Protein AF-0000000084520255 (afdb_homodimer)

pLDDT: mean 83.91, std 16.01, range [23.0, 98.88]

Organism: Aneurinibacillus migulanus (NCBI:txid47500)

Foldseek 3Di:
DPPPPPPVPPPPPLNVLLVVVLLCLLLQVDAAFGFDDLVVSCVVVVDDSPSNVSSQVVCVVLVQWPQDPPPGIGGHQDDLVRLVVLLVVVLQLLLLLLLLLLVAADPVLLVVLVVLLVVLLVLLVDPPDDLSSLLVSLVVLSLSSNVSSVDVVSSVVNVSSSSSCSNLQNVLCVVPSCVSNVLSVLSVQLSVCSPVSPSVSNSVSSSVSSVVSSVSSSVVSVVVVVVD/DPPPPPPVPPCPPLNVLLVVVLLCLLLQVDAAFGFDDLVVSCVVVVDDSPSVVSSQVVCVVLVQWPADPPPGIGGHQDDLVRLVVLLVVVLQLLLLLLLLLLVAADPVLLVVLVVLLVVLLVLLVDPPDDLSVLLVSLVVLSLSSNVSSVDVVSSVVNVSSSSSCSNLQSVLCVVPSCVSVVLSVLSVQLSVCSPVSPSVSNSVSSSVSSVVSSVSSSVVSVVVVVVD

Structure (mmCIF, N/CA/C/O backbone):
data_AF-0000000084520255-model_v1
#
loop_
_entity.id
_entity.type
_entity.pdbx_description
1 polymer 'DNA-binding transcriptional regulator, GntR family'
#
loop_
_atom_site.group_PDB
_atom_site.id
_atom_site.type_symbol
_atom_site.label_atom_id
_atom_site.label_alt_id
_atom_site.label_comp_id
_atom_site.label_asym_id
_atom_site.label_entity_id
_atom_site.label_seq_id
_atom_site.pdbx_PDB_ins_code
_atom_site.Cartn_x
_atom_site.Cartn_y
_atom_site.Cartn_z
_atom_site.occupancy
_atom_site.B_iso_or_equiv
_atom_site.auth_seq_id
_atom_site.auth_comp_id
_atom_site.auth_asym_id
_atom_site.auth_atom_id
_atom_site.pdbx_PDB_model_num
ATOM 1 N N . MET A 1 1 ? 34.719 15.82 -27.375 1 23.05 1 MET A N 1
ATOM 2 C CA . MET A 1 1 ? 34.219 16.109 -26.0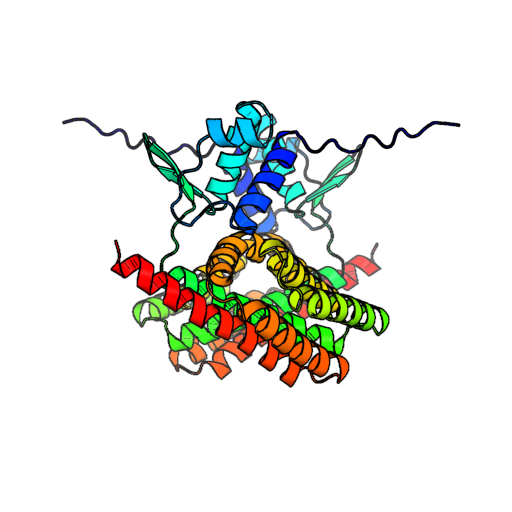47 1 23.05 1 MET A CA 1
ATOM 3 C C . MET A 1 1 ? 32.719 16.047 -26.016 1 23.05 1 MET A C 1
ATOM 5 O O . MET A 1 1 ? 32.031 16.922 -26.547 1 23.05 1 MET A O 1
ATOM 9 N N . VAL A 1 2 ? 31.984 14.992 -26.312 1 29.31 2 VAL A N 1
ATOM 10 C CA . VAL A 1 2 ? 30.594 14.875 -26.734 1 29.31 2 VAL A CA 1
ATOM 11 C C . VAL A 1 2 ? 29.672 15.281 -25.594 1 29.31 2 VAL A C 1
ATOM 13 O O . VAL A 1 2 ? 29.766 14.742 -24.484 1 29.31 2 VAL A O 1
ATOM 16 N N . GLU A 1 3 ? 29.359 16.562 -25.453 1 28.19 3 GLU A N 1
ATOM 17 C CA . GLU A 1 3 ? 28.484 17.203 -24.469 1 28.19 3 GLU A CA 1
ATOM 18 C C . GLU A 1 3 ? 27.203 16.406 -24.281 1 28.19 3 GLU A C 1
ATOM 20 O O . GLU A 1 3 ? 26.406 16.266 -25.219 1 28.19 3 GLU A O 1
ATOM 25 N N . VAL A 1 4 ? 27.281 15.227 -23.797 1 28.36 4 VAL A N 1
ATOM 26 C CA . VAL A 1 4 ? 26.125 14.414 -23.438 1 28.36 4 VAL A CA 1
ATOM 27 C C . VAL A 1 4 ? 25.078 15.281 -22.734 1 28.36 4 VAL A C 1
ATOM 29 O O . VAL A 1 4 ? 25.312 15.781 -21.641 1 28.36 4 VAL A O 1
ATOM 32 N N . SER A 1 5 ? 24.5 16.234 -23.5 1 31.95 5 SER A N 1
ATOM 33 C CA . SER A 1 5 ? 23.422 17.141 -23.062 1 31.95 5 SER A CA 1
ATOM 34 C C . SER A 1 5 ? 22.438 16.422 -22.156 1 31.95 5 SER A C 1
ATOM 36 O O . SER A 1 5 ? 21.969 15.328 -22.484 1 31.95 5 SER A O 1
ATOM 38 N N . LYS A 1 6 ? 22.594 16.391 -20.891 1 30.81 6 LYS A N 1
ATOM 39 C CA . LYS A 1 6 ? 21.734 15.93 -19.812 1 30.81 6 LYS A CA 1
ATOM 40 C C . LYS A 1 6 ? 20.266 16.188 -20.141 1 30.81 6 LYS A C 1
ATOM 42 O O . LYS A 1 6 ? 19.781 17.312 -20 1 30.81 6 LYS A O 1
ATOM 47 N N . LYS A 1 7 ? 19.766 15.859 -21.281 1 32.44 7 LYS A N 1
ATOM 48 C CA . LYS A 1 7 ? 18.344 16.016 -21.641 1 32.44 7 LYS A CA 1
ATOM 49 C C . LYS A 1 7 ? 17.453 15.688 -20.438 1 32.44 7 LYS A C 1
ATOM 51 O O . LYS A 1 7 ? 17.453 14.555 -19.953 1 32.44 7 LYS A O 1
ATOM 56 N N . LEU A 1 8 ? 17.406 16.469 -19.328 1 35.59 8 LEU A N 1
ATOM 57 C CA . LEU A 1 8 ? 16.469 16.5 -18.203 1 35.59 8 LEU A CA 1
ATOM 58 C C . LEU A 1 8 ? 15.094 15.984 -18.625 1 35.59 8 LEU A C 1
ATOM 60 O O . LEU A 1 8 ? 14.547 16.438 -19.641 1 35.59 8 LEU A O 1
ATOM 64 N N . ILE A 1 9 ? 14.828 14.844 -18.734 1 40.5 9 ILE A N 1
ATOM 65 C CA . ILE A 1 9 ? 13.484 14.344 -19 1 40.5 9 ILE A CA 1
ATOM 66 C C . ILE A 1 9 ? 12.453 15.359 -18.531 1 40.5 9 ILE A C 1
ATOM 68 O O . ILE A 1 9 ? 12.359 15.656 -17.344 1 40.5 9 ILE A O 1
ATOM 72 N N . LYS A 1 10 ? 12.242 16.422 -19.062 1 44.34 10 LYS A N 1
ATOM 73 C CA . LYS A 1 10 ? 11.281 17.516 -18.922 1 44.34 10 LYS A CA 1
ATOM 74 C C . LYS A 1 10 ? 9.938 17 -18.391 1 44.34 10 LYS A C 1
ATOM 76 O O . LYS A 1 10 ? 9.297 16.172 -19.031 1 44.34 10 LYS A O 1
ATOM 81 N N . GLU A 1 11 ? 9.914 16.828 -17.094 1 59.38 11 GLU A N 1
ATOM 82 C CA . GLU A 1 11 ? 8.562 16.625 -16.578 1 59.38 11 GLU A CA 1
ATOM 83 C C . GLU A 1 11 ? 7.535 17.375 -17.422 1 59.38 11 GLU A C 1
ATOM 85 O O . GLU A 1 11 ? 7.75 18.547 -17.781 1 59.38 11 GLU A O 1
ATOM 90 N N . THR A 1 12 ? 6.766 16.672 -18.078 1 72.81 12 THR A N 1
ATOM 91 C CA . THR A 1 12 ? 5.707 17.328 -18.828 1 72.81 12 THR A CA 1
ATOM 92 C C . THR A 1 12 ? 5.012 18.375 -17.984 1 72.81 12 THR A C 1
ATOM 94 O O . THR A 1 12 ? 5.094 18.344 -16.75 1 72.81 12 THR A O 1
ATOM 97 N N . THR A 1 13 ? 4.789 19.406 -18.531 1 80.56 13 THR A N 1
ATOM 98 C CA . THR A 1 13 ? 4.035 20.453 -17.859 1 80.56 13 THR A CA 1
ATOM 99 C C . THR A 1 13 ? 2.902 19.859 -17.016 1 80.56 13 THR A C 1
ATOM 101 O O . THR A 1 13 ? 2.623 20.344 -15.914 1 80.56 13 THR A O 1
ATOM 104 N N . THR A 1 14 ? 2.373 18.812 -17.484 1 84.62 14 THR A N 1
ATOM 105 C CA . THR A 1 14 ? 1.296 18.156 -16.766 1 84.62 14 THR A CA 1
ATOM 106 C C . THR A 1 14 ? 1.802 17.578 -15.445 1 84.62 14 THR A C 1
ATOM 108 O O . THR A 1 14 ? 1.168 17.766 -14.406 1 84.62 14 THR A O 1
ATOM 111 N N . THR A 1 15 ? 2.91 16.984 -15.484 1 81.88 15 THR A N 1
ATOM 112 C CA . THR A 1 15 ? 3.488 16.406 -14.281 1 81.88 15 THR A CA 1
ATOM 113 C C . THR A 1 15 ? 3.852 17.484 -13.273 1 81.88 15 THR A C 1
ATOM 115 O O . THR A 1 15 ? 3.639 17.328 -12.07 1 81.88 15 THR A O 1
ATOM 118 N N . ALA A 1 16 ? 4.34 18.484 -13.812 1 84.62 16 ALA A N 1
ATOM 119 C CA . ALA A 1 16 ? 4.691 19.609 -12.938 1 84.62 16 ALA A CA 1
ATOM 120 C C . ALA A 1 16 ? 3.447 20.188 -12.266 1 84.62 16 ALA A C 1
ATOM 122 O O . ALA A 1 16 ? 3.461 20.469 -11.062 1 84.62 16 ALA A O 1
ATOM 123 N N . VAL A 1 17 ? 2.455 20.422 -13.039 1 88.25 17 VAL A N 1
ATOM 124 C CA . VAL A 1 17 ? 1.204 20.953 -12.508 1 88.25 17 VAL A CA 1
ATOM 125 C C . VAL A 1 17 ? 0.628 19.969 -11.484 1 88.25 17 VAL A C 1
ATOM 127 O O . VAL A 1 17 ? 0.175 20.375 -10.414 1 88.25 17 VAL A O 1
ATOM 130 N N . TYR A 1 18 ? 0.656 18.734 -11.797 1 86.38 18 TYR A N 1
ATOM 131 C CA . TYR A 1 18 ? 0.194 17.703 -10.883 1 86.38 18 TYR A CA 1
ATOM 132 C C . TYR A 1 18 ? 0.923 17.781 -9.547 1 86.38 18 TYR A C 1
ATOM 134 O O . TYR A 1 18 ? 0.292 17.781 -8.492 1 86.38 18 TYR A O 1
ATOM 142 N N . ASN A 1 19 ? 2.162 17.844 -9.656 1 79.88 19 ASN A N 1
ATOM 143 C CA . ASN A 1 19 ? 2.973 17.875 -8.445 1 79.88 19 ASN A CA 1
ATOM 144 C C . ASN A 1 19 ? 2.66 19.125 -7.609 1 79.88 19 ASN A C 1
ATOM 146 O O . ASN A 1 19 ? 2.521 19.031 -6.387 1 79.88 19 ASN A O 1
ATOM 150 N N . ARG A 1 20 ? 2.598 20.156 -8.25 1 82.75 20 ARG A N 1
ATOM 151 C CA . ARG A 1 20 ? 2.33 21.406 -7.543 1 82.75 20 ARG A CA 1
ATOM 152 C C . ARG A 1 20 ? 0.947 21.391 -6.898 1 82.75 20 ARG A C 1
ATOM 154 O O . ARG A 1 20 ? 0.784 21.812 -5.754 1 82.75 20 ARG A O 1
ATOM 161 N N . LEU A 1 21 ? -0.032 20.984 -7.625 1 85.06 21 LEU A N 1
ATOM 162 C CA . LEU A 1 21 ? -1.38 20.891 -7.074 1 85.06 21 LEU A CA 1
ATOM 163 C C . LEU A 1 21 ? -1.412 19.922 -5.891 1 85.06 21 LEU A C 1
ATOM 165 O O . LEU A 1 21 ? -2.055 20.203 -4.875 1 85.06 21 LEU A O 1
ATOM 169 N N . SER A 1 22 ? -0.712 18.875 -6.059 1 78.56 22 SER A N 1
ATOM 170 C CA . SER A 1 22 ? -0.618 17.906 -4.973 1 78.56 22 SER A CA 1
ATOM 171 C C . SER A 1 22 ? -0.023 18.531 -3.717 1 78.56 22 SER A C 1
ATOM 173 O O . SER A 1 22 ? -0.515 18.312 -2.609 1 78.56 22 SER A O 1
ATOM 175 N N . GLU A 1 23 ? 0.949 19.312 -3.949 1 73.19 23 GLU A N 1
ATOM 176 C CA . GLU A 1 23 ? 1.595 20 -2.84 1 73.19 23 GLU A CA 1
ATOM 177 C C . GLU A 1 23 ? 0.64 21 -2.182 1 73.19 23 GLU A C 1
ATOM 179 O O . GLU A 1 23 ? 0.588 21.094 -0.954 1 73.19 23 GLU A O 1
ATOM 184 N N . LEU A 1 24 ? -0.057 21.734 -2.996 1 75.62 24 LEU A N 1
ATOM 185 C CA . LEU A 1 24 ? -1.009 22.719 -2.484 1 75.62 24 LEU A CA 1
ATOM 186 C C . LEU A 1 24 ? -2.105 22.031 -1.671 1 75.62 24 LEU A C 1
ATOM 188 O O . LEU A 1 24 ? -2.484 22.516 -0.604 1 75.62 24 LEU A O 1
ATOM 192 N N . ILE A 1 25 ? -2.506 20.969 -2.131 1 76.12 25 ILE A N 1
ATOM 193 C CA . ILE A 1 25 ? -3.555 20.219 -1.444 1 76.12 25 ILE A CA 1
ATOM 194 C C . ILE A 1 25 ? -3.012 19.641 -0.137 1 76.12 25 ILE A C 1
ATOM 196 O O . ILE A 1 25 ? -3.646 19.766 0.914 1 76.12 25 ILE A O 1
ATOM 200 N N . ALA A 1 26 ? -1.808 19.156 -0.241 1 68.38 26 ALA A N 1
ATOM 201 C CA . ALA A 1 26 ? -1.179 18.547 0.922 1 68.38 26 ALA A CA 1
ATOM 202 C C . ALA A 1 26 ? -0.874 19.578 1.999 1 68.38 26 ALA A C 1
ATOM 204 O O . ALA A 1 26 ? -0.897 19.266 3.191 1 68.38 26 ALA A O 1
ATOM 205 N N . SER A 1 27 ? -0.633 20.766 1.548 1 64.56 27 SER A N 1
ATOM 206 C CA . SER A 1 27 ? -0.249 21.828 2.471 1 64.56 27 SER A CA 1
ATOM 207 C C . SER A 1 27 ? -1.473 22.469 3.121 1 64.56 27 SER A C 1
ATOM 209 O O . SER A 1 27 ? -1.342 23.281 4.027 1 64.56 27 SER A O 1
ATOM 211 N N . GLY A 1 28 ? -2.65 22.125 2.615 1 66.81 28 GLY A N 1
ATOM 212 C CA . GLY A 1 28 ? -3.871 22.688 3.176 1 66.81 28 GLY A CA 1
ATOM 213 C C . GLY A 1 28 ? -4.305 23.969 2.496 1 66.81 28 GLY A C 1
ATOM 214 O O . GLY A 1 28 ? -5.137 24.703 3.027 1 66.81 28 GLY A O 1
ATOM 215 N N . TYR A 1 29 ? -3.664 24.281 1.495 1 70.75 29 TYR A N 1
ATOM 216 C CA . TYR A 1 29 ? -4.082 25.453 0.739 1 70.75 29 TYR A CA 1
ATOM 217 C C . TYR A 1 29 ? -5.562 25.375 0.382 1 70.75 29 TYR A C 1
ATOM 219 O O . TYR A 1 29 ? -6.262 26.391 0.38 1 70.75 29 TYR A O 1
ATOM 227 N N . PHE A 1 30 ? -6.02 24.203 0.125 1 76.38 30 PHE A N 1
ATOM 228 C CA . PHE A 1 30 ? -7.434 23.938 -0.118 1 76.38 30 PHE A CA 1
ATOM 229 C C . PHE A 1 30 ? -8.055 23.188 1.059 1 76.38 30 PHE A C 1
ATOM 231 O O . PHE A 1 30 ? -7.402 22.328 1.673 1 76.38 30 PHE A O 1
ATOM 238 N N . GLN A 1 31 ? -9.312 23.469 1.289 1 71.81 31 GLN A N 1
ATOM 239 C CA . GLN A 1 31 ? -10.031 22.812 2.373 1 71.81 31 GLN A CA 1
ATOM 240 C C . GLN A 1 31 ? -10.836 21.625 1.852 1 71.81 31 GLN A C 1
ATOM 242 O O . GLN A 1 31 ? -11.18 21.562 0.668 1 71.81 31 GLN A O 1
ATOM 247 N N . MET A 1 32 ? -11.109 20.719 2.783 1 73 32 MET A N 1
ATOM 248 C CA . MET A 1 32 ? -11.961 19.578 2.414 1 73 32 MET A CA 1
ATOM 249 C C . MET A 1 32 ? -13.297 20.062 1.859 1 73 32 MET A C 1
ATOM 251 O O . MET A 1 32 ? -13.914 20.969 2.42 1 73 32 MET A O 1
ATOM 255 N N . GLY A 1 33 ? -13.625 19.562 0.803 1 79 33 GLY A N 1
ATOM 256 C CA . GLY A 1 33 ? -14.898 19.922 0.187 1 79 33 GLY A CA 1
ATOM 257 C C . GLY A 1 33 ? -14.812 21.172 -0.67 1 79 33 GLY A C 1
ATOM 258 O O . GLY A 1 33 ? -15.766 21.5 -1.378 1 79 33 GLY A O 1
ATOM 259 N N . GLU A 1 34 ? -13.672 21.797 -0.625 1 83.56 34 GLU A N 1
ATOM 260 C CA . GLU A 1 34 ? -13.523 23.047 -1.362 1 83.56 34 GLU A CA 1
ATOM 261 C C . GLU A 1 34 ? -13.477 22.797 -2.867 1 83.56 34 GLU A C 1
ATOM 263 O O . GLU A 1 34 ? -12.844 21.844 -3.324 1 83.56 34 GLU A O 1
ATOM 268 N N . TRP A 1 35 ? -14.117 23.656 -3.586 1 90.81 35 TRP A N 1
ATOM 269 C CA . TRP A 1 35 ? -14.102 23.609 -5.043 1 90.81 35 TRP A CA 1
ATOM 270 C C . TRP A 1 35 ? -12.766 24.109 -5.59 1 90.81 35 TRP A C 1
ATOM 272 O O . TRP A 1 35 ? -12.234 25.109 -5.121 1 90.81 35 TRP A O 1
ATOM 282 N N . ILE A 1 36 ? -12.258 23.359 -6.512 1 91.44 36 ILE A N 1
ATOM 283 C CA . ILE A 1 36 ? -11.031 23.75 -7.191 1 91.44 36 ILE A CA 1
ATOM 284 C C . ILE A 1 36 ? -11.367 24.344 -8.562 1 91.44 36 ILE A C 1
ATOM 286 O O . ILE A 1 36 ? -11.633 23.609 -9.508 1 91.44 36 ILE A O 1
ATOM 290 N N . ARG A 1 37 ? -11.266 25.594 -8.672 1 91.62 37 ARG A N 1
ATOM 291 C CA . ARG A 1 37 ? -11.609 26.297 -9.898 1 91.62 37 ARG A CA 1
ATOM 292 C C . ARG A 1 37 ? -10.391 26.438 -10.812 1 91.62 37 ARG A C 1
ATOM 294 O O . ARG A 1 37 ? -9.32 26.859 -10.367 1 91.62 37 ARG A O 1
ATOM 301 N N . GLU A 1 38 ? -10.609 26 -12.016 1 91.38 38 GLU A N 1
ATOM 302 C CA . GLU A 1 38 ? -9.531 26.062 -13 1 91.38 38 GLU A CA 1
ATOM 303 C C . GLU A 1 38 ? -8.93 27.469 -13.07 1 91.38 38 GLU A C 1
ATOM 305 O O . GLU A 1 38 ? -7.711 27.625 -13.172 1 91.38 38 GLU A O 1
ATOM 310 N N . ARG A 1 39 ? -9.781 28.484 -13.047 1 91.25 39 ARG A N 1
ATOM 311 C CA . ARG A 1 39 ? -9.328 29.875 -13.133 1 91.25 39 ARG A CA 1
ATOM 312 C C . ARG A 1 39 ? -8.367 30.219 -12 1 91.25 39 ARG A C 1
ATOM 314 O O . ARG A 1 39 ? -7.352 30.875 -12.219 1 91.25 39 ARG A O 1
ATOM 321 N N . HIS A 1 40 ? -8.711 29.766 -10.859 1 91.5 40 HIS A N 1
ATOM 322 C CA . HIS A 1 40 ? -7.871 30.016 -9.688 1 91.5 40 HIS A CA 1
ATOM 323 C C . HIS A 1 40 ? -6.5 29.359 -9.852 1 91.5 40 HIS A C 1
ATOM 325 O O . HIS A 1 40 ? -5.477 29.953 -9.523 1 91.5 40 HIS A O 1
ATOM 331 N N . ILE A 1 41 ? -6.469 28.172 -10.352 1 92 41 ILE A N 1
ATOM 332 C CA . ILE A 1 41 ? -5.219 27.438 -10.531 1 92 41 ILE A CA 1
ATOM 333 C C . ILE A 1 41 ? -4.371 28.125 -11.602 1 92 41 ILE A C 1
ATOM 335 O O . ILE A 1 41 ? -3.15 28.234 -11.461 1 92 41 ILE A O 1
ATOM 339 N N . ARG A 1 42 ? -5.027 28.562 -12.602 1 92.06 42 ARG A N 1
ATOM 340 C CA . ARG A 1 42 ? -4.328 29.297 -13.648 1 92.06 42 ARG A CA 1
ATOM 341 C C . ARG A 1 42 ? -3.623 30.531 -13.07 1 92.06 42 ARG A C 1
ATOM 343 O O . ARG A 1 42 ? -2.484 30.828 -13.438 1 92.06 42 ARG A O 1
ATOM 350 N N . GLU A 1 43 ? -4.23 31.172 -12.219 1 91 43 GLU A N 1
ATOM 351 C CA . GLU A 1 43 ? -3.699 32.375 -11.602 1 91 43 GLU A CA 1
ATOM 352 C C . GLU A 1 43 ? -2.498 32.062 -10.711 1 91 43 GLU A C 1
ATOM 354 O O . GLU A 1 43 ? -1.494 32.781 -10.742 1 91 43 GLU A O 1
ATOM 359 N N . ILE A 1 44 ? -2.576 31 -10.078 1 87.38 44 ILE A N 1
ATOM 360 C CA . ILE A 1 44 ? -1.548 30.719 -9.078 1 87.38 44 ILE A CA 1
ATOM 361 C C . ILE A 1 44 ? -0.361 30.031 -9.742 1 87.38 44 ILE A C 1
ATOM 363 O O . ILE A 1 44 ? 0.785 30.219 -9.328 1 87.38 44 ILE A O 1
ATOM 367 N N . LEU A 1 45 ? -0.644 29.266 -10.742 1 88.94 45 LEU A N 1
ATOM 368 C CA . LEU A 1 45 ? 0.45 28.484 -11.305 1 88.94 45 LEU A CA 1
ATOM 369 C C . LEU A 1 45 ? 0.93 29.078 -12.625 1 88.94 45 LEU A C 1
ATOM 371 O O . LEU A 1 45 ? 2.012 28.75 -13.109 1 88.94 45 LEU A O 1
ATOM 375 N N . GLY A 1 46 ? 0.128 29.844 -13.234 1 90.94 46 GLY A N 1
ATOM 376 C CA . GLY A 1 46 ? 0.518 30.516 -14.453 1 90.94 46 GLY A CA 1
ATOM 377 C C . GLY A 1 46 ? 0.634 29.578 -15.648 1 90.94 46 GLY A C 1
ATOM 378 O O . GLY A 1 46 ? 1.53 29.734 -16.484 1 90.94 46 GLY A O 1
ATOM 379 N N . VAL A 1 47 ? -0.125 28.594 -15.648 1 90.12 47 VAL A N 1
ATOM 380 C CA . VAL A 1 47 ? -0.08 27.625 -16.734 1 90.12 47 VAL A CA 1
ATOM 381 C C . VAL A 1 47 ? -1.432 27.578 -17.453 1 90.12 47 VAL A C 1
ATOM 383 O O . VAL A 1 47 ? -2.43 28.078 -16.922 1 90.12 47 VAL A O 1
ATOM 386 N N . SER A 1 48 ? -1.362 27 -18.641 1 89.44 48 SER A N 1
ATOM 387 C CA . SER A 1 48 ? -2.574 26.922 -19.438 1 89.44 48 SER A CA 1
ATOM 388 C C . SER A 1 48 ? -3.535 25.875 -18.906 1 89.44 48 SER A C 1
ATOM 390 O O . SER A 1 48 ? -3.191 25.125 -17.984 1 89.44 48 SER A O 1
ATOM 392 N N . SER A 1 49 ? -4.754 25.797 -19.547 1 90.81 49 SER A N 1
ATOM 393 C CA . SER A 1 49 ? -5.848 24.953 -19.062 1 90.81 49 SER A CA 1
ATOM 394 C C . SER A 1 49 ? -5.562 23.484 -19.297 1 90.81 49 SER A C 1
ATOM 396 O O . SER A 1 49 ? -5.965 22.625 -18.5 1 90.81 49 SER A O 1
ATOM 398 N N . THR A 1 50 ? -4.953 23.25 -20.281 1 89.25 50 THR A N 1
ATOM 399 C CA . THR A 1 50 ? -4.781 21.859 -20.688 1 89.25 50 THR A CA 1
ATOM 400 C C . THR A 1 50 ? -4.031 21.062 -19.609 1 89.25 50 THR A C 1
ATOM 402 O O . THR A 1 50 ? -4.535 20.062 -19.094 1 89.25 50 THR A O 1
ATOM 405 N N . PRO A 1 51 ? -2.838 21.516 -19.25 1 91.62 51 PRO A N 1
ATOM 406 C CA . PRO A 1 51 ? -2.131 20.766 -18.203 1 91.62 51 PRO A CA 1
ATOM 407 C C . PRO A 1 51 ? -2.875 20.75 -16.875 1 91.62 51 PRO A C 1
ATOM 409 O O . PRO A 1 51 ? -2.777 19.781 -16.125 1 91.62 51 PRO A O 1
ATOM 412 N N . ILE A 1 52 ? -3.631 21.766 -16.641 1 92.62 52 ILE A N 1
ATOM 413 C CA . ILE A 1 52 ? -4.398 21.844 -15.398 1 92.62 52 ILE A CA 1
ATOM 414 C C . ILE A 1 52 ? -5.484 20.766 -15.398 1 92.62 52 ILE A C 1
ATOM 416 O O . ILE A 1 52 ? -5.629 20.016 -14.438 1 92.62 52 ILE A O 1
ATOM 420 N N . ARG A 1 53 ? -6.188 20.672 -16.469 1 89.12 53 ARG A N 1
ATOM 421 C CA . ARG A 1 53 ? -7.273 19.703 -16.578 1 89.12 53 ARG A CA 1
ATOM 422 C C . ARG A 1 53 ? -6.742 18.281 -16.5 1 89.12 53 ARG A C 1
ATOM 424 O O . ARG A 1 53 ? -7.363 17.422 -15.875 1 89.12 53 ARG A O 1
ATOM 431 N N . GLU A 1 54 ? -5.664 18.141 -17.047 1 88.25 54 GLU A N 1
ATOM 432 C CA . GLU A 1 54 ? -5.055 16.812 -16.984 1 88.25 54 GLU A CA 1
ATOM 433 C C . GLU A 1 54 ? -4.625 16.453 -15.562 1 88.25 54 GLU A C 1
ATOM 435 O O . GLU A 1 54 ? -4.836 15.336 -15.109 1 88.25 54 GLU A O 1
ATOM 440 N N . ALA A 1 55 ? -4.039 17.359 -14.93 1 87.88 55 ALA A N 1
ATOM 441 C CA . ALA A 1 55 ? -3.617 17.156 -13.547 1 87.88 55 ALA A CA 1
ATOM 442 C C . ALA A 1 55 ? -4.816 16.891 -12.641 1 87.88 55 ALA A C 1
ATOM 444 O O . ALA A 1 55 ? -4.77 16.016 -11.773 1 87.88 55 ALA A O 1
ATOM 445 N N . LEU A 1 56 ? -5.844 17.656 -12.922 1 89.5 56 LEU A N 1
ATOM 446 C CA . LEU A 1 56 ? -7.055 17.484 -12.125 1 89.5 56 LEU A CA 1
ATOM 447 C C . LEU A 1 56 ? -7.668 16.109 -12.352 1 89.5 56 LEU A C 1
ATOM 449 O O . LEU A 1 56 ? -8.133 15.461 -11.406 1 89.5 56 LEU A O 1
ATOM 453 N N . ARG A 1 57 ? -7.641 15.672 -13.508 1 84.88 57 ARG A N 1
ATOM 454 C CA . ARG A 1 57 ? -8.156 14.344 -13.828 1 84.88 57 ARG A CA 1
ATOM 455 C C . ARG A 1 57 ? -7.359 13.258 -13.109 1 84.88 57 ARG A C 1
ATOM 457 O O . ARG A 1 57 ? -7.934 12.297 -12.602 1 84.88 57 ARG A O 1
ATOM 464 N N . MET A 1 58 ? -6.082 13.43 -13.086 1 79.75 58 MET A N 1
ATOM 465 C CA . MET A 1 58 ? -5.227 12.477 -12.391 1 79.75 58 MET A CA 1
ATOM 466 C C . MET A 1 58 ? -5.562 12.43 -10.906 1 79.75 58 MET A C 1
ATOM 468 O O . MET A 1 58 ? -5.676 11.344 -10.32 1 79.75 58 MET A O 1
ATOM 472 N N . LEU A 1 59 ? -5.762 13.547 -10.359 1 82.56 59 LEU A N 1
ATOM 473 C CA . LEU A 1 59 ? -6.047 13.648 -8.93 1 82.56 59 LEU A CA 1
ATOM 474 C C . LEU A 1 59 ? -7.434 13.102 -8.617 1 82.56 59 LEU A C 1
ATOM 476 O O . LEU A 1 59 ? -7.668 12.578 -7.523 1 82.56 59 LEU A O 1
ATOM 480 N N . VAL A 1 60 ? -8.344 13.18 -9.57 1 82.75 60 VAL A N 1
ATOM 481 C CA . VAL A 1 60 ? -9.664 12.578 -9.43 1 82.75 60 VAL A CA 1
ATOM 482 C C . VAL A 1 60 ? -9.555 11.055 -9.469 1 82.75 60 VAL A C 1
ATOM 484 O O . VAL A 1 60 ? -10.164 10.359 -8.656 1 82.75 60 VAL A O 1
ATOM 487 N N . GLN A 1 61 ? -8.75 10.617 -10.305 1 72.5 61 GLN A N 1
ATOM 488 C CA . GLN A 1 61 ? -8.531 9.18 -10.422 1 72.5 61 GLN A CA 1
ATOM 489 C C . GLN A 1 61 ? -7.93 8.609 -9.141 1 72.5 61 GLN A C 1
ATOM 491 O O . GLN A 1 61 ? -8.242 7.484 -8.742 1 72.5 61 GLN A O 1
ATOM 496 N N . GLU A 1 62 ? -7.176 9.469 -8.562 1 71.94 62 GLU A N 1
ATOM 497 C CA . GLU A 1 62 ? -6.516 9.062 -7.328 1 71.94 62 GLU A CA 1
ATOM 498 C C . GLU A 1 62 ? -7.434 9.242 -6.121 1 71.94 62 GLU A C 1
ATOM 500 O O . GLU A 1 62 ? -7.035 8.984 -4.984 1 71.94 62 GLU A O 1
ATOM 505 N N . ARG A 1 63 ? -8.594 9.82 -6.352 1 75.44 63 ARG A N 1
ATOM 506 C CA . ARG A 1 63 ? -9.664 9.977 -5.367 1 75.44 63 ARG A CA 1
ATOM 507 C C . ARG A 1 63 ? -9.312 11.055 -4.344 1 75.44 63 ARG A C 1
ATOM 509 O O . ARG A 1 63 ? -9.844 11.055 -3.232 1 75.44 63 ARG A O 1
ATOM 516 N N . LEU A 1 64 ? -8.414 11.805 -4.695 1 77.31 64 LEU A N 1
ATOM 517 C CA . LEU A 1 64 ? -8.133 12.984 -3.883 1 77.31 64 LEU A CA 1
ATOM 518 C C . LEU A 1 64 ? -9.164 14.078 -4.141 1 77.31 64 LEU A C 1
ATOM 520 O O . LEU A 1 64 ? -9.547 14.805 -3.223 1 77.31 64 LEU A O 1
ATOM 524 N N . LEU A 1 65 ? -9.508 14.109 -5.43 1 84.75 65 LEU A N 1
ATOM 525 C CA . LEU A 1 65 ? -10.562 15.016 -5.871 1 84.75 65 LEU A CA 1
ATOM 526 C C . LEU A 1 65 ? -11.781 14.227 -6.359 1 84.75 65 LEU A C 1
ATOM 528 O O . LEU A 1 65 ? -11.688 13.023 -6.602 1 84.75 65 LEU A O 1
ATOM 532 N N . GLU A 1 66 ? -12.867 14.844 -6.395 1 88.44 66 GLU A N 1
ATOM 533 C CA . GLU A 1 66 ? -14.062 14.266 -6.992 1 88.44 66 GLU A CA 1
ATOM 534 C C . GLU A 1 66 ? -14.688 15.219 -8.016 1 88.44 66 GLU A C 1
ATOM 536 O O . GLU A 1 66 ? -14.703 16.438 -7.805 1 88.44 66 GLU A O 1
ATOM 541 N N . SER A 1 67 ? -15 14.633 -9.148 1 91.06 67 SER A N 1
ATOM 542 C CA . SER A 1 67 ? -15.703 15.391 -10.172 1 91.06 67 SER A CA 1
ATOM 543 C C . SER A 1 67 ? -17.219 15.375 -9.938 1 91.06 67 SER A C 1
ATOM 545 O O . SER A 1 67 ? -17.812 14.312 -9.805 1 91.06 67 SER A O 1
ATOM 547 N N . VAL A 1 68 ? -17.781 16.5 -9.805 1 90.12 68 VAL A N 1
ATOM 548 C CA . VAL A 1 68 ? -19.234 16.609 -9.633 1 90.12 68 VAL A CA 1
ATOM 549 C C . VAL A 1 68 ? -19.859 17.109 -10.922 1 90.12 68 VAL A C 1
ATOM 551 O O . VAL A 1 68 ? -19.516 18.188 -11.422 1 90.12 68 VAL A O 1
ATOM 554 N N . PRO A 1 69 ? -20.719 16.312 -11.469 1 88.31 69 PRO A N 1
ATOM 555 C CA . PRO A 1 69 ? -21.359 16.703 -12.727 1 88.31 69 PRO A CA 1
ATOM 556 C C . PRO A 1 69 ? -21.938 18.109 -12.672 1 88.31 69 PRO A C 1
ATOM 558 O O . PRO A 1 69 ? -22.609 18.469 -11.703 1 88.31 69 PRO A O 1
ATOM 561 N N . HIS A 1 70 ? -21.656 18.844 -13.727 1 88.56 70 HIS A N 1
ATOM 562 C CA . HIS A 1 70 ? -22.188 20.172 -13.984 1 88.56 70 HIS A CA 1
ATOM 563 C C . HIS A 1 70 ? -21.656 21.188 -12.969 1 88.56 70 HIS A C 1
ATOM 565 O O . HIS A 1 70 ? -22.094 22.344 -12.953 1 88.56 70 HIS A O 1
ATOM 571 N N . HIS A 1 71 ? -20.875 20.844 -12.031 1 88.31 71 HIS A N 1
ATOM 572 C CA . HIS A 1 71 ? -20.359 21.797 -11.047 1 88.31 71 HIS A CA 1
ATOM 573 C C . HIS A 1 71 ? -18.844 21.938 -11.164 1 88.31 71 HIS A C 1
ATOM 575 O O . HIS A 1 71 ? -18.312 23.047 -11.195 1 88.31 71 HIS A O 1
ATOM 581 N N . GLY A 1 72 ? -18.078 20.828 -11.25 1 91.12 72 GLY A N 1
ATOM 582 C CA . GLY A 1 72 ? -16.625 20.891 -11.312 1 91.12 72 GLY A CA 1
ATOM 583 C C . GLY A 1 72 ? -15.945 19.844 -10.461 1 91.12 72 GLY A C 1
ATOM 584 O O . GLY A 1 72 ? -16.438 18.719 -10.344 1 91.12 72 GLY A O 1
ATOM 585 N N . VAL A 1 73 ? -14.719 20.281 -10 1 93 73 VAL A N 1
ATOM 586 C CA . VAL A 1 73 ? -13.891 19.359 -9.227 1 93 73 VAL A CA 1
ATOM 587 C C . VAL A 1 73 ? -13.68 19.922 -7.82 1 93 73 VAL A C 1
ATOM 589 O O . VAL A 1 73 ? -13.484 21.125 -7.652 1 93 73 VAL A O 1
ATOM 592 N N . ARG A 1 74 ? -13.859 19.109 -6.785 1 90.25 74 ARG A N 1
ATOM 593 C CA . ARG A 1 74 ? -13.609 19.547 -5.414 1 90.25 74 ARG A CA 1
ATOM 594 C C . ARG A 1 74 ? -12.797 18.516 -4.648 1 90.25 74 ARG A C 1
ATOM 596 O O . ARG A 1 74 ? -12.633 17.375 -5.109 1 90.25 74 ARG A O 1
ATOM 603 N N . ILE A 1 75 ? -12.328 18.969 -3.521 1 84.12 75 ILE A N 1
ATOM 604 C CA . ILE A 1 75 ? -11.633 18.031 -2.635 1 84.12 75 ILE A CA 1
ATOM 605 C C . ILE A 1 75 ? -12.633 17.047 -2.031 1 84.12 75 ILE A C 1
ATOM 607 O O . ILE A 1 75 ? -13.688 17.453 -1.524 1 84.12 75 ILE A O 1
ATOM 611 N N . ARG A 1 76 ? -12.281 15.867 -2.1 1 81.12 76 ARG A N 1
ATOM 612 C CA . ARG A 1 76 ? -13.172 14.812 -1.617 1 81.12 76 ARG A CA 1
ATOM 613 C C . ARG A 1 76 ? -13.312 14.867 -0.099 1 81.12 76 ARG A C 1
ATOM 615 O O . ARG A 1 76 ? -12.32 15.07 0.611 1 81.12 76 ARG A O 1
ATOM 622 N N . ARG A 1 77 ? -14.609 14.727 0.354 1 78.19 77 ARG A N 1
ATOM 623 C CA . ARG A 1 77 ? -14.852 14.555 1.783 1 78.19 77 ARG A CA 1
ATOM 624 C C . ARG A 1 77 ? -14.758 13.086 2.184 1 78.19 77 ARG A C 1
ATOM 626 O O . ARG A 1 77 ? -15.391 12.227 1.572 1 78.19 77 ARG A O 1
ATOM 633 N N . LEU A 1 78 ? -13.922 12.859 3.09 1 80.56 78 LEU A N 1
ATOM 634 C CA . LEU A 1 78 ? -13.789 11.484 3.57 1 80.56 78 LEU A CA 1
ATOM 635 C C . LEU A 1 78 ? -14.797 11.195 4.676 1 80.56 78 LEU A C 1
ATOM 637 O O . LEU A 1 78 ? -15.047 12.047 5.531 1 80.56 78 LEU A O 1
ATOM 641 N N . SER A 1 79 ? -15.391 10.078 4.578 1 85.06 79 SER A N 1
ATOM 642 C CA . SER A 1 79 ? -16.266 9.633 5.652 1 85.06 79 SER A CA 1
ATOM 643 C C . SER A 1 79 ? -15.477 9.242 6.898 1 85.06 79 SER A C 1
ATOM 645 O O . SER A 1 79 ? -14.266 9.047 6.828 1 85.06 79 SER A O 1
ATOM 647 N N . ILE A 1 80 ? -16.172 9.156 7.965 1 88.44 80 ILE A N 1
ATOM 648 C CA . ILE A 1 80 ? -15.562 8.719 9.219 1 88.44 80 ILE A CA 1
ATOM 649 C C . ILE A 1 80 ? -14.945 7.336 9.039 1 88.44 80 ILE A C 1
ATOM 651 O O . ILE A 1 80 ? -13.82 7.09 9.492 1 88.44 80 ILE A O 1
ATOM 655 N N . LYS A 1 81 ? -15.641 6.512 8.367 1 92.81 81 LYS A N 1
ATOM 656 C CA . LYS A 1 81 ? -15.164 5.152 8.133 1 92.81 81 LYS A CA 1
ATOM 657 C C . LYS A 1 81 ? -13.898 5.148 7.281 1 92.81 81 LYS A C 1
ATOM 659 O O . LYS A 1 81 ? -12.969 4.395 7.551 1 92.81 81 LYS A O 1
ATOM 664 N N . GLU A 1 82 ? -13.883 5.965 6.316 1 88.44 82 GLU A N 1
ATOM 665 C CA . GLU A 1 82 ? -12.703 6.055 5.465 1 88.44 82 GLU A CA 1
ATOM 666 C C . GLU A 1 82 ? -11.492 6.551 6.25 1 88.44 82 GLU A C 1
ATOM 668 O O . GLU A 1 82 ? -10.383 6.055 6.062 1 88.44 82 GLU A O 1
ATOM 673 N N . ILE A 1 83 ? -11.703 7.469 7.09 1 86.88 83 ILE A N 1
ATOM 674 C CA . ILE A 1 83 ? -10.633 8.008 7.918 1 86.88 83 ILE A CA 1
ATOM 675 C C . ILE A 1 83 ? -10.117 6.934 8.867 1 86.88 83 ILE A C 1
ATOM 677 O O . ILE A 1 83 ? -8.906 6.746 9.008 1 86.88 83 ILE A O 1
ATOM 681 N N . GLN A 1 84 ? -11.031 6.258 9.477 1 92.38 84 GLN A N 1
ATOM 682 C CA . GLN A 1 84 ? -10.664 5.188 10.406 1 92.38 84 GLN A CA 1
ATOM 683 C C . GLN A 1 84 ? -9.852 4.105 9.695 1 92.38 84 GLN A C 1
ATOM 685 O O . GLN A 1 84 ? -8.82 3.658 10.211 1 92.38 84 GLN A O 1
ATOM 690 N N . ASP A 1 85 ? -10.312 3.689 8.57 1 93.81 85 ASP A N 1
ATOM 691 C CA . ASP A 1 85 ? -9.625 2.66 7.801 1 93.81 85 ASP A CA 1
ATOM 692 C C . ASP A 1 85 ? -8.203 3.098 7.445 1 93.81 85 ASP A C 1
ATOM 694 O O . ASP A 1 85 ? -7.262 2.316 7.566 1 93.81 85 ASP A O 1
ATOM 698 N N . PHE A 1 86 ? -8.133 4.254 7.07 1 89.69 86 PHE A N 1
ATOM 699 C CA . PHE A 1 86 ? -6.844 4.781 6.633 1 89.69 86 PHE A CA 1
ATOM 700 C C . PHE A 1 86 ? -5.855 4.82 7.793 1 89.69 86 PHE A C 1
ATOM 702 O O . PHE A 1 86 ? -4.711 4.391 7.648 1 89.69 86 PHE A O 1
ATOM 709 N N . TYR A 1 87 ? -6.254 5.324 8.883 1 91.62 87 TYR A N 1
ATOM 710 C CA . TYR A 1 87 ? -5.332 5.488 10 1 91.62 87 TYR A CA 1
ATOM 711 C C . TYR A 1 87 ? -4.98 4.145 10.625 1 91.62 87 TYR A C 1
ATOM 713 O O . TYR A 1 87 ? -3.861 3.951 11.109 1 91.62 87 TYR A O 1
ATOM 721 N N . GLU A 1 88 ? -5.938 3.244 10.617 1 95.38 88 GLU A N 1
ATOM 722 C CA . GLU A 1 88 ? -5.641 1.893 11.07 1 95.38 88 GLU A CA 1
ATOM 723 C C . GLU A 1 88 ? -4.535 1.256 10.234 1 95.38 88 GLU A C 1
ATOM 725 O O . GLU A 1 88 ? -3.592 0.677 10.773 1 95.38 88 GLU A O 1
ATOM 730 N N . LEU A 1 89 ? -4.613 1.37 8.953 1 95.25 89 LEU A N 1
ATOM 731 C CA . LEU A 1 89 ? -3.588 0.867 8.047 1 95.25 89 LEU A CA 1
ATOM 732 C C . LEU A 1 89 ? -2.275 1.618 8.234 1 95.25 89 LEU A C 1
ATOM 734 O O . LEU A 1 89 ? -1.211 1.003 8.336 1 95.25 89 LEU A O 1
ATOM 738 N N . ARG A 1 90 ? -2.359 2.883 8.234 1 93 90 ARG A N 1
ATOM 739 C CA . ARG A 1 90 ? -1.168 3.711 8.391 1 93 90 ARG A CA 1
ATOM 740 C C . ARG A 1 90 ? -0.416 3.357 9.672 1 93 90 ARG A C 1
ATOM 742 O O . ARG A 1 90 ? 0.814 3.287 9.672 1 93 90 ARG A O 1
ATOM 749 N N . ALA A 1 91 ? -1.196 3.234 10.758 1 96.06 91 ALA A N 1
ATOM 750 C CA . ALA A 1 91 ? -0.56 2.877 12.023 1 96.06 91 ALA A CA 1
ATOM 751 C C . ALA A 1 91 ? 0.239 1.584 11.891 1 96.06 91 ALA A C 1
ATOM 753 O O . ALA A 1 91 ? 1.347 1.474 12.422 1 96.06 91 ALA A O 1
ATOM 754 N N . GLU A 1 92 ? -0.305 0.68 11.195 1 97.5 92 GLU A N 1
ATOM 755 C CA . GLU A 1 92 ? 0.374 -0.595 10.992 1 97.5 92 GLU A CA 1
ATOM 756 C C . GLU A 1 92 ? 1.656 -0.413 10.18 1 97.5 92 GLU A C 1
ATOM 758 O O . GLU A 1 92 ? 2.715 -0.912 10.57 1 97.5 92 GLU A O 1
ATOM 763 N N . LEU A 1 93 ? 1.62 0.279 9.141 1 97.25 93 LEU A N 1
ATOM 764 C CA . LEU A 1 93 ? 2.75 0.449 8.234 1 97.25 93 LEU A CA 1
ATOM 765 C C . LEU A 1 93 ? 3.842 1.297 8.875 1 97.25 93 LEU A C 1
ATOM 767 O O . LEU A 1 93 ? 5.027 0.97 8.781 1 97.25 93 LEU A O 1
ATOM 771 N N . GLU A 1 94 ? 3.441 2.375 9.469 1 97.38 94 GLU A N 1
ATOM 772 C CA . GLU A 1 94 ? 4.418 3.225 10.141 1 97.38 94 GLU A CA 1
ATOM 773 C C . GLU A 1 94 ? 5.055 2.502 11.328 1 97.38 94 GLU A C 1
ATOM 775 O O . GLU A 1 94 ? 6.23 2.721 11.641 1 97.38 94 GLU A O 1
ATOM 780 N N . GLY A 1 95 ? 4.207 1.737 12.039 1 98.5 95 GLY A N 1
ATOM 781 C CA . GLY A 1 95 ? 4.766 0.893 13.086 1 98.5 95 GLY A CA 1
ATOM 782 C C . GLY A 1 95 ? 5.832 -0.058 12.57 1 98.5 95 GLY A C 1
ATOM 783 O O . GLY A 1 95 ? 6.898 -0.19 13.18 1 98.5 95 GLY A O 1
ATOM 784 N N . LEU A 1 96 ? 5.543 -0.689 11.461 1 98.5 96 LEU A N 1
ATOM 785 C CA . LEU A 1 96 ? 6.512 -1.59 10.852 1 98.5 96 LEU A CA 1
ATOM 786 C C . LEU A 1 96 ? 7.777 -0.836 10.453 1 98.5 96 LEU A C 1
ATOM 788 O O . LEU A 1 96 ? 8.891 -1.333 10.648 1 98.5 96 LEU A O 1
ATOM 792 N N . SER A 1 97 ? 7.602 0.291 9.883 1 98.56 97 SER A N 1
ATOM 793 C CA . SER A 1 97 ? 8.727 1.12 9.469 1 98.56 97 SER A CA 1
ATOM 794 C C . SER A 1 97 ? 9.656 1.421 10.648 1 98.56 97 SER A C 1
ATOM 796 O O . SER A 1 97 ? 10.867 1.255 10.547 1 98.56 97 SER A O 1
ATOM 798 N N . ALA A 1 98 ? 9.078 1.817 11.734 1 98.81 98 ALA A N 1
ATOM 799 C CA . ALA A 1 98 ? 9.859 2.146 12.93 1 98.81 98 ALA A CA 1
ATOM 800 C C . ALA A 1 98 ? 10.539 0.905 13.492 1 98.81 98 ALA A C 1
ATOM 802 O O . ALA A 1 98 ? 11.703 0.961 13.906 1 98.81 98 ALA A O 1
ATOM 803 N N . GLN A 1 99 ? 9.828 -0.185 13.523 1 98.81 99 GLN A N 1
ATOM 804 C CA . GLN A 1 99 ? 10.367 -1.451 14.008 1 98.81 99 GLN A CA 1
ATOM 805 C C . GLN A 1 99 ? 11.602 -1.859 13.195 1 98.81 99 GLN A C 1
ATOM 807 O O . GLN A 1 99 ? 12.641 -2.188 13.773 1 98.81 99 GLN A O 1
ATOM 812 N N . LEU A 1 100 ? 11.453 -1.826 11.914 1 98.81 100 LEU A N 1
ATOM 813 C CA . LEU A 1 100 ? 12.539 -2.244 11.039 1 98.81 100 LEU A CA 1
ATOM 814 C C . LEU A 1 100 ? 13.711 -1.27 11.117 1 98.81 100 LEU A C 1
ATOM 816 O O . LEU A 1 100 ? 14.867 -1.68 11.055 1 98.81 100 LEU A O 1
ATOM 820 N N . ALA A 1 101 ? 13.422 0.027 11.234 1 98.75 101 ALA A N 1
ATOM 821 C CA . ALA A 1 101 ? 14.484 1.014 11.391 1 98.75 101 ALA A CA 1
ATOM 822 C C . ALA A 1 101 ? 15.305 0.747 12.648 1 98.75 101 ALA A C 1
ATOM 824 O O . ALA A 1 101 ? 16.531 0.91 12.648 1 98.75 101 ALA A O 1
ATOM 825 N N . ALA A 1 102 ? 14.656 0.37 13.711 1 98.81 102 ALA A N 1
ATOM 826 C CA . ALA A 1 102 ? 15.352 0.055 14.953 1 98.81 102 ALA A CA 1
ATOM 827 C C . ALA A 1 102 ? 16.312 -1.121 14.766 1 98.81 102 ALA A C 1
ATOM 829 O O . ALA A 1 102 ? 17.297 -1.24 15.484 1 98.81 102 ALA A O 1
ATOM 830 N N . MET A 1 103 ? 16 -1.944 13.805 1 98.62 103 MET A N 1
ATOM 831 C CA . MET A 1 103 ? 16.781 -3.154 13.57 1 98.62 103 MET A CA 1
ATOM 832 C C . MET A 1 103 ? 17.875 -2.902 12.531 1 98.62 103 MET A C 1
ATOM 834 O O . MET A 1 103 ? 18.922 -3.551 12.562 1 98.62 103 MET A O 1
ATOM 838 N N . ARG A 1 104 ? 17.641 -1.926 11.641 1 98.56 104 ARG A N 1
ATOM 839 C CA . ARG A 1 104 ? 18.453 -1.964 10.422 1 98.56 104 ARG A CA 1
ATOM 840 C C . ARG A 1 104 ? 19.125 -0.625 10.18 1 98.56 104 ARG A C 1
ATOM 842 O O . ARG A 1 104 ? 20.094 -0.542 9.398 1 98.56 104 ARG A O 1
ATOM 849 N N . ALA A 1 105 ? 18.656 0.481 10.75 1 98.5 105 ALA A N 1
ATOM 850 C CA . ALA A 1 105 ? 19.141 1.818 10.414 1 98.5 105 ALA A CA 1
ATOM 851 C C . ALA A 1 105 ? 20.609 1.972 10.75 1 98.5 105 ALA A C 1
ATOM 853 O O . ALA A 1 105 ? 21.078 1.478 11.781 1 98.5 105 ALA A O 1
ATOM 854 N N . SER A 1 106 ? 21.297 2.688 9.938 1 98.31 106 SER A N 1
ATOM 855 C CA . SER A 1 106 ? 22.688 3.031 10.242 1 98.31 106 SER A CA 1
ATOM 856 C C . SER A 1 106 ? 22.766 4.238 11.172 1 98.31 106 SER A C 1
ATOM 858 O O . SER A 1 106 ? 21.812 5.004 11.289 1 98.31 106 SER A O 1
ATOM 860 N N . GLU A 1 107 ? 23.938 4.359 11.719 1 97.69 107 GLU A N 1
ATOM 861 C CA . GLU A 1 107 ? 24.172 5.508 12.594 1 97.69 107 GLU A CA 1
ATOM 862 C C . GLU A 1 107 ? 24.062 6.82 11.82 1 97.69 107 GLU A C 1
ATOM 864 O O . GLU A 1 107 ? 23.531 7.809 12.344 1 97.69 107 GLU A O 1
ATOM 869 N N . VAL A 1 108 ? 24.516 6.766 10.648 1 98.12 108 VAL A N 1
ATOM 870 C CA . VAL A 1 108 ? 24.484 7.961 9.805 1 98.12 108 VAL A CA 1
ATOM 871 C C . VAL A 1 108 ? 23.047 8.359 9.531 1 98.12 108 VAL A C 1
ATOM 873 O O . VAL A 1 108 ? 22.688 9.539 9.602 1 98.12 108 VAL A O 1
ATOM 876 N N . GLN A 1 109 ? 22.219 7.402 9.234 1 98.19 109 GLN A N 1
ATOM 877 C CA . GLN A 1 109 ? 20.812 7.664 9 1 98.19 109 GLN A CA 1
ATOM 878 C C . GLN A 1 109 ? 20.141 8.242 10.242 1 98.19 109 GLN A C 1
ATOM 880 O O . GLN A 1 109 ? 19.359 9.195 10.148 1 98.19 109 GLN A O 1
ATOM 885 N N . LEU A 1 110 ? 20.453 7.668 11.383 1 98.31 110 LEU A N 1
ATOM 886 C CA . LEU A 1 110 ? 19.797 8.086 12.617 1 98.31 110 LEU A CA 1
ATOM 887 C C . LEU A 1 110 ? 20.25 9.484 13.023 1 98.31 110 LEU A C 1
ATOM 889 O O . LEU A 1 110 ? 19.453 10.266 13.547 1 98.31 110 LEU A O 1
ATOM 893 N N . LEU A 1 111 ? 21.469 9.789 12.781 1 98.12 111 LEU A N 1
ATOM 894 C CA . LEU A 1 111 ? 21.969 11.133 13.047 1 98.12 111 LEU A CA 1
ATOM 895 C C . LEU A 1 111 ? 21.281 12.156 12.164 1 98.12 111 LEU A C 1
ATOM 897 O O . LEU A 1 111 ? 20.969 13.266 12.617 1 98.12 111 LEU A O 1
ATOM 901 N N . ALA A 1 112 ? 21.062 11.789 10.938 1 98.25 112 ALA A N 1
ATOM 902 C CA . ALA A 1 112 ? 20.359 12.688 10.016 1 98.25 112 ALA A CA 1
ATOM 903 C C . ALA A 1 112 ? 18.938 12.961 10.5 1 98.25 112 ALA A C 1
ATOM 905 O O . ALA A 1 112 ? 18.453 14.094 10.398 1 98.25 112 ALA A O 1
ATOM 906 N N . VAL A 1 113 ? 18.266 11.961 10.992 1 98.38 113 VAL A N 1
ATOM 907 C CA . VAL A 1 113 ? 16.922 12.133 11.516 1 98.38 113 VAL A CA 1
ATOM 908 C C . VAL A 1 113 ? 16.953 13.055 12.734 1 98.38 113 VAL A C 1
ATOM 910 O O . VAL A 1 113 ? 16.109 13.945 12.867 1 98.38 113 VAL A O 1
ATOM 913 N N . GLN A 1 114 ? 17.938 12.766 13.602 1 98.19 114 GLN A N 1
ATOM 914 C CA . GLN A 1 114 ? 18.062 13.594 14.797 1 98.19 114 GLN A CA 1
ATOM 915 C C . GLN A 1 114 ? 18.281 15.055 14.43 1 98.19 114 GLN A C 1
ATOM 917 O O . GLN A 1 114 ? 17.672 15.953 15.008 1 98.19 114 GLN A O 1
ATOM 922 N N . ASP A 1 115 ? 19.172 15.281 13.445 1 97.94 115 ASP A N 1
ATOM 923 C CA . ASP A 1 115 ? 19.453 16.641 12.984 1 97.94 115 ASP A CA 1
ATOM 924 C C . ASP A 1 115 ? 18.188 17.328 12.477 1 97.94 115 ASP A C 1
ATOM 926 O O . ASP A 1 115 ? 17.922 18.484 12.805 1 97.94 115 ASP A O 1
ATOM 930 N N . MET A 1 116 ? 17.453 16.625 11.711 1 96.5 116 MET A N 1
ATOM 931 C CA . MET A 1 116 ? 16.203 17.156 11.18 1 96.5 116 MET A CA 1
ATOM 932 C C . MET A 1 116 ? 15.219 17.484 12.297 1 96.5 116 MET A C 1
ATOM 934 O O . MET A 1 116 ? 14.562 18.516 12.273 1 96.5 116 MET A O 1
ATOM 938 N N . LEU A 1 117 ? 15.125 16.641 13.352 1 96.5 117 LEU A N 1
ATOM 939 C CA . LEU A 1 117 ? 14.211 16.859 14.477 1 96.5 117 LEU A CA 1
ATOM 940 C C . LEU A 1 117 ? 14.633 18.062 15.305 1 96.5 117 LEU A C 1
ATOM 942 O O . LEU A 1 117 ? 13.789 18.828 15.773 1 96.5 117 LEU A O 1
ATOM 946 N N . ASP A 1 118 ? 15.938 18.156 15.477 1 96.38 118 ASP A N 1
ATOM 947 C CA . ASP A 1 118 ? 16.453 19.312 16.203 1 96.38 118 ASP A CA 1
ATOM 948 C C . ASP A 1 118 ? 16.094 20.625 15.508 1 96.38 118 ASP A C 1
ATOM 950 O O . ASP A 1 118 ? 15.641 21.578 16.141 1 96.38 118 ASP A O 1
ATOM 954 N N . GLU A 1 119 ? 16.234 20.609 14.227 1 94.25 119 GLU A N 1
ATOM 955 C CA . GLU A 1 119 ? 15.859 21.766 13.438 1 94.25 119 GLU A CA 1
ATOM 956 C C . GLU A 1 119 ? 14.367 22.062 13.539 1 94.25 119 GLU A C 1
ATOM 958 O O . GLU A 1 119 ? 13.961 23.203 13.695 1 94.25 119 GLU A O 1
ATOM 963 N N . ALA A 1 120 ? 13.57 21.062 13.453 1 92.19 120 ALA A N 1
ATOM 964 C CA . ALA A 1 120 ? 12.117 21.203 13.555 1 92.19 120 ALA A CA 1
ATOM 965 C C . ALA A 1 120 ? 11.727 21.766 14.922 1 92.19 120 ALA A C 1
ATOM 967 O O . ALA A 1 120 ? 10.891 22.672 15.008 1 92.19 120 ALA A O 1
ATOM 968 N N . GLY A 1 121 ? 12.336 21.188 15.953 1 91.44 121 GLY A N 1
ATOM 969 C CA . GLY A 1 121 ? 12.055 21.656 17.297 1 91.44 121 GLY A CA 1
ATOM 970 C C . GLY A 1 121 ? 12.344 23.141 17.484 1 91.44 121 GLY A C 1
ATOM 971 O O . GLY A 1 121 ? 11.547 23.859 18.094 1 91.44 121 GLY A O 1
ATOM 972 N N . GLU A 1 122 ? 13.391 23.562 16.953 1 91.19 122 GLU A N 1
ATOM 973 C CA . GLU A 1 122 ? 13.781 24.953 17.062 1 91.19 122 GLU A CA 1
ATOM 974 C C . GLU A 1 122 ? 12.836 25.859 16.266 1 91.19 122 GLU A C 1
ATOM 976 O O . GLU A 1 122 ? 12.461 26.938 16.734 1 91.19 122 GLU A O 1
ATOM 981 N N . ARG A 1 123 ? 12.477 25.406 15.133 1 87.62 123 ARG A N 1
ATOM 982 C CA . ARG A 1 123 ? 11.609 26.203 14.266 1 87.62 123 ARG A CA 1
ATOM 983 C C . ARG A 1 123 ? 10.203 26.312 14.859 1 87.62 123 ARG A C 1
ATOM 985 O O . ARG A 1 123 ? 9.562 27.359 14.773 1 87.62 123 ARG A O 1
ATOM 992 N N . MET A 1 124 ? 9.742 25.281 15.43 1 86.19 124 MET A N 1
ATOM 993 C CA . MET A 1 124 ? 8.367 25.219 15.938 1 86.19 124 MET A CA 1
ATOM 994 C C . MET A 1 124 ? 8.211 26.094 17.172 1 86.19 124 MET A C 1
ATOM 996 O O . MET A 1 124 ? 7.094 26.453 17.547 1 86.19 124 MET A O 1
ATOM 1000 N N . LYS A 1 125 ? 9.305 26.344 17.812 1 84.44 125 LYS A N 1
ATOM 1001 C CA . LYS A 1 125 ? 9.281 27.234 18.984 1 84.44 125 LYS A CA 1
ATOM 1002 C C . LYS A 1 125 ? 9.086 28.688 18.562 1 84.44 125 LYS A C 1
ATOM 1004 O O . LYS A 1 125 ? 8.703 29.531 19.375 1 84.44 125 LYS A O 1
ATOM 1009 N N . LYS A 1 126 ? 9.305 28.797 17.281 1 80.44 126 LYS A N 1
ATOM 1010 C CA . LYS A 1 126 ? 9.164 30.172 16.797 1 80.44 126 LYS A CA 1
ATOM 1011 C C . LYS A 1 126 ? 7.707 30.484 16.453 1 80.44 126 LYS A C 1
ATOM 1013 O O . LYS A 1 126 ? 6.977 29.625 15.961 1 80.44 126 LYS A O 1
ATOM 1018 N N . THR A 1 127 ? 7.277 31.594 16.781 1 65.94 127 THR A N 1
ATOM 1019 C CA . THR A 1 127 ? 5.883 32 16.672 1 65.94 127 THR A CA 1
ATOM 1020 C C . THR A 1 127 ? 5.461 32.125 15.211 1 65.94 127 THR A C 1
ATOM 1022 O O . THR A 1 127 ? 4.289 31.922 14.883 1 65.94 127 THR A O 1
ATOM 1025 N N . SER A 1 128 ? 6.379 32.312 14.398 1 65.19 128 SER A N 1
ATOM 1026 C CA . SER A 1 128 ? 6.023 32.594 13.016 1 65.19 128 SER A CA 1
ATOM 1027 C C . SER A 1 128 ? 6.047 31.344 12.156 1 65.19 128 SER A C 1
ATOM 1029 O O . SER A 1 128 ? 5.969 31.422 10.93 1 65.19 128 SER A O 1
ATOM 1031 N N . VAL A 1 129 ? 5.996 30.266 12.867 1 62 129 VAL A N 1
ATOM 1032 C CA . VAL A 1 129 ? 6.129 29.078 12.039 1 62 129 VAL A CA 1
ATOM 1033 C C . VAL A 1 129 ? 4.828 28.812 11.281 1 62 129 VAL A C 1
ATOM 1035 O O . VAL A 1 129 ? 3.748 28.797 11.883 1 62 129 VAL A O 1
ATOM 1038 N N . HIS A 1 130 ? 5.102 28.719 9.992 1 67.88 130 HIS A N 1
ATOM 1039 C CA . HIS A 1 130 ? 4.008 28.438 9.07 1 67.88 130 HIS A CA 1
ATOM 1040 C C . HIS A 1 130 ? 3.592 26.969 9.125 1 67.88 130 HIS A C 1
ATOM 1042 O O . HIS A 1 130 ? 4.434 26.094 9.297 1 67.88 130 HIS A O 1
ATOM 1048 N N . GLU A 1 131 ? 2.377 26.703 9.227 1 70.38 131 GLU A N 1
ATOM 1049 C CA . GLU A 1 131 ? 1.751 25.391 9.219 1 70.38 131 GLU A CA 1
ATOM 1050 C C . GLU A 1 131 ? 2.373 24.484 8.156 1 70.38 131 GLU A C 1
ATOM 1052 O O . GLU A 1 131 ? 2.574 23.297 8.391 1 70.38 131 GLU A O 1
ATOM 1057 N N . MET A 1 132 ? 2.807 25.109 7.184 1 71.19 132 MET A N 1
ATOM 1058 C CA . MET A 1 132 ? 3.379 24.359 6.07 1 71.19 132 MET A CA 1
ATOM 1059 C C . MET A 1 132 ? 4.723 23.75 6.457 1 71.19 132 MET A C 1
ATOM 1061 O O . MET A 1 132 ? 5.059 22.641 6.016 1 71.19 132 MET A O 1
ATOM 1065 N N . GLU A 1 133 ? 5.418 24.469 7.262 1 78.38 133 GLU A N 1
ATOM 1066 C CA . GLU A 1 133 ? 6.711 23.953 7.707 1 78.38 133 GLU A CA 1
ATOM 1067 C C . GLU A 1 133 ? 6.539 22.75 8.641 1 78.38 133 GLU A C 1
ATOM 1069 O O . GLU A 1 133 ? 7.316 21.797 8.578 1 78.38 133 GLU A O 1
ATOM 1074 N N . ALA A 1 134 ? 5.566 22.844 9.484 1 81 134 ALA A N 1
ATOM 1075 C CA . ALA A 1 134 ? 5.27 21.734 10.375 1 81 134 ALA A CA 1
ATOM 1076 C C . ALA A 1 134 ? 4.891 20.469 9.594 1 81 134 ALA A C 1
ATOM 1078 O O . ALA A 1 134 ? 5.34 19.375 9.914 1 81 134 ALA A O 1
ATOM 1079 N N . VAL A 1 135 ? 4.16 20.688 8.594 1 78.5 135 VAL A N 1
ATOM 1080 C CA . VAL A 1 135 ? 3.723 19.594 7.746 1 78.5 135 VAL A CA 1
ATOM 1081 C C . VAL A 1 135 ? 4.926 18.984 7.031 1 78.5 135 VAL A C 1
ATOM 1083 O O . VAL A 1 135 ? 5.043 17.75 6.934 1 78.5 135 VAL A O 1
ATOM 1086 N N . ARG A 1 136 ? 5.77 19.812 6.562 1 80.94 136 ARG A N 1
ATOM 1087 C CA . ARG A 1 136 ? 6.965 19.344 5.875 1 80.94 136 ARG A CA 1
ATOM 1088 C C . ARG A 1 136 ? 7.848 18.516 6.805 1 80.94 136 ARG A C 1
ATOM 1090 O O . ARG A 1 136 ? 8.344 17.453 6.418 1 80.94 136 ARG A O 1
ATOM 1097 N N . HIS A 1 137 ? 8.031 19 7.973 1 86.56 137 HIS A N 1
ATOM 1098 C CA . HIS A 1 137 ? 8.859 18.297 8.938 1 86.56 137 HIS A CA 1
ATOM 1099 C C . HIS A 1 137 ? 8.25 16.938 9.297 1 86.56 137 HIS A C 1
ATOM 1101 O O . HIS A 1 137 ? 8.977 15.953 9.438 1 86.56 137 HIS A O 1
ATOM 1107 N N . ASN A 1 138 ? 6.977 16.953 9.453 1 87.62 138 ASN A N 1
ATOM 1108 C CA . ASN A 1 138 ? 6.281 15.695 9.719 1 87.62 138 ASN A CA 1
ATOM 1109 C C . ASN A 1 138 ? 6.477 14.695 8.586 1 87.62 138 ASN A C 1
ATOM 1111 O O . ASN A 1 138 ? 6.766 13.523 8.828 1 87.62 138 ASN A O 1
ATOM 1115 N N . HIS A 1 139 ? 6.34 15.195 7.441 1 85.44 139 HIS A N 1
ATOM 1116 C CA . HIS A 1 139 ? 6.531 14.375 6.25 1 85.44 139 HIS A CA 1
ATOM 1117 C C . HIS A 1 139 ? 7.957 13.836 6.18 1 85.44 139 HIS A C 1
ATOM 1119 O O . HIS A 1 139 ? 8.164 12.648 5.918 1 85.44 139 HIS A O 1
ATOM 1125 N N . ASP A 1 140 ? 8.852 14.688 6.422 1 90.88 140 ASP A N 1
ATOM 1126 C CA . ASP A 1 140 ? 10.258 14.305 6.34 1 90.88 140 ASP A CA 1
ATOM 1127 C C . ASP A 1 140 ? 10.602 13.25 7.383 1 90.88 140 ASP A C 1
ATOM 1129 O O . ASP A 1 140 ? 11.344 12.305 7.098 1 90.88 140 ASP A O 1
ATOM 1133 N N . PHE A 1 141 ? 10.078 13.406 8.594 1 95.69 141 PHE A N 1
ATOM 1134 C CA . PHE A 1 141 ? 10.367 12.445 9.648 1 95.69 141 PHE A CA 1
ATOM 1135 C C . PHE A 1 141 ? 9.945 11.039 9.234 1 95.69 141 PHE A C 1
ATOM 1137 O O . PHE A 1 141 ? 10.766 10.117 9.234 1 95.69 141 PHE A O 1
ATOM 1144 N N . HIS A 1 142 ? 8.758 10.891 8.812 1 94.94 142 HIS A N 1
ATOM 1145 C CA . HIS A 1 142 ? 8.219 9.578 8.469 1 94.94 142 HIS A CA 1
ATOM 1146 C C . HIS A 1 142 ? 8.922 9.008 7.234 1 94.94 142 HIS A C 1
ATOM 1148 O O . HIS A 1 142 ? 9.164 7.805 7.156 1 94.94 142 HIS A O 1
ATOM 1154 N N . GLY A 1 143 ? 9.219 9.938 6.309 1 94.69 143 GLY A N 1
ATOM 1155 C CA . GLY A 1 143 ? 9.961 9.5 5.133 1 94.69 143 GLY A CA 1
ATOM 1156 C C . GLY A 1 143 ? 11.336 8.961 5.465 1 94.69 143 GLY A C 1
ATOM 1157 O O . GLY A 1 143 ? 11.75 7.93 4.934 1 94.69 143 GLY A O 1
ATOM 1158 N N . MET A 1 144 ? 12.031 9.672 6.309 1 97.44 144 MET A N 1
ATOM 1159 C CA . MET A 1 144 ? 13.375 9.266 6.691 1 97.44 144 MET A CA 1
ATOM 1160 C C . MET A 1 144 ? 13.352 7.941 7.453 1 97.44 144 MET A C 1
ATOM 1162 O O . MET A 1 144 ? 14.211 7.082 7.246 1 97.44 144 MET A O 1
ATOM 1166 N N . ILE A 1 145 ? 12.383 7.754 8.312 1 98.5 145 ILE A N 1
ATOM 1167 C CA . ILE A 1 145 ? 12.258 6.504 9.062 1 98.5 145 ILE A CA 1
ATOM 1168 C C . ILE A 1 145 ? 11.945 5.359 8.094 1 98.5 145 ILE A C 1
ATOM 1170 O O . ILE A 1 145 ? 12.5 4.266 8.227 1 98.5 145 ILE A O 1
ATOM 1174 N N . ALA A 1 146 ? 11.078 5.625 7.168 1 97.81 146 ALA A N 1
ATOM 1175 C CA . ALA A 1 146 ? 10.742 4.613 6.172 1 97.81 146 ALA A CA 1
ATOM 1176 C C . ALA A 1 146 ? 11.977 4.184 5.383 1 97.81 146 ALA A C 1
ATOM 1178 O O . ALA A 1 146 ? 12.195 2.988 5.16 1 97.81 146 ALA A O 1
ATOM 1179 N N . GLN A 1 147 ? 12.758 5.121 5.008 1 97.44 147 GLN A N 1
ATOM 1180 C CA . GLN A 1 147 ? 13.992 4.805 4.293 1 97.44 147 GLN A CA 1
ATOM 1181 C C . GLN A 1 147 ? 14.953 4.016 5.18 1 97.44 147 GLN A C 1
ATOM 1183 O O . GLN A 1 147 ? 15.586 3.062 4.723 1 97.44 147 GLN A O 1
ATOM 1188 N N . ALA A 1 148 ? 15.008 4.402 6.387 1 98.25 148 ALA A N 1
ATOM 1189 C CA . ALA A 1 148 ? 15.922 3.775 7.336 1 98.25 148 ALA A CA 1
ATOM 1190 C C . ALA A 1 148 ? 15.477 2.354 7.668 1 98.25 148 ALA A C 1
ATOM 1192 O O . ALA A 1 148 ? 16.25 1.565 8.219 1 98.25 148 ALA A O 1
ATOM 1193 N N . SER A 1 149 ? 14.219 2.025 7.387 1 98.38 149 SER A N 1
ATOM 1194 C CA . SER A 1 149 ? 13.711 0.678 7.609 1 98.38 149 SER A CA 1
ATOM 1195 C C . SER A 1 149 ? 14.438 -0.341 6.742 1 98.38 149 SER A C 1
ATOM 1197 O O . SER A 1 149 ? 14.406 -1.541 7.023 1 98.38 149 SER A O 1
ATOM 1199 N N . GLY A 1 150 ? 14.969 0.157 5.625 1 97.5 150 GLY A N 1
ATOM 1200 C CA . GLY A 1 150 ? 15.656 -0.726 4.699 1 97.5 150 GLY A CA 1
ATOM 1201 C C . GLY A 1 150 ? 14.711 -1.582 3.877 1 97.5 150 GLY A C 1
ATOM 1202 O O . GLY A 1 150 ? 15.148 -2.488 3.164 1 97.5 150 GLY A O 1
ATOM 1203 N N . ASN A 1 151 ? 13.523 -1.396 3.984 1 97.44 151 ASN A N 1
ATOM 1204 C CA . ASN A 1 151 ? 12.523 -2.066 3.156 1 97.44 151 ASN A CA 1
ATOM 1205 C C . ASN A 1 151 ? 11.953 -1.128 2.098 1 97.44 151 ASN A C 1
ATOM 1207 O O . ASN A 1 151 ? 11.039 -0.348 2.381 1 97.44 151 ASN A O 1
ATOM 1211 N N . HIS A 1 152 ? 12.383 -1.268 0.933 1 93.5 152 HIS A N 1
ATOM 1212 C CA . HIS A 1 152 ? 12.039 -0.32 -0.122 1 93.5 152 HIS A CA 1
ATOM 1213 C C . HIS A 1 152 ? 10.578 -0.455 -0.534 1 93.5 152 HIS A C 1
ATOM 1215 O O . HIS A 1 152 ? 9.938 0.535 -0.892 1 93.5 152 HIS A O 1
ATOM 1221 N N . ALA A 1 153 ? 10.07 -1.655 -0.477 1 90.75 153 ALA A N 1
ATOM 1222 C CA . ALA A 1 153 ? 8.648 -1.847 -0.778 1 90.75 153 ALA A CA 1
ATOM 1223 C C . ALA A 1 153 ? 7.773 -1.104 0.224 1 90.75 153 ALA A C 1
ATOM 1225 O O . ALA A 1 153 ? 6.781 -0.479 -0.156 1 90.75 153 ALA A O 1
ATOM 1226 N N . LEU A 1 154 ? 8.125 -1.198 1.446 1 95.25 154 LEU A N 1
ATOM 1227 C CA . LEU A 1 154 ? 7.418 -0.494 2.51 1 95.25 154 LEU A CA 1
ATOM 1228 C C . LEU A 1 154 ? 7.504 1.016 2.312 1 95.25 154 LEU A C 1
ATOM 1230 O O . LEU A 1 154 ? 6.492 1.715 2.381 1 95.25 154 LEU A O 1
ATOM 1234 N N . ALA A 1 155 ? 8.734 1.492 2.062 1 94.31 155 ALA A N 1
ATOM 1235 C CA . ALA A 1 155 ? 8.938 2.924 1.855 1 94.31 155 ALA A CA 1
ATOM 1236 C C . ALA A 1 155 ? 8.102 3.436 0.689 1 94.31 155 ALA A C 1
ATOM 1238 O O . ALA A 1 155 ? 7.434 4.469 0.801 1 94.31 155 ALA A O 1
ATOM 1239 N N . ASP A 1 156 ? 8.055 2.67 -0.338 1 86.12 156 ASP A N 1
ATOM 1240 C CA . ASP A 1 156 ? 7.277 3.039 -1.515 1 86.12 156 ASP A CA 1
ATOM 1241 C C . ASP A 1 156 ? 5.781 3.047 -1.201 1 86.12 156 ASP A C 1
ATOM 1243 O O . ASP A 1 156 ? 5.055 3.941 -1.64 1 86.12 156 ASP A O 1
ATOM 1247 N N . SER A 1 157 ? 5.34 2.072 -0.501 1 88.69 157 SER A N 1
ATOM 1248 C CA . SER A 1 157 ? 3.936 1.979 -0.125 1 88.69 157 SER A CA 1
ATOM 1249 C C . SER A 1 157 ? 3.514 3.164 0.738 1 88.69 157 SER A C 1
ATOM 1251 O O . SER A 1 157 ? 2.424 3.711 0.562 1 88.69 157 SER A O 1
ATOM 1253 N N . LEU A 1 158 ? 4.34 3.531 1.61 1 89.81 158 LEU A N 1
ATOM 1254 C CA . LEU A 1 158 ? 4.043 4.641 2.51 1 89.81 158 LEU A CA 1
ATOM 1255 C C . LEU A 1 158 ? 3.994 5.961 1.745 1 89.81 158 LEU A C 1
ATOM 1257 O O . LEU A 1 158 ? 3.17 6.824 2.047 1 89.81 158 LEU A O 1
ATOM 1261 N N . VAL A 1 159 ? 4.84 6.152 0.779 1 81.62 159 VAL A N 1
ATOM 1262 C CA . VAL A 1 159 ? 4.82 7.344 -0.06 1 81.62 159 VAL A CA 1
ATOM 1263 C C . VAL A 1 159 ? 3.494 7.43 -0.81 1 81.62 159 VAL A C 1
ATOM 1265 O O . VAL A 1 159 ? 2.877 8.5 -0.876 1 81.62 159 VAL A O 1
ATOM 1268 N N . GLN A 1 160 ? 3.064 6.312 -1.24 1 73.88 160 GLN A N 1
ATOM 1269 C CA . GLN A 1 160 ? 1.815 6.266 -1.992 1 73.88 160 GLN A CA 1
ATOM 1270 C C . GLN A 1 160 ? 0.623 6.586 -1.096 1 73.88 160 GLN A C 1
ATOM 1272 O O . GLN A 1 160 ? -0.322 7.25 -1.524 1 73.88 160 GLN A O 1
ATOM 1277 N N . GLN A 1 161 ? 0.666 6.184 0.083 1 75.62 161 GLN A N 1
ATOM 1278 C CA . GLN A 1 161 ? -0.428 6.391 1.025 1 75.62 161 GLN A CA 1
ATOM 1279 C C . GLN A 1 161 ? -0.467 7.832 1.517 1 75.62 161 GLN A C 1
ATOM 1281 O O . GLN A 1 161 ? -1.542 8.375 1.781 1 75.62 161 GLN A O 1
ATOM 1286 N N . ARG A 1 162 ? 0.716 8.367 1.752 1 70.88 162 ARG A N 1
ATOM 1287 C CA . ARG A 1 162 ? 0.808 9.719 2.301 1 70.88 162 ARG A CA 1
ATOM 1288 C C . ARG A 1 162 ? 0.233 10.742 1.329 1 70.88 162 ARG A C 1
ATOM 1290 O O . ARG A 1 162 ? -0.415 11.711 1.746 1 70.88 162 ARG A O 1
ATOM 1297 N N . SER A 1 163 ? 0.388 10.617 0.171 1 59.81 163 SER A N 1
ATOM 1298 C CA . SER A 1 163 ? -0.099 11.578 -0.82 1 59.81 163 SER A CA 1
ATOM 1299 C C . SER A 1 163 ? -1.614 11.727 -0.745 1 59.81 163 SER A C 1
ATOM 1301 O O . SER A 1 163 ? -2.139 12.836 -0.855 1 59.81 163 SER A O 1
ATOM 1303 N N . ASN A 1 164 ? -2.268 10.719 -0.368 1 57.03 164 ASN A N 1
ATOM 1304 C CA . ASN A 1 164 ? -3.727 10.734 -0.341 1 57.03 164 ASN A CA 1
ATOM 1305 C C . ASN A 1 164 ? -4.258 11.453 0.896 1 57.03 164 ASN A C 1
ATOM 1307 O O . ASN A 1 164 ? -5.355 12.016 0.869 1 57.03 164 ASN A O 1
ATOM 1311 N N . PHE A 1 165 ? -3.406 11.609 1.964 1 58.59 165 PHE A N 1
ATOM 1312 C CA . PHE A 1 165 ? -4.055 12 3.211 1 58.59 165 PHE A CA 1
ATOM 1313 C C . PHE A 1 165 ? -3.398 13.242 3.793 1 58.59 165 PHE A C 1
ATOM 1315 O O . PHE A 1 165 ? -3.91 13.828 4.75 1 58.59 165 PHE A O 1
ATOM 1322 N N . ASN A 1 166 ? -2.277 13.703 3.328 1 59.09 166 ASN A N 1
ATOM 1323 C CA . ASN A 1 166 ? -1.684 14.922 3.857 1 59.09 166 ASN A CA 1
ATOM 1324 C C . ASN A 1 166 ? -2.717 16.031 3.99 1 59.09 166 ASN A C 1
ATOM 1326 O O . ASN A 1 166 ? -2.635 16.859 4.902 1 59.09 166 ASN A O 1
ATOM 1330 N N . LEU A 1 167 ? -3.699 15.93 3.295 1 55.09 167 LEU A N 1
ATOM 1331 C CA . LEU A 1 167 ? -4.707 16.984 3.303 1 55.09 167 LEU A CA 1
ATOM 1332 C C . LEU A 1 167 ? -5.398 17.062 4.66 1 55.09 167 LEU A C 1
ATOM 1334 O O . LEU A 1 167 ? -5.594 18.156 5.195 1 55.09 167 LEU A O 1
ATOM 1338 N N . LEU A 1 168 ? -5.75 15.953 5.156 1 58.56 168 LEU A N 1
ATOM 1339 C CA . LEU A 1 168 ? -6.5 15.938 6.406 1 58.56 168 LEU A CA 1
ATOM 1340 C C . LEU A 1 168 ? -5.672 16.516 7.547 1 58.56 168 LEU A C 1
ATOM 1342 O O . LEU A 1 168 ? -6.199 17.234 8.398 1 58.56 168 LEU A O 1
ATOM 1346 N N . ARG A 1 169 ? -4.48 16.359 7.441 1 60.94 169 ARG A N 1
ATOM 1347 C CA . ARG A 1 169 ? -3.58 16.766 8.523 1 60.94 169 ARG A CA 1
ATOM 1348 C C . ARG A 1 169 ? -3.434 18.281 8.578 1 60.94 169 ARG A C 1
ATOM 1350 O O . ARG A 1 169 ? -3.471 18.875 9.656 1 60.94 169 ARG A O 1
ATOM 1357 N N . VAL A 1 170 ? -3.219 18.812 7.48 1 57.31 170 VAL A N 1
ATOM 1358 C CA . VAL A 1 170 ? -3.029 20.25 7.398 1 57.31 170 VAL A CA 1
ATOM 1359 C C . VAL A 1 170 ? -4.23 20.969 8.016 1 57.31 170 VAL A C 1
ATOM 1361 O O . VAL A 1 170 ? -4.066 21.953 8.742 1 57.31 170 VAL A O 1
ATOM 1364 N N . MET A 1 171 ? -5.219 20.453 7.75 1 57.62 171 MET A N 1
ATOM 1365 C CA . MET A 1 171 ? -6.438 21.094 8.227 1 57.62 171 MET A CA 1
ATOM 1366 C C . MET A 1 171 ? -6.516 21.047 9.75 1 57.62 171 MET A C 1
ATOM 1368 O O . MET A 1 171 ? -6.992 22 10.383 1 57.62 171 MET A O 1
ATOM 1372 N N . LEU A 1 172 ? -6.039 20.031 10.25 1 60.56 172 LEU A N 1
ATOM 1373 C CA . LEU A 1 172 ? -6.113 19.812 11.695 1 60.56 172 LEU A CA 1
ATOM 1374 C C . LEU A 1 172 ? -5.105 20.703 12.422 1 60.56 172 LEU A C 1
ATOM 1376 O O . LEU A 1 172 ? -5.402 21.234 13.492 1 60.56 172 LEU A O 1
ATOM 1380 N N . TRP A 1 173 ? -3.99 20.875 11.781 1 63.12 173 TRP A N 1
ATOM 1381 C CA . TRP A 1 173 ? -2.904 21.5 12.531 1 63.12 173 TRP A CA 1
ATOM 1382 C C . TRP A 1 173 ? -3.088 23.016 12.594 1 63.12 173 TRP A C 1
ATOM 1384 O O . TRP A 1 173 ? -2.551 23.672 13.492 1 63.12 173 TRP A O 1
ATOM 1394 N N . GLY A 1 174 ? -3.848 23.5 11.789 1 62.28 174 GLY A N 1
ATOM 1395 C CA . GLY A 1 174 ? -4.121 24.922 11.859 1 62.28 174 GLY A CA 1
ATOM 1396 C C . GLY A 1 174 ? -4.93 25.312 13.086 1 62.28 174 GLY A C 1
ATOM 1397 O O . GLY A 1 174 ? -4.871 26.453 13.531 1 62.28 174 GLY A O 1
ATOM 1398 N N . LYS A 1 175 ? -5.5 24.406 13.617 1 64 175 LYS A N 1
ATOM 1399 C CA . LYS A 1 175 ? -6.418 24.781 14.695 1 64 175 LYS A CA 1
ATOM 1400 C C . LYS A 1 175 ? -5.754 24.625 16.062 1 64 175 LYS A C 1
ATOM 1402 O O . LYS A 1 175 ? -6.227 25.188 17.047 1 64 175 LYS A O 1
ATOM 1407 N N . ASP A 1 176 ? -4.754 23.922 16.219 1 73.88 176 ASP A N 1
ATOM 1408 C CA . ASP A 1 176 ? -4.051 23.672 17.484 1 73.88 176 ASP A CA 1
ATOM 1409 C C . ASP A 1 176 ? -2.58 24.062 17.375 1 73.88 176 ASP A C 1
ATOM 1411 O O . ASP A 1 176 ? -1.764 23.297 16.875 1 73.88 176 ASP A O 1
ATOM 1415 N N . LYS A 1 177 ? -2.254 25.234 18 1 75.56 177 LYS A N 1
ATOM 1416 C CA . LYS A 1 177 ? -0.921 25.812 17.891 1 75.56 177 LYS A CA 1
ATOM 1417 C C . LYS A 1 177 ? 0.119 24.953 18.609 1 75.56 177 LYS A C 1
ATOM 1419 O O . LYS A 1 177 ? 1.318 25.094 18.344 1 75.56 177 LYS A O 1
ATOM 1424 N N . GLN A 1 178 ? -0.352 24.094 19.484 1 82.5 178 GLN A N 1
ATOM 1425 C CA . GLN A 1 178 ? 0.584 23.281 20.25 1 82.5 178 GLN A CA 1
ATOM 1426 C C . GLN A 1 178 ? 0.87 21.953 19.531 1 82.5 178 GLN A C 1
ATOM 1428 O O . GLN A 1 178 ? 1.81 21.25 19.891 1 82.5 178 GLN A O 1
ATOM 1433 N N . ARG A 1 179 ? 0.159 21.703 18.578 1 84.5 179 ARG A N 1
ATOM 1434 C CA . ARG A 1 179 ? 0.201 20.391 17.953 1 84.5 179 ARG A CA 1
ATOM 1435 C C . ARG A 1 179 ? 1.562 20.125 17.312 1 84.5 179 ARG A C 1
ATOM 1437 O O . ARG A 1 179 ? 2.111 19.031 17.453 1 84.5 179 ARG A O 1
ATOM 1444 N N . PRO A 1 180 ? 2.123 21.141 16.719 1 85.06 180 PRO A N 1
ATOM 1445 C CA . PRO A 1 180 ? 3.436 20.875 16.125 1 85.06 180 PRO A CA 1
ATOM 1446 C C . PRO A 1 180 ? 4.488 20.5 17.172 1 85.06 180 PRO A C 1
ATOM 1448 O O . PRO A 1 180 ? 5.289 19.594 16.938 1 85.06 180 PRO A O 1
ATOM 1451 N N . LEU A 1 181 ? 4.434 21.156 18.281 1 87.81 181 LEU A N 1
ATOM 1452 C CA . LEU A 1 181 ? 5.406 20.859 19.328 1 87.81 181 LEU A CA 1
ATOM 1453 C C . LEU A 1 181 ? 5.164 19.469 19.922 1 87.81 181 LEU A C 1
ATOM 1455 O O . LEU A 1 181 ? 6.113 18.75 20.203 1 87.81 181 LEU A O 1
ATOM 1459 N N . VAL A 1 182 ? 3.955 19.156 20.109 1 90.12 182 VAL A N 1
ATOM 1460 C CA . VAL A 1 182 ? 3.592 17.828 20.609 1 90.12 182 VAL A CA 1
ATOM 1461 C C . VAL A 1 182 ? 4.059 16.766 19.625 1 90.12 182 VAL A C 1
ATOM 1463 O O . VAL A 1 182 ? 4.582 15.727 20.016 1 90.12 182 VAL A O 1
ATOM 1466 N N . THR A 1 183 ? 3.879 17.016 18.375 1 91.69 183 THR A N 1
ATOM 1467 C CA . THR A 1 183 ? 4.27 16.094 17.312 1 91.69 183 THR A CA 1
ATOM 1468 C C . THR A 1 183 ? 5.781 15.883 17.312 1 91.69 183 THR A C 1
ATOM 1470 O O . THR A 1 183 ? 6.254 14.75 17.188 1 91.69 183 THR A O 1
ATOM 1473 N N . VAL A 1 184 ? 6.527 16.938 17.516 1 93.5 184 VAL A N 1
ATOM 1474 C CA . VAL A 1 184 ? 7.984 16.828 17.562 1 93.5 184 VAL A CA 1
ATOM 1475 C C . VAL A 1 184 ? 8.391 15.953 18.734 1 93.5 184 VAL A C 1
ATOM 1477 O O . VAL A 1 184 ? 9.289 15.109 18.609 1 93.5 184 VAL A O 1
ATOM 1480 N N . SER A 1 185 ? 7.773 16.125 19.828 1 95.62 185 SER A N 1
ATOM 1481 C CA . SER A 1 185 ? 8.07 15.336 21 1 95.62 185 SER A CA 1
ATOM 1482 C C . SER A 1 185 ? 7.754 13.859 20.766 1 95.62 185 SER A C 1
ATOM 1484 O O . SER A 1 185 ? 8.508 12.984 21.203 1 95.62 185 SER A O 1
ATOM 1486 N N . GLN A 1 186 ? 6.676 13.594 20.156 1 96.94 186 GLN A N 1
ATOM 1487 C CA . GLN A 1 186 ? 6.305 12.219 19.828 1 96.94 186 GLN A CA 1
ATOM 1488 C C . GLN A 1 186 ? 7.305 11.602 18.859 1 96.94 186 GLN A C 1
ATOM 1490 O O . GLN A 1 186 ? 7.68 10.43 19.016 1 96.94 186 GLN A O 1
ATOM 1495 N N . HIS A 1 187 ? 7.707 12.391 17.875 1 98 187 HIS A N 1
ATOM 1496 C CA . HIS A 1 187 ? 8.711 11.914 16.938 1 98 187 HIS A CA 1
ATOM 1497 C C . HIS A 1 187 ? 10.023 11.602 17.641 1 98 187 HIS A C 1
ATOM 1499 O O . HIS A 1 187 ? 10.672 10.594 17.344 1 98 187 HIS A O 1
ATOM 1505 N N . GLN A 1 188 ? 10.367 12.445 18.578 1 98.31 188 GLN A N 1
ATOM 1506 C CA . GLN A 1 188 ? 11.586 12.203 19.359 1 98.31 188 GLN A CA 1
ATOM 1507 C C . GLN A 1 188 ? 11.5 10.883 20.125 1 98.31 188 GLN A C 1
ATOM 1509 O O . GLN A 1 188 ? 12.469 10.133 20.172 1 98.31 188 GLN A O 1
ATOM 1514 N N . ALA A 1 189 ? 10.391 10.633 20.703 1 98.62 189 ALA A N 1
ATOM 1515 C CA . ALA A 1 189 ? 10.18 9.391 21.453 1 98.62 189 ALA A CA 1
ATOM 1516 C C . ALA A 1 189 ? 10.336 8.172 20.547 1 98.62 189 ALA A C 1
ATOM 1518 O O . ALA A 1 189 ? 10.906 7.156 20.953 1 98.62 189 ALA A O 1
ATOM 1519 N N . ILE A 1 190 ? 9.836 8.25 19.359 1 98.81 190 ILE A N 1
ATOM 1520 C CA . ILE A 1 190 ? 9.984 7.18 18.375 1 98.81 190 ILE A CA 1
ATOM 1521 C C . ILE A 1 190 ? 11.461 6.988 18.031 1 98.81 190 ILE A C 1
ATOM 1523 O O . ILE A 1 190 ? 11.969 5.863 18.062 1 98.81 190 ILE A O 1
ATOM 1527 N N . LEU A 1 191 ? 12.125 8.125 17.75 1 98.81 191 LEU A N 1
ATOM 1528 C CA . LEU A 1 191 ? 13.539 8.055 17.391 1 98.81 191 LEU A CA 1
ATOM 1529 C C . LEU A 1 191 ? 14.367 7.469 18.531 1 98.81 191 LEU A C 1
ATOM 1531 O O . LEU A 1 191 ? 15.273 6.664 18.297 1 98.81 191 LEU A O 1
ATOM 1535 N N . ASP A 1 192 ? 14.055 7.883 19.734 1 98.75 192 ASP A N 1
ATOM 1536 C CA . ASP A 1 192 ? 14.773 7.363 20.891 1 98.75 192 ASP A CA 1
ATOM 1537 C C . ASP A 1 192 ? 14.68 5.84 20.969 1 98.75 192 ASP A C 1
ATOM 1539 O O . ASP A 1 192 ? 15.672 5.16 21.203 1 98.75 192 ASP A O 1
ATOM 1543 N N . ALA A 1 193 ? 13.5 5.336 20.734 1 98.81 193 ALA A N 1
ATOM 1544 C CA . ALA A 1 193 ? 13.297 3.891 20.75 1 98.81 193 ALA A CA 1
ATOM 1545 C C . ALA A 1 193 ? 14.094 3.213 19.641 1 98.81 193 ALA A C 1
ATOM 1547 O O . ALA A 1 193 ? 14.602 2.105 19.812 1 98.81 193 ALA A O 1
ATOM 1548 N N . ILE A 1 194 ? 14.219 3.875 18.484 1 98.88 194 ILE A N 1
ATOM 1549 C CA . ILE A 1 194 ? 14.961 3.342 17.359 1 98.88 194 ILE A CA 1
ATOM 1550 C C . ILE A 1 194 ? 16.453 3.342 17.672 1 98.88 194 ILE A C 1
ATOM 1552 O O . ILE A 1 194 ? 17.141 2.342 17.453 1 98.88 194 ILE A O 1
ATOM 1556 N N . VAL A 1 195 ? 16.906 4.426 18.203 1 98.62 195 VAL A N 1
ATOM 1557 C CA . VAL A 1 195 ? 18.328 4.57 18.547 1 98.62 195 VAL A CA 1
ATOM 1558 C C . VAL A 1 195 ? 18.703 3.539 19.609 1 98.62 195 VAL A C 1
ATOM 1560 O O . VAL A 1 195 ? 19.812 2.992 19.578 1 98.62 195 VAL A O 1
ATOM 1563 N N . ASP A 1 196 ? 17.766 3.24 20.469 1 98.5 196 ASP A N 1
ATOM 1564 C CA . ASP A 1 196 ? 17.984 2.264 21.531 1 98.5 196 ASP A CA 1
ATOM 1565 C C . ASP A 1 196 ? 17.859 0.838 21 1 98.5 196 ASP A C 1
ATOM 1567 O O . ASP A 1 196 ? 17.969 -0.125 21.766 1 98.5 196 ASP A O 1
ATOM 1571 N N . ARG A 1 197 ? 17.547 0.709 19.812 1 98.62 197 ARG A N 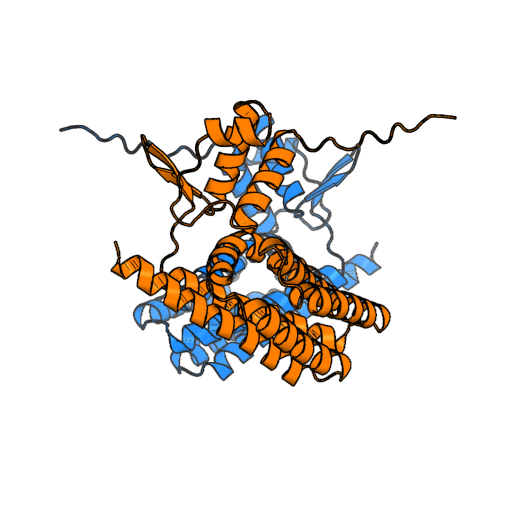1
ATOM 1572 C CA . ARG A 1 197 ? 17.391 -0.586 19.156 1 98.62 197 ARG A CA 1
ATOM 1573 C C . ARG A 1 197 ? 16.344 -1.433 19.875 1 98.62 197 ARG A C 1
ATOM 1575 O O . ARG A 1 197 ? 16.562 -2.609 20.156 1 98.62 197 ARG A O 1
ATOM 1582 N N . ASN A 1 198 ? 15.297 -0.833 20.188 1 98.75 198 ASN A N 1
ATOM 1583 C CA . ASN A 1 198 ? 14.125 -1.477 20.766 1 98.75 198 ASN A CA 1
ATOM 1584 C C . ASN A 1 198 ? 12.969 -1.526 19.781 1 98.75 198 ASN A C 1
ATOM 1586 O O . ASN A 1 198 ? 12.055 -0.7 19.844 1 98.75 198 ASN A O 1
ATOM 1590 N N . PRO A 1 199 ? 12.961 -2.57 18.922 1 98.69 199 PRO A N 1
ATOM 1591 C CA . PRO A 1 199 ? 11.992 -2.619 17.828 1 98.69 199 PRO A CA 1
ATOM 1592 C C . PRO A 1 199 ? 10.547 -2.621 18.328 1 98.69 199 PRO A C 1
ATOM 1594 O O . PRO A 1 199 ? 9.68 -1.976 17.719 1 98.69 199 PRO A O 1
ATOM 1597 N N . GLY A 1 200 ? 10.297 -3.348 19.344 1 98.56 200 GLY A N 1
ATOM 1598 C CA . GLY A 1 200 ? 8.945 -3.396 19.875 1 98.56 200 GLY A CA 1
ATOM 1599 C C . GLY A 1 200 ? 8.445 -2.045 20.359 1 98.56 200 GLY A C 1
ATOM 1600 O O . GLY A 1 200 ? 7.316 -1.656 20.062 1 98.56 200 GLY A O 1
ATOM 1601 N N . LEU A 1 201 ? 9.281 -1.362 21.109 1 98.75 201 LEU A N 1
ATOM 1602 C CA . LEU A 1 201 ? 8.906 -0.046 21.609 1 98.75 201 LEU A CA 1
ATOM 1603 C C . LEU A 1 201 ? 8.781 0.957 20.469 1 98.75 201 LEU A C 1
ATOM 1605 O O . LEU A 1 201 ? 7.895 1.814 20.484 1 98.75 201 LEU A O 1
ATOM 1609 N N . ALA A 1 202 ? 9.695 0.88 19.484 1 98.88 202 ALA A N 1
ATOM 1610 C CA . ALA A 1 202 ? 9.633 1.765 18.328 1 98.88 202 ALA A CA 1
ATOM 1611 C C . ALA A 1 202 ? 8.312 1.61 17.578 1 98.88 202 ALA A C 1
ATOM 1613 O O . ALA A 1 202 ? 7.656 2.604 17.25 1 98.88 202 ALA A O 1
ATOM 1614 N N . ARG A 1 203 ? 7.922 0.4 17.391 1 98.81 203 ARG A N 1
ATOM 1615 C CA . ARG A 1 203 ? 6.645 0.12 16.734 1 98.81 203 ARG A CA 1
ATOM 1616 C C . ARG A 1 203 ? 5.484 0.701 17.531 1 98.81 203 ARG A C 1
ATOM 1618 O O . ARG A 1 203 ? 4.621 1.386 16.984 1 98.81 203 ARG A O 1
ATOM 1625 N N . LYS A 1 204 ? 5.52 0.433 18.781 1 98.69 204 LYS A N 1
ATOM 1626 C CA . LYS A 1 204 ? 4.434 0.873 19.656 1 98.69 204 LYS A CA 1
ATOM 1627 C C . LYS A 1 204 ? 4.312 2.395 19.656 1 98.69 204 LYS A C 1
ATOM 1629 O O . LYS A 1 204 ? 3.211 2.934 19.516 1 98.69 204 LYS A O 1
ATOM 1634 N N . ARG A 1 205 ? 5.391 3.08 19.812 1 98.69 205 ARG A N 1
ATOM 1635 C CA . ARG A 1 205 ? 5.379 4.539 19.875 1 98.69 205 ARG A CA 1
ATOM 1636 C C . ARG A 1 205 ? 4.906 5.133 18.547 1 98.69 205 ARG A C 1
ATOM 1638 O O . ARG A 1 205 ? 4.16 6.117 18.547 1 98.69 205 ARG A O 1
ATOM 1645 N N . ALA A 1 206 ? 5.324 4.543 17.453 1 98.56 206 ALA A N 1
ATOM 1646 C CA . ALA A 1 206 ? 4.879 5.02 16.141 1 98.56 206 ALA A CA 1
ATOM 1647 C C . ALA A 1 206 ? 3.377 4.824 15.961 1 98.56 206 ALA A C 1
ATOM 1649 O O . ALA A 1 206 ? 2.676 5.727 15.5 1 98.56 206 ALA A O 1
ATOM 1650 N N . GLN A 1 207 ? 2.912 3.686 16.328 1 98.25 207 GLN A N 1
ATOM 1651 C CA . GLN A 1 207 ? 1.484 3.402 16.234 1 98.25 207 GLN A CA 1
ATOM 1652 C C . GLN A 1 207 ? 0.675 4.371 17.094 1 98.25 207 GLN A C 1
ATOM 1654 O O . GLN A 1 207 ? -0.343 4.902 16.641 1 98.25 207 GLN A O 1
ATOM 1659 N N . GLU A 1 208 ? 1.146 4.59 18.297 1 97.75 208 GLU A N 1
ATOM 1660 C CA . GLU A 1 208 ? 0.465 5.512 19.203 1 97.75 208 GLU A CA 1
ATOM 1661 C C . GLU A 1 208 ? 0.419 6.922 18.625 1 97.75 208 GLU A C 1
ATOM 1663 O O . GLU A 1 208 ? -0.605 7.602 18.719 1 97.75 208 GLU A O 1
ATOM 1668 N N . HIS A 1 209 ? 1.489 7.355 18.047 1 95.75 209 HIS A N 1
ATOM 1669 C CA . HIS A 1 209 ? 1.572 8.672 17.422 1 95.75 209 HIS A CA 1
ATOM 1670 C C . HIS A 1 209 ? 0.555 8.812 16.297 1 95.75 209 HIS A C 1
ATOM 1672 O O . HIS A 1 209 ? -0.161 9.82 16.234 1 95.75 209 HIS A O 1
ATOM 1678 N N . ILE A 1 210 ? 0.446 7.824 15.453 1 93.81 210 ILE A N 1
ATOM 1679 C CA . ILE A 1 210 ? -0.467 7.848 14.32 1 93.81 210 ILE A CA 1
ATOM 1680 C C . ILE A 1 210 ? -1.91 7.816 14.812 1 93.81 210 ILE A C 1
ATOM 1682 O O . ILE A 1 210 ? -2.76 8.555 14.32 1 93.81 210 ILE A O 1
ATOM 1686 N N . LEU A 1 211 ? -2.154 6.984 15.812 1 94.25 211 LEU A N 1
ATOM 1687 C CA . LEU A 1 211 ? -3.518 6.84 16.312 1 94.25 211 LEU A CA 1
ATOM 1688 C C . LEU A 1 211 ? -3.957 8.086 17.062 1 94.25 211 LEU A C 1
ATOM 1690 O O . LEU A 1 211 ? -5.137 8.445 17.047 1 94.25 211 LEU A O 1
ATOM 1694 N N . ASP A 1 212 ? -3.002 8.734 17.688 1 91.62 212 ASP A N 1
ATOM 1695 C CA . ASP A 1 212 ? -3.289 10.031 18.281 1 91.62 212 ASP A CA 1
ATOM 1696 C C . ASP A 1 212 ? -3.762 11.031 17.234 1 91.62 212 ASP A C 1
ATOM 1698 O O . ASP A 1 212 ? -4.723 11.766 17.453 1 91.62 212 ASP A O 1
ATOM 1702 N N . SER A 1 213 ? -3.084 11.062 16.141 1 86.44 213 SER A N 1
ATOM 1703 C CA . SER A 1 213 ? -3.486 11.906 15.023 1 86.44 213 SER A CA 1
ATOM 1704 C C . SER A 1 213 ? -4.867 11.523 14.5 1 86.44 213 SER A C 1
ATOM 1706 O O . SER A 1 213 ? -5.664 12.391 14.141 1 86.44 213 SER A O 1
ATOM 1708 N N . ALA A 1 214 ? -5.129 10.25 14.492 1 88.38 214 ALA A N 1
AT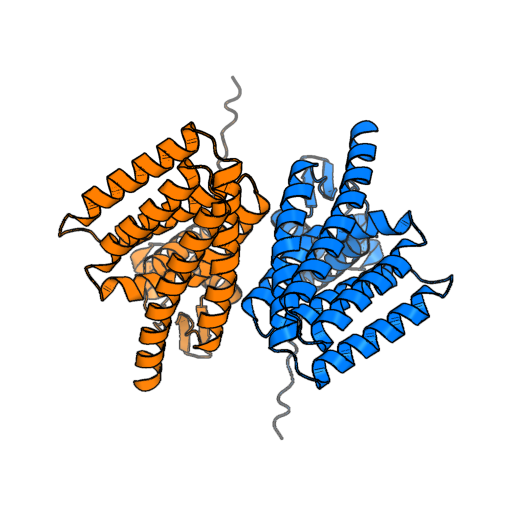OM 1709 C CA . ALA A 1 214 ? -6.43 9.758 14.047 1 88.38 214 ALA A CA 1
ATOM 1710 C C . ALA A 1 214 ? -7.551 10.297 14.938 1 88.38 214 ALA A C 1
ATOM 1712 O O . ALA A 1 214 ? -8.602 10.711 14.438 1 88.38 214 ALA A O 1
ATOM 1713 N N . THR A 1 215 ? -7.312 10.25 16.172 1 89.19 215 THR A N 1
ATOM 1714 C CA . THR A 1 215 ? -8.297 10.719 17.141 1 89.19 215 THR A CA 1
ATOM 1715 C C . THR A 1 215 ? -8.656 12.18 16.875 1 89.19 215 THR A C 1
ATOM 1717 O O . THR A 1 215 ? -9.828 12.555 16.875 1 89.19 215 THR A O 1
ATOM 1720 N N . LEU A 1 216 ? -7.676 12.938 16.641 1 83 216 LEU A N 1
ATOM 1721 C CA . LEU A 1 216 ? -7.887 14.352 16.344 1 83 216 LEU A CA 1
ATOM 1722 C C . LEU A 1 216 ? -8.656 14.539 15.047 1 83 216 LEU A C 1
ATOM 1724 O O . LEU A 1 216 ? -9.57 15.359 14.969 1 83 216 LEU A O 1
ATOM 1728 N N . MET A 1 217 ? -8.32 13.812 14.078 1 81.44 217 MET A N 1
ATOM 1729 C CA . MET A 1 217 ? -8.977 13.906 12.773 1 81.44 217 MET A CA 1
ATOM 1730 C C . MET A 1 217 ? -10.438 13.5 12.875 1 81.44 217 MET A C 1
ATOM 1732 O O . MET A 1 217 ? -11.305 14.141 12.266 1 81.44 217 MET A O 1
ATOM 1736 N N . LEU A 1 218 ? -10.648 12.492 13.57 1 86.31 218 LEU A N 1
ATOM 1737 C CA . LEU A 1 218 ? -12.016 11.984 13.711 1 86.31 218 LEU A CA 1
ATOM 1738 C C . LEU A 1 218 ? -12.891 12.977 14.469 1 86.31 218 LEU A C 1
ATOM 1740 O O . LEU A 1 218 ? -14.07 13.125 14.156 1 86.31 218 LEU A O 1
ATOM 1744 N N . LYS A 1 219 ? -12.281 13.602 15.383 1 83.5 219 LYS A N 1
ATOM 1745 C CA . LYS A 1 219 ? -13.008 14.641 16.109 1 83.5 219 LYS A CA 1
ATOM 1746 C C . LYS A 1 219 ? -13.414 15.773 15.172 1 83.5 219 LYS A C 1
ATOM 1748 O O . LYS A 1 219 ? -14.562 16.219 15.195 1 83.5 219 LYS A O 1
ATOM 1753 N N . VAL A 1 220 ? -12.508 16.156 14.375 1 76.5 220 VAL A N 1
ATOM 1754 C CA . VAL A 1 220 ? -12.773 17.25 13.445 1 76.5 220 VAL A CA 1
ATOM 1755 C C . VAL A 1 220 ? -13.82 16.812 12.422 1 76.5 220 VAL A C 1
ATOM 1757 O O . VAL A 1 220 ? -14.719 17.578 12.078 1 76.5 220 VAL A O 1
ATOM 1760 N N . ALA A 1 221 ? -13.672 15.648 11.914 1 77.94 221 ALA A N 1
ATOM 1761 C CA . ALA A 1 221 ? -14.594 15.125 10.906 1 77.94 221 ALA A CA 1
ATOM 1762 C C . ALA A 1 221 ? -16.016 15.047 11.461 1 77.94 221 ALA A C 1
ATOM 1764 O O . ALA A 1 221 ? -16.984 15.352 10.75 1 77.94 221 ALA A O 1
ATOM 1765 N N . LYS A 1 222 ? -16.109 14.68 12.641 1 82 222 LYS A N 1
ATOM 1766 C CA . LYS A 1 222 ? -17.406 14.578 13.281 1 82 222 LYS A CA 1
ATOM 1767 C C . LYS A 1 222 ? -18.047 15.953 13.453 1 82 222 LYS A C 1
ATOM 1769 O O . LYS A 1 222 ? -19.266 16.109 13.297 1 82 222 LYS A O 1
ATOM 1774 N N . GLU A 1 223 ? -17.203 16.891 13.734 1 77 223 GLU A N 1
ATOM 1775 C CA . GLU A 1 223 ? -17.688 18.266 13.875 1 77 223 GLU A CA 1
ATOM 1776 C C . GLU A 1 223 ? -18.188 18.812 12.547 1 77 223 GLU A C 1
ATOM 1778 O O . GLU A 1 223 ? -19.188 19.547 12.5 1 77 223 GLU A O 1
ATOM 1783 N N . LEU A 1 224 ? -17.562 18.422 11.531 1 71.56 224 LEU A N 1
ATOM 1784 C CA . LEU A 1 224 ? -17.953 18.891 10.203 1 71.56 224 LEU A CA 1
ATOM 1785 C C . LEU A 1 224 ? -19.234 18.219 9.742 1 71.56 224 LEU A C 1
ATOM 1787 O O . LEU A 1 224 ? -20.031 18.812 9.023 1 71.56 224 LEU A O 1
ATOM 1791 N N . GLU A 1 225 ? -19.312 16.938 9.992 1 71.94 225 GLU A N 1
ATOM 1792 C CA . GLU A 1 225 ? -20.531 16.219 9.641 1 71.94 225 GLU A CA 1
ATOM 1793 C C . GLU A 1 225 ? -21.75 16.766 10.375 1 71.94 225 GLU A C 1
ATOM 1795 O O . GLU A 1 225 ? -22.844 16.812 9.82 1 71.94 225 GLU A O 1
ATOM 1800 N N . ASN A 1 226 ? -21.531 17.109 11.531 1 66.88 226 ASN A N 1
ATOM 1801 C CA . ASN A 1 226 ? -22.609 17.656 12.328 1 66.88 226 ASN A CA 1
ATOM 1802 C C . ASN A 1 226 ? -23.016 19.062 11.852 1 66.88 226 ASN A C 1
ATOM 1804 O O . ASN A 1 226 ? -24.156 19.484 12.055 1 66.88 226 ASN A O 1
ATOM 1808 N N . LYS A 1 227 ? -22.078 19.703 11.32 1 59.84 227 LYS A N 1
ATOM 1809 C CA . LYS A 1 227 ? -22.406 21.047 10.844 1 59.84 227 LYS A CA 1
ATOM 1810 C C . LYS A 1 227 ? -23.109 20.984 9.492 1 59.84 227 LYS A C 1
ATOM 1812 O O . LYS A 1 227 ? -23.719 21.969 9.055 1 59.84 227 LYS A O 1
ATOM 1817 N N . SER A 1 228 ? -22.953 19.984 8.633 1 51.53 228 SER A N 1
ATOM 1818 C CA . SER A 1 228 ? -23.688 19.875 7.379 1 51.53 228 SER A CA 1
ATOM 1819 C C . SER A 1 228 ? -25.094 19.344 7.602 1 51.53 228 SER A C 1
ATOM 1821 O O . SER A 1 228 ? -25.297 18.453 8.438 1 51.53 228 SER A O 1
ATOM 1823 N N . MET B 1 1 ? -40.594 7.328 -22.391 1 23 1 MET B N 1
ATOM 1824 C CA . MET B 1 1 ? -39.812 6.223 -21.828 1 23 1 MET B CA 1
ATOM 1825 C C . MET B 1 1 ? -38.344 6.406 -22.078 1 23 1 MET B C 1
ATOM 1827 O O . MET B 1 1 ? -37.844 6.207 -23.203 1 23 1 MET B O 1
ATOM 1831 N N . VAL B 1 2 ? -37.625 7.398 -21.656 1 28.91 2 VAL B N 1
ATOM 1832 C CA . VAL B 1 2 ? -36.344 7.898 -22.125 1 28.91 2 VAL B CA 1
ATOM 1833 C C . VAL B 1 2 ? -35.25 6.863 -21.828 1 28.91 2 VAL B C 1
ATOM 1835 O O . VAL B 1 2 ? -35.094 6.402 -20.688 1 28.91 2 VAL B O 1
ATOM 1838 N N . GLU B 1 3 ? -35.031 5.902 -22.719 1 28 3 GLU B N 1
ATOM 1839 C CA . GLU B 1 3 ? -34.031 4.832 -22.688 1 28 3 GLU B CA 1
ATOM 1840 C C . GLU B 1 3 ? -32.656 5.352 -22.234 1 28 3 GLU B C 1
ATOM 1842 O O . GLU B 1 3 ? -32.062 6.199 -22.906 1 28 3 GLU B O 1
ATOM 1847 N N . VAL B 1 4 ? -32.562 5.801 -21.031 1 28.5 4 VAL B N 1
ATOM 1848 C CA . VAL B 1 4 ? -31.281 6.176 -20.406 1 28.5 4 VAL B CA 1
ATOM 1849 C C . VAL B 1 4 ? -30.203 5.18 -20.812 1 28.5 4 VAL B C 1
ATOM 1851 O O . VAL B 1 4 ? -30.25 4.004 -20.438 1 28.5 4 VAL B O 1
ATOM 1854 N N . SER B 1 5 ? -29.844 5.176 -22.125 1 31.61 5 SER B N 1
ATOM 1855 C CA . SER B 1 5 ? -28.812 4.34 -22.719 1 31.61 5 SER B CA 1
ATOM 1856 C C . SER B 1 5 ? -27.609 4.23 -21.781 1 31.61 5 SER B C 1
ATOM 1858 O O . SER B 1 5 ? -27.125 5.238 -21.266 1 31.61 5 SER B O 1
ATOM 1860 N N . LYS B 1 6 ? -27.547 3.295 -20.922 1 30.89 6 LYS B N 1
ATOM 1861 C CA . LYS B 1 6 ? -26.453 2.848 -20.062 1 30.89 6 LYS B CA 1
ATOM 1862 C C . LYS B 1 6 ? -25.109 3.037 -20.75 1 30.89 6 LYS B C 1
ATOM 1864 O O . LYS B 1 6 ? -24.703 2.221 -21.578 1 30.89 6 LYS B O 1
ATOM 1869 N N . LYS B 1 7 ? -24.781 4.141 -21.344 1 32.66 7 LYS B N 1
ATOM 1870 C CA . LYS B 1 7 ? -23.469 4.359 -21.953 1 32.66 7 LYS B CA 1
ATOM 1871 C C . LYS B 1 7 ? -22.359 3.799 -21.078 1 32.66 7 LYS B C 1
ATOM 1873 O O . LYS B 1 7 ? -22.141 4.266 -19.953 1 32.66 7 LYS B O 1
ATOM 1878 N N . LEU B 1 8 ? -22.172 2.479 -20.859 1 35.91 8 LEU B N 1
ATOM 1879 C CA . LEU B 1 8 ? -21.078 1.707 -20.297 1 35.91 8 LEU B CA 1
ATOM 1880 C C . LEU B 1 8 ? -19.75 2.434 -20.5 1 35.91 8 LEU B C 1
ATOM 1882 O O . LEU B 1 8 ? -19.422 2.85 -21.609 1 35.91 8 LEU B O 1
ATOM 1886 N N . ILE B 1 9 ? -19.375 3.342 -19.766 1 40.84 9 ILE B N 1
ATOM 1887 C CA . ILE B 1 9 ? -18.062 3.975 -19.844 1 40.84 9 ILE B CA 1
ATOM 1888 C C . ILE B 1 9 ? -17.062 3.01 -20.469 1 40.84 9 ILE B C 1
ATOM 1890 O O . ILE B 1 9 ? -16.781 1.945 -19.906 1 40.84 9 ILE B O 1
ATOM 1894 N N . LYS B 1 10 ? -17.062 2.729 -21.594 1 43.94 10 LYS B N 1
ATOM 1895 C CA . LYS B 1 10 ? -16.234 1.968 -22.516 1 43.94 10 LYS B CA 1
ATOM 1896 C C . LYS B 1 10 ? -14.766 2.008 -22.094 1 43.94 10 LYS B C 1
ATOM 1898 O O . LYS B 1 10 ? -14.156 3.078 -22.031 1 43.94 10 LYS B O 1
ATOM 1903 N N . GLU B 1 11 ? -14.43 1.189 -21.125 1 59.5 11 GLU B N 1
ATOM 1904 C CA . GLU B 1 11 ? -12.984 1.029 -20.938 1 59.5 11 GLU B CA 1
ATOM 1905 C C . GLU B 1 11 ? -12.242 1.236 -22.266 1 59.5 11 GLU B C 1
ATOM 1907 O O . GLU B 1 11 ? -12.656 0.72 -23.297 1 59.5 11 GLU B O 1
ATOM 1912 N N . THR B 1 12 ? -11.539 2.256 -22.312 1 72.5 12 THR B N 1
ATOM 1913 C CA . THR B 1 12 ? -10.734 2.471 -23.516 1 72.5 12 THR B CA 1
ATOM 1914 C C . THR B 1 12 ? -10 1.192 -23.906 1 72.5 12 THR B C 1
ATOM 1916 O O . THR B 1 12 ? -9.828 0.291 -23.078 1 72.5 12 THR B O 1
ATOM 1919 N N . THR B 1 13 ? -10 0.958 -25.062 1 80.25 13 THR B N 1
ATOM 1920 C CA . THR B 1 13 ? -9.242 -0.173 -25.578 1 80.25 13 THR B CA 1
ATOM 1921 C C . THR B 1 13 ? -7.91 -0.315 -24.844 1 80.25 13 THR B C 1
ATOM 1923 O O . THR B 1 13 ? -7.469 -1.43 -24.562 1 80.25 13 THR B O 1
ATOM 1926 N N . THR B 1 14 ? -7.379 0.769 -24.484 1 84.69 14 THR B N 1
ATOM 1927 C CA . THR B 1 14 ? -6.113 0.763 -23.75 1 84.69 14 THR B CA 1
ATOM 1928 C C . THR B 1 14 ? -6.277 0.107 -22.391 1 84.69 14 THR B C 1
ATOM 1930 O O . THR B 1 14 ? -5.465 -0.734 -22 1 84.69 14 THR B O 1
ATOM 1933 N N . THR B 1 15 ? -7.301 0.432 -21.734 1 82 15 THR B N 1
ATOM 1934 C CA . THR B 1 15 ? -7.555 -0.132 -20.422 1 82 15 THR B CA 1
ATOM 1935 C C . THR B 1 15 ? -7.82 -1.631 -20.516 1 82 15 THR B C 1
ATOM 1937 O O . THR B 1 15 ? -7.355 -2.404 -19.672 1 82 15 THR B O 1
ATOM 1940 N N . ALA B 1 16 ? -8.508 -1.927 -21.484 1 84.62 16 ALA B N 1
ATOM 1941 C CA . ALA B 1 16 ? -8.789 -3.346 -21.688 1 84.62 16 ALA B CA 1
ATOM 1942 C C . ALA B 1 16 ? -7.504 -4.125 -21.953 1 84.62 16 ALA B C 1
ATOM 1944 O O . ALA B 1 16 ? -7.305 -5.211 -21.406 1 84.62 16 ALA B O 1
ATOM 1945 N N . VAL B 1 17 ? -6.73 -3.613 -22.844 1 88.25 17 VAL B N 1
ATOM 1946 C CA . VAL B 1 17 ? -5.461 -4.254 -23.156 1 88.25 17 VAL B CA 1
ATOM 1947 C C . VAL B 1 17 ? -4.586 -4.328 -21.906 1 88.25 17 VAL B C 1
ATOM 1949 O O . VAL B 1 17 ? -3.971 -5.359 -21.641 1 88.25 17 VAL B O 1
ATOM 1952 N N . TYR B 1 18 ? -4.547 -3.287 -21.188 1 86.25 18 TYR B N 1
ATOM 1953 C CA . TYR B 1 18 ? -3.797 -3.242 -19.938 1 86.25 18 TYR B CA 1
ATOM 1954 C C . TYR B 1 18 ? -4.242 -4.355 -19 1 86.25 18 TYR B C 1
ATOM 1956 O O . TYR B 1 18 ? -3.412 -5.098 -18.469 1 86.25 18 TYR B O 1
ATOM 1964 N N . ASN B 1 19 ? -5.477 -4.422 -18.844 1 79.62 19 ASN B N 1
ATOM 1965 C CA . ASN B 1 19 ? -6.02 -5.43 -17.938 1 79.62 19 ASN B CA 1
ATOM 1966 C C . ASN B 1 19 ? -5.676 -6.84 -18.406 1 79.62 19 ASN B C 1
ATOM 1968 O O . ASN B 1 19 ? -5.277 -7.684 -17.594 1 79.62 19 ASN B O 1
ATOM 1972 N N . ARG B 1 20 ? -5.852 -7.043 -19.594 1 82.62 20 ARG B N 1
ATOM 1973 C CA . ARG B 1 20 ? -5.578 -8.367 -20.141 1 82.62 20 ARG B CA 1
ATOM 1974 C C . ARG B 1 20 ? -4.098 -8.719 -20.016 1 82.62 20 ARG B C 1
ATOM 1976 O O . ARG B 1 20 ? -3.746 -9.836 -19.641 1 82.62 20 ARG B O 1
ATOM 1983 N N . LEU B 1 21 ? -3.252 -7.824 -20.375 1 84.81 21 LEU B N 1
ATOM 1984 C CA . LEU B 1 21 ? -1.816 -8.055 -20.234 1 84.81 21 LEU B CA 1
ATOM 1985 C C . LEU B 1 21 ? -1.441 -8.305 -18.781 1 84.81 21 LEU B C 1
ATOM 1987 O O . LEU B 1 21 ? -0.638 -9.188 -18.484 1 84.81 21 LEU B O 1
ATOM 1991 N N . SER B 1 22 ? -2.041 -7.547 -17.953 1 78.31 22 SER B N 1
ATOM 1992 C CA . SER B 1 22 ? -1.807 -7.727 -16.531 1 78.31 22 SER B CA 1
ATOM 1993 C C . SER B 1 22 ? -2.197 -9.133 -16.078 1 78.31 22 SER B C 1
ATOM 1995 O O . SER B 1 22 ? -1.471 -9.766 -15.32 1 78.31 22 SER B O 1
ATOM 1997 N N . GLU B 1 23 ? -3.275 -9.547 -16.594 1 73.12 23 GLU B N 1
ATOM 1998 C CA . GLU B 1 23 ? -3.748 -10.891 -16.281 1 73.12 23 GLU B CA 1
ATOM 1999 C C . GLU B 1 23 ? -2.787 -11.953 -16.812 1 73.12 23 GLU B C 1
ATOM 2001 O O . GLU B 1 23 ? -2.494 -12.93 -16.109 1 73.12 23 GLU B O 1
ATOM 2006 N N . LEU B 1 24 ? -2.354 -11.766 -18.016 1 75.38 24 LEU B N 1
ATOM 2007 C CA . LEU B 1 24 ? -1.425 -12.711 -18.625 1 75.38 24 LEU B CA 1
ATOM 2008 C C . LEU B 1 24 ? -0.119 -12.773 -17.844 1 75.38 24 LEU B C 1
ATOM 2010 O O . LEU B 1 24 ? 0.421 -13.859 -17.609 1 75.38 24 LEU B O 1
ATOM 2014 N N . ILE B 1 25 ? 0.28 -11.695 -17.406 1 75.94 25 ILE B N 1
ATOM 2015 C CA . ILE B 1 25 ? 1.521 -11.625 -16.641 1 75.94 25 ILE B CA 1
ATOM 2016 C C . ILE B 1 25 ? 1.319 -12.273 -15.281 1 75.94 25 ILE B C 1
ATOM 2018 O O . ILE B 1 25 ? 2.137 -13.086 -14.844 1 75.94 25 ILE B O 1
ATOM 2022 N N . ALA B 1 26 ? 0.178 -11.984 -14.734 1 68.12 26 ALA B N 1
ATOM 2023 C CA . ALA B 1 26 ? -0.13 -12.5 -13.406 1 68.12 26 ALA B CA 1
ATOM 2024 C C . ALA B 1 26 ? -0.317 -14.016 -13.438 1 68.12 26 ALA B C 1
ATOM 2026 O O . ALA B 1 26 ? -0.014 -14.703 -12.453 1 68.12 26 ALA B O 1
ATOM 2027 N N . SER B 1 27 ? -0.785 -14.461 -14.539 1 64.38 27 SER B N 1
ATOM 2028 C CA . SER B 1 27 ? -1.085 -15.883 -14.664 1 64.38 27 SER B CA 1
ATOM 2029 C C . SER B 1 27 ? 0.17 -16.688 -14.984 1 64.38 27 SER B C 1
ATOM 2031 O O . SER B 1 27 ? 0.138 -17.922 -15 1 64.38 27 SER B O 1
ATOM 2033 N N . GLY B 1 28 ? 1.251 -15.977 -15.312 1 66.44 28 GLY B N 1
ATOM 2034 C CA . GLY B 1 28 ? 2.494 -16.656 -15.633 1 66.44 28 GLY B CA 1
ATOM 2035 C C . GLY B 1 28 ? 2.646 -16.953 -17.109 1 66.44 28 GLY B C 1
ATOM 2036 O O . GLY B 1 28 ? 3.49 -17.766 -17.5 1 66.44 28 GLY B O 1
ATOM 2037 N N . TYR B 1 29 ? 1.79 -16.484 -17.844 1 70.56 29 TYR B N 1
ATOM 2038 C CA . TYR B 1 29 ? 1.919 -16.656 -19.281 1 70.56 29 TYR B CA 1
ATOM 2039 C C . TYR B 1 29 ? 3.293 -16.203 -19.766 1 70.56 29 TYR B C 1
ATOM 2041 O O . TYR B 1 29 ? 3.867 -16.812 -20.672 1 70.56 29 TYR B O 1
ATOM 2049 N N . PHE B 1 30 ? 3.822 -15.203 -19.156 1 76.31 30 PHE B N 1
ATOM 2050 C CA . PHE B 1 30 ? 5.176 -14.719 -19.406 1 76.31 30 PHE B CA 1
ATOM 2051 C C . PHE B 1 30 ? 6.098 -15.062 -18.25 1 76.31 30 PHE B C 1
ATOM 2053 O O . PHE B 1 30 ? 5.684 -15.023 -17.094 1 76.31 30 PHE B O 1
ATOM 2060 N N . GLN B 1 31 ? 7.336 -15.32 -18.594 1 71.75 31 GLN B N 1
ATOM 2061 C CA . GLN B 1 31 ? 8.328 -15.633 -17.562 1 71.75 31 GLN B CA 1
ATOM 2062 C C . GLN B 1 31 ? 9.133 -14.391 -17.188 1 71.75 31 GLN B C 1
ATOM 2064 O O . GLN B 1 31 ? 9.219 -13.438 -17.969 1 71.75 31 GLN B O 1
ATOM 2069 N N . MET B 1 32 ? 9.695 -14.461 -15.992 1 72.94 32 MET B N 1
ATOM 2070 C CA . MET B 1 32 ? 10.57 -13.367 -15.562 1 72.94 32 MET B CA 1
ATOM 2071 C C . MET B 1 32 ? 11.703 -13.156 -16.562 1 72.94 32 MET B C 1
ATOM 2073 O O . MET B 1 32 ? 12.328 -14.125 -17.016 1 72.94 32 MET B O 1
ATOM 2077 N N . GLY B 1 33 ? 11.859 -12 -16.922 1 79.06 33 GLY B N 1
ATOM 2078 C CA . GLY B 1 33 ? 12.93 -11.664 -17.844 1 79.06 33 GLY B CA 1
ATOM 2079 C C . GLY B 1 33 ? 12.539 -11.852 -19.297 1 79.06 33 GLY B C 1
ATOM 2080 O O . GLY B 1 33 ? 13.289 -11.461 -20.203 1 79.06 33 GLY B O 1
ATOM 2081 N N . GLU B 1 34 ? 11.375 -12.398 -19.5 1 83.5 34 GLU B N 1
ATOM 2082 C CA . GLU B 1 34 ? 10.945 -12.68 -20.859 1 83.5 34 GLU B CA 1
ATOM 2083 C C . GLU B 1 34 ? 10.609 -11.398 -21.609 1 83.5 34 GLU B C 1
ATOM 2085 O O . GLU B 1 34 ? 10.008 -10.484 -21.047 1 83.5 34 GLU B O 1
ATOM 2090 N N . TRP B 1 35 ? 11.008 -11.391 -22.859 1 90.69 35 TRP B N 1
ATOM 2091 C CA . TRP B 1 35 ? 10.688 -10.258 -23.719 1 90.69 35 TRP B CA 1
ATOM 2092 C C . TRP B 1 35 ? 9.227 -10.297 -24.156 1 90.69 35 TRP B C 1
ATOM 2094 O O . TRP B 1 35 ? 8.703 -11.359 -24.5 1 90.69 35 TRP B O 1
ATOM 2104 N N . ILE B 1 36 ? 8.617 -9.156 -24.062 1 91.25 36 ILE B N 1
ATOM 2105 C CA . ILE B 1 36 ? 7.242 -9.016 -24.531 1 91.25 36 ILE B CA 1
ATOM 2106 C C . ILE B 1 36 ? 7.227 -8.352 -25.906 1 91.25 36 ILE B C 1
ATOM 2108 O O . ILE B 1 36 ? 7.363 -7.129 -26.016 1 91.25 36 ILE B O 1
ATOM 2112 N N . ARG B 1 37 ? 6.984 -9.094 -26.891 1 91.56 37 ARG B N 1
ATOM 2113 C CA . ARG B 1 37 ? 6.992 -8.602 -28.266 1 91.56 37 ARG B CA 1
ATOM 2114 C C . ARG B 1 37 ? 5.609 -8.117 -28.672 1 91.56 37 ARG B C 1
ATOM 2116 O O . ARG B 1 37 ? 4.613 -8.82 -28.484 1 91.56 37 ARG B O 1
ATOM 2123 N N . GLU B 1 38 ? 5.625 -6.922 -29.156 1 91.25 38 GLU B N 1
ATOM 2124 C CA . GLU B 1 38 ? 4.367 -6.316 -29.594 1 91.25 38 GLU B CA 1
ATOM 2125 C C . GLU B 1 38 ? 3.617 -7.234 -30.547 1 91.25 38 GLU B C 1
ATOM 2127 O O . GLU B 1 38 ? 2.395 -7.367 -30.469 1 91.25 38 GLU B O 1
ATOM 2132 N N . ARG B 1 39 ? 4.336 -7.863 -31.484 1 91.06 39 ARG B N 1
ATOM 2133 C CA . ARG B 1 39 ? 3.734 -8.742 -32.469 1 91.06 39 ARG B CA 1
ATOM 2134 C C . ARG B 1 39 ? 2.992 -9.898 -31.797 1 91.06 39 ARG B C 1
ATOM 2136 O O . ARG B 1 39 ? 1.891 -10.258 -32.219 1 91.06 39 ARG B O 1
ATOM 2143 N N . HIS B 1 40 ? 3.607 -10.422 -30.812 1 91.31 40 HIS B N 1
ATOM 2144 C CA . HIS B 1 40 ? 3.002 -11.523 -30.078 1 91.31 40 HIS B CA 1
ATOM 2145 C C . HIS B 1 40 ? 1.708 -11.094 -29.406 1 91.31 40 HIS B C 1
ATOM 2147 O O . HIS B 1 40 ? 0.715 -11.828 -29.438 1 91.31 40 HIS B O 1
ATOM 2153 N N . ILE B 1 41 ? 1.702 -9.945 -28.828 1 91.75 41 ILE B N 1
ATOM 2154 C CA . ILE B 1 41 ? 0.528 -9.438 -28.141 1 91.75 41 ILE B CA 1
ATOM 2155 C C . ILE B 1 41 ? -0.589 -9.156 -29.141 1 91.75 41 ILE B C 1
ATOM 2157 O O . ILE B 1 41 ? -1.76 -9.438 -28.875 1 91.75 41 ILE B O 1
ATOM 2161 N N . ARG B 1 42 ? -0.205 -8.633 -30.234 1 92 42 ARG B N 1
ATOM 2162 C CA . ARG B 1 42 ? -1.178 -8.406 -31.297 1 92 42 ARG B CA 1
ATOM 2163 C C . ARG B 1 42 ? -1.877 -9.703 -31.688 1 92 42 ARG B C 1
ATOM 2165 O O . ARG B 1 42 ? -3.09 -9.719 -31.906 1 92 42 ARG B O 1
ATOM 2172 N N . GLU B 1 43 ? -1.183 -10.711 -31.766 1 90.81 43 GLU B N 1
ATOM 2173 C CA . GLU B 1 43 ? -1.705 -12.016 -32.156 1 90.81 43 GLU B CA 1
ATOM 2174 C C . GLU B 1 43 ? -2.658 -12.578 -31.109 1 90.81 43 GLU B C 1
ATOM 2176 O O . GLU B 1 43 ? -3.717 -13.109 -31.453 1 90.81 43 GLU B O 1
ATOM 2181 N N . ILE B 1 44 ? -2.334 -12.344 -29.938 1 86.94 44 ILE B N 1
ATOM 2182 C CA . ILE B 1 44 ? -3.102 -12.992 -28.875 1 86.94 44 ILE B CA 1
ATOM 2183 C C . ILE B 1 44 ? -4.32 -12.141 -28.516 1 86.94 44 ILE B C 1
ATOM 2185 O O . ILE B 1 44 ? -5.367 -12.672 -28.156 1 86.94 44 ILE B O 1
ATOM 2189 N N . LEU B 1 45 ? -4.168 -10.859 -28.641 1 88.69 45 LEU B N 1
ATOM 2190 C CA . LEU B 1 45 ? -5.266 -10.016 -28.188 1 88.69 45 LEU B CA 1
ATOM 2191 C C . LEU B 1 45 ? -6.066 -9.477 -29.359 1 88.69 45 LEU B C 1
ATOM 2193 O O . LEU B 1 45 ? -7.184 -8.984 -29.188 1 88.69 45 LEU B O 1
ATOM 2197 N N . GLY B 1 46 ? -5.488 -9.461 -30.469 1 90.88 46 GLY B N 1
ATOM 2198 C CA . GLY B 1 46 ? -6.191 -9.031 -31.672 1 90.88 46 GLY B CA 1
ATOM 2199 C C . GLY B 1 46 ? -6.449 -7.535 -31.703 1 90.88 46 GLY B C 1
ATOM 2200 O O . GLY B 1 46 ? -7.508 -7.094 -32.156 1 90.88 46 GLY B O 1
ATOM 2201 N N . VAL B 1 47 ? -5.613 -6.812 -31.125 1 89.88 47 VAL B N 1
ATOM 2202 C CA . VAL B 1 47 ? -5.781 -5.363 -31.094 1 89.88 47 VAL B CA 1
ATOM 2203 C C . VAL B 1 47 ? -4.605 -4.688 -31.797 1 89.88 47 VAL B C 1
ATOM 2205 O O . VAL B 1 47 ? -3.582 -5.324 -32.062 1 89.88 47 VAL B O 1
ATOM 2208 N N . SER B 1 48 ? -4.852 -3.43 -32.094 1 89.31 48 SER B N 1
ATOM 2209 C CA . SER B 1 48 ? -3.828 -2.67 -32.812 1 89.31 48 SER B CA 1
ATOM 2210 C C . SER B 1 48 ? -2.67 -2.303 -31.891 1 89.31 48 SER B C 1
ATOM 2212 O O . SER B 1 48 ? -2.738 -2.521 -30.688 1 89.31 48 SER B O 1
ATOM 2214 N N . SER B 1 49 ? -1.61 -1.678 -32.5 1 90.69 49 SER B N 1
ATOM 2215 C CA . SER B 1 49 ? -0.359 -1.397 -31.797 1 90.69 49 SER B CA 1
ATOM 2216 C C . SER B 1 49 ? -0.529 -0.265 -30.797 1 90.69 49 SER B C 1
ATOM 2218 O O . SER B 1 49 ? 0.114 -0.261 -29.75 1 90.69 49 SER B O 1
ATOM 2220 N N . THR B 1 50 ? -1.303 0.581 -31.094 1 89.12 50 THR B N 1
ATOM 2221 C CA . THR B 1 50 ? -1.401 1.784 -30.281 1 89.12 50 THR B CA 1
ATOM 2222 C C . THR B 1 50 ? -1.829 1.436 -28.859 1 89.12 50 THR B C 1
ATOM 2224 O O . THR B 1 50 ? -1.128 1.758 -27.891 1 89.12 50 THR B O 1
ATOM 2227 N N . PRO B 1 51 ? -2.963 0.758 -28.719 1 91.5 51 PRO B N 1
ATOM 2228 C CA . PRO B 1 51 ? -3.357 0.421 -27.344 1 91.5 51 PRO B CA 1
ATOM 2229 C C . PRO B 1 51 ? -2.355 -0.501 -26.656 1 91.5 51 PRO B C 1
ATOM 2231 O O . PRO B 1 51 ? -2.193 -0.437 -25.422 1 91.5 51 PRO B O 1
ATOM 2234 N N . ILE B 1 52 ? -1.678 -1.292 -27.422 1 92.44 52 ILE B N 1
ATOM 2235 C CA . ILE B 1 52 ? -0.684 -2.197 -26.859 1 92.44 52 ILE B CA 1
ATOM 2236 C C . ILE B 1 52 ? 0.487 -1.394 -26.297 1 92.44 52 ILE B C 1
ATOM 2238 O O . ILE B 1 52 ? 0.905 -1.608 -25.156 1 92.44 52 ILE B O 1
ATOM 2242 N N . ARG B 1 53 ? 0.963 -0.478 -27.047 1 89 53 ARG B N 1
ATOM 2243 C CA . ARG B 1 53 ? 2.1 0.337 -26.625 1 89 53 ARG B CA 1
ATOM 2244 C C . ARG B 1 53 ? 1.753 1.168 -25.406 1 89 53 ARG B C 1
ATOM 2246 O O . ARG B 1 53 ? 2.578 1.323 -24.5 1 89 53 ARG B O 1
ATOM 2253 N N . GLU B 1 54 ? 0.61 1.579 -25.406 1 88.19 54 GLU B N 1
ATOM 2254 C CA . GLU B 1 54 ? 0.169 2.361 -24.266 1 88.19 54 GLU B CA 1
ATOM 2255 C C . GLU B 1 54 ? 0.082 1.494 -23 1 88.19 54 GLU B C 1
ATOM 2257 O O . GLU B 1 54 ? 0.5 1.914 -21.922 1 88.19 54 GLU B O 1
ATOM 2262 N N . ALA B 1 55 ? -0.453 0.369 -23.141 1 87.88 55 ALA B N 1
ATOM 2263 C CA . ALA B 1 55 ? -0.561 -0.564 -22.031 1 87.88 55 ALA B CA 1
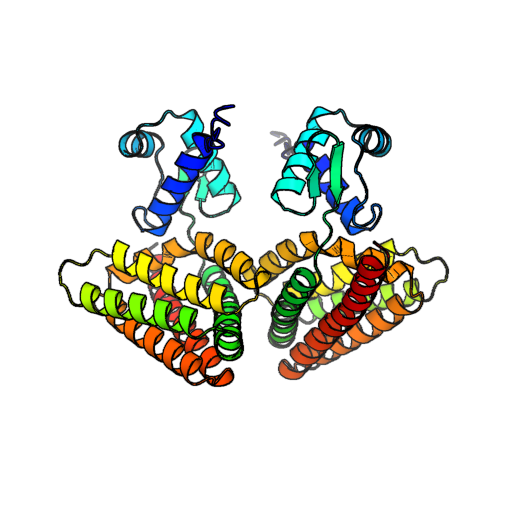ATOM 2264 C C . ALA B 1 55 ? 0.818 -0.973 -21.516 1 87.88 55 ALA B C 1
ATOM 2266 O O . ALA B 1 55 ? 1.046 -1.04 -20.312 1 87.88 55 ALA B O 1
ATOM 2267 N N . LEU B 1 56 ? 1.673 -1.172 -22.484 1 89.44 56 LEU B N 1
ATOM 2268 C CA . LEU B 1 56 ? 3.031 -1.554 -22.109 1 89.44 56 LEU B CA 1
ATOM 2269 C C . LEU B 1 56 ? 3.729 -0.423 -21.359 1 89.44 56 LEU B C 1
ATOM 2271 O O . LEU B 1 56 ? 4.449 -0.667 -20.391 1 89.44 56 LEU B O 1
ATOM 2275 N N . ARG B 1 57 ? 3.516 0.721 -21.75 1 84.69 57 ARG B N 1
ATOM 2276 C CA . ARG B 1 57 ? 4.09 1.88 -21.078 1 84.69 57 ARG B CA 1
ATOM 2277 C C . ARG B 1 57 ? 3.58 1.988 -19.641 1 84.69 57 ARG B C 1
ATOM 2279 O O . ARG B 1 57 ? 4.348 2.293 -18.734 1 84.69 57 ARG B O 1
ATOM 2286 N N . MET B 1 58 ? 2.326 1.751 -19.484 1 79.62 58 MET B N 1
ATOM 2287 C CA . MET B 1 58 ? 1.739 1.786 -18.156 1 79.62 58 MET B CA 1
ATOM 2288 C C . MET B 1 58 ? 2.375 0.733 -17.25 1 79.62 58 MET B C 1
ATOM 2290 O O . MET B 1 58 ? 2.717 1.019 -16.109 1 79.62 58 MET B O 1
ATOM 2294 N N . LEU B 1 59 ? 2.57 -0.39 -17.781 1 82.44 59 LEU B N 1
ATOM 2295 C CA . LEU B 1 59 ? 3.131 -1.498 -17.016 1 82.44 59 LEU B CA 1
ATOM 2296 C C . LEU B 1 59 ? 4.602 -1.254 -16.703 1 82.44 59 LEU B C 1
ATOM 2298 O O . LEU B 1 59 ? 5.109 -1.707 -15.68 1 82.44 59 LEU B O 1
ATOM 2302 N N . VAL B 1 60 ? 5.285 -0.511 -17.562 1 82.69 60 VAL B N 1
ATOM 2303 C CA . VAL B 1 60 ? 6.664 -0.106 -17.312 1 82.69 60 VAL B CA 1
ATOM 2304 C C . VAL B 1 60 ? 6.703 0.914 -16.188 1 82.69 60 VAL B C 1
ATOM 2306 O O . VAL B 1 60 ? 7.543 0.817 -15.281 1 82.69 60 VAL B O 1
ATOM 2309 N N . GLN B 1 61 ? 5.793 1.771 -16.203 1 72.44 61 GLN B N 1
ATOM 2310 C CA . GLN B 1 61 ? 5.707 2.779 -15.156 1 72.44 61 GLN B CA 1
ATOM 2311 C C . GLN B 1 61 ? 5.445 2.139 -13.797 1 72.44 61 GLN B C 1
ATOM 2313 O O . GLN B 1 61 ? 5.945 2.611 -12.773 1 72.44 61 GLN B O 1
ATOM 2318 N N . GLU B 1 62 ? 4.746 1.077 -13.914 1 71.69 62 GLU B N 1
ATOM 2319 C CA . GLU B 1 62 ? 4.398 0.363 -12.688 1 71.69 62 GLU B CA 1
ATOM 2320 C C . GLU B 1 62 ? 5.52 -0.577 -12.258 1 71.69 62 GLU B C 1
ATOM 2322 O O . GLU B 1 62 ? 5.398 -1.284 -11.258 1 71.69 62 GLU B O 1
ATOM 2327 N N . ARG B 1 63 ? 6.543 -0.691 -13.086 1 75.25 63 ARG B N 1
ATOM 2328 C CA . ARG B 1 63 ? 7.766 -1.438 -12.805 1 75.25 63 ARG B CA 1
ATOM 2329 C C . ARG B 1 63 ? 7.523 -2.939 -12.891 1 75.25 63 ARG B C 1
ATOM 2331 O O . ARG B 1 63 ? 8.266 -3.729 -12.305 1 75.25 63 ARG B O 1
ATOM 2338 N N . LEU B 1 64 ? 6.496 -3.252 -13.484 1 77.31 64 LEU B N 1
ATOM 2339 C CA . LEU B 1 64 ? 6.266 -4.66 -13.789 1 77.31 64 LEU B CA 1
ATOM 2340 C C . LEU B 1 64 ? 7.105 -5.098 -14.992 1 77.31 64 LEU B C 1
ATOM 2342 O O . LEU B 1 64 ? 7.59 -6.23 -15.031 1 77.31 64 LEU B O 1
ATOM 2346 N N . LEU B 1 65 ? 7.164 -4.121 -15.898 1 84.5 65 LEU B N 1
ATOM 2347 C CA . LEU B 1 65 ? 8.008 -4.293 -17.078 1 84.5 65 LEU B CA 1
ATOM 2348 C C . LEU B 1 65 ? 9.172 -3.311 -17.062 1 84.5 65 LEU B C 1
ATOM 2350 O O . LEU B 1 65 ? 9.164 -2.342 -16.297 1 84.5 65 LEU B O 1
ATOM 2354 N N . GLU B 1 66 ? 10.156 -3.592 -17.766 1 88.38 66 GLU B N 1
ATOM 2355 C CA . GLU B 1 66 ? 11.266 -2.662 -17.969 1 88.38 66 GLU B CA 1
ATOM 2356 C C . GLU B 1 66 ? 11.555 -2.471 -19.469 1 88.38 66 GLU B C 1
ATOM 2358 O O . GLU B 1 66 ? 11.484 -3.424 -20.234 1 88.38 66 GLU B O 1
ATOM 2363 N N . SER B 1 67 ? 11.688 -1.219 -19.812 1 91 67 SER B N 1
ATOM 2364 C CA . SER B 1 67 ? 12.086 -0.886 -21.172 1 91 67 SER B CA 1
ATOM 2365 C C . SER B 1 67 ? 13.602 -0.928 -21.344 1 91 67 SER B C 1
ATOM 2367 O O . SER B 1 67 ? 14.328 -0.268 -20.594 1 91 67 SER B O 1
ATOM 2369 N N . VAL B 1 68 ? 14.062 -1.707 -22.219 1 90.12 68 VAL B N 1
ATOM 2370 C CA . VAL B 1 68 ? 15.492 -1.793 -22.5 1 90.12 68 VAL B CA 1
ATOM 2371 C C . VAL B 1 68 ? 15.789 -1.096 -23.828 1 90.12 68 VAL B C 1
ATOM 2373 O O . VAL B 1 68 ? 15.242 -1.462 -24.875 1 90.12 68 VAL B O 1
ATOM 2376 N N . PRO B 1 69 ? 16.609 -0.09 -23.75 1 88.25 69 PRO B N 1
ATOM 2377 C CA . PRO B 1 69 ? 16.922 0.646 -24.969 1 88.25 69 PRO B CA 1
ATOM 2378 C C . PRO B 1 69 ? 17.344 -0.271 -26.109 1 88.25 69 PRO B C 1
ATOM 2380 O O . PRO B 1 69 ? 18.156 -1.179 -25.906 1 88.25 69 PRO B O 1
ATOM 2383 N N . HIS B 1 70 ? 16.766 0.005 -27.25 1 88.38 70 HIS B N 1
ATOM 2384 C CA . HIS B 1 70 ? 17.094 -0.63 -28.531 1 88.38 70 HIS B CA 1
ATOM 2385 C C . HIS B 1 70 ? 16.688 -2.1 -28.531 1 88.38 70 HIS B C 1
ATOM 2387 O O . HIS B 1 70 ? 17 -2.834 -29.469 1 88.38 70 HIS B O 1
ATOM 2393 N N . HIS B 1 71 ? 16.141 -2.643 -27.516 1 88.25 71 HIS B N 1
ATOM 2394 C CA . HIS B 1 71 ? 15.742 -4.043 -27.5 1 88.25 71 HIS B CA 1
ATOM 2395 C C . HIS B 1 71 ? 14.227 -4.184 -27.344 1 88.25 71 HIS B C 1
ATOM 2397 O O . HIS B 1 71 ? 13.602 -4.957 -28.078 1 88.25 71 HIS B O 1
ATOM 2403 N N . GLY B 1 72 ? 13.586 -3.461 -26.422 1 91 72 GLY B N 1
ATOM 2404 C CA . GLY B 1 72 ? 12.156 -3.586 -26.203 1 91 72 GLY B CA 1
ATOM 2405 C C . GLY B 1 72 ? 11.781 -3.594 -24.734 1 91 72 GLY B C 1
ATOM 2406 O O . GLY B 1 72 ? 12.398 -2.898 -23.922 1 91 72 GLY B O 1
ATOM 2407 N N . VAL B 1 73 ? 10.633 -4.32 -24.5 1 93 73 VAL B N 1
ATOM 2408 C CA . VAL B 1 73 ? 10.078 -4.371 -23.156 1 93 73 VAL B CA 1
ATOM 2409 C C . VAL B 1 73 ? 10.102 -5.809 -22.641 1 93 73 VAL B C 1
ATOM 2411 O O . VAL B 1 73 ? 9.82 -6.746 -23.391 1 93 73 VAL B O 1
ATOM 2414 N N . ARG B 1 74 ? 10.594 -6.027 -21.422 1 90.19 74 ARG B N 1
ATOM 2415 C CA . ARG B 1 74 ? 10.586 -7.359 -20.828 1 90.19 74 ARG B CA 1
ATOM 2416 C C . ARG B 1 74 ? 10.062 -7.324 -19.391 1 90.19 74 ARG B C 1
ATOM 2418 O O . ARG B 1 74 ? 9.93 -6.246 -18.797 1 90.19 74 ARG B O 1
ATOM 2425 N N . ILE B 1 75 ? 9.789 -8.508 -18.922 1 83.94 75 ILE B N 1
ATOM 2426 C CA . ILE B 1 75 ? 9.398 -8.617 -17.516 1 83.94 75 ILE B CA 1
ATOM 2427 C C . ILE B 1 75 ? 10.602 -8.336 -16.625 1 83.94 75 ILE B C 1
ATOM 2429 O O . ILE B 1 75 ? 11.68 -8.891 -16.828 1 83.94 75 ILE B O 1
ATOM 2433 N N . ARG B 1 76 ? 10.375 -7.527 -15.703 1 81.06 76 ARG B N 1
ATOM 2434 C CA . ARG B 1 76 ? 11.453 -7.121 -14.805 1 81.06 76 ARG B CA 1
ATOM 2435 C C . ARG B 1 76 ? 11.898 -8.281 -13.922 1 81.06 76 ARG B C 1
ATOM 2437 O O . ARG B 1 76 ? 11.062 -9.039 -13.414 1 81.06 76 ARG B O 1
ATOM 2444 N N . ARG B 1 77 ? 13.266 -8.414 -13.812 1 78.19 77 ARG B N 1
ATOM 2445 C CA . ARG B 1 77 ? 13.812 -9.352 -12.844 1 78.19 77 ARG B CA 1
ATOM 2446 C C . ARG B 1 77 ? 13.953 -8.695 -11.469 1 78.19 77 ARG B C 1
ATOM 2448 O O . ARG B 1 77 ? 14.523 -7.609 -11.344 1 78.19 77 ARG B O 1
ATOM 2455 N N . LEU B 1 78 ? 13.359 -9.312 -10.555 1 80.5 78 LEU B N 1
ATOM 2456 C CA . LEU B 1 78 ? 13.461 -8.781 -9.195 1 80.5 78 LEU B CA 1
ATOM 2457 C C . LEU B 1 78 ? 14.703 -9.328 -8.492 1 80.5 78 LEU B C 1
ATOM 2459 O O . LEU B 1 78 ? 15.039 -10.508 -8.648 1 80.5 78 LEU B O 1
ATOM 2463 N N . SER B 1 79 ? 15.375 -8.461 -7.84 1 84.94 79 SER B N 1
ATOM 2464 C CA . SER B 1 79 ? 16.5 -8.891 -7.02 1 84.94 79 SER B CA 1
ATOM 2465 C C . SER B 1 79 ? 16.031 -9.641 -5.777 1 84.94 79 SER B C 1
ATOM 2467 O O . SER B 1 79 ? 14.852 -9.578 -5.418 1 84.94 79 SER B O 1
ATOM 2469 N N . ILE B 1 80 ? 16.938 -10.32 -5.176 1 88.44 80 ILE B N 1
ATOM 2470 C CA . ILE B 1 80 ? 16.656 -11.023 -3.93 1 88.44 80 ILE B CA 1
ATOM 2471 C C . ILE B 1 80 ? 16.141 -10.039 -2.881 1 88.44 80 ILE B C 1
ATOM 2473 O O . ILE B 1 80 ? 15.172 -10.312 -2.18 1 88.44 80 ILE B O 1
ATOM 2477 N N . LYS B 1 81 ? 16.766 -8.922 -2.84 1 92.81 81 LYS B N 1
ATOM 2478 C CA . LYS B 1 81 ? 16.391 -7.902 -1.869 1 92.81 81 LYS B CA 1
ATOM 2479 C C . LYS B 1 81 ? 14.977 -7.379 -2.143 1 92.81 81 LYS B C 1
ATOM 2481 O O . LYS B 1 81 ? 14.195 -7.176 -1.213 1 92.81 81 LYS B O 1
ATOM 2486 N N . GLU B 1 82 ? 14.68 -7.203 -3.359 1 88.38 82 GLU B N 1
ATOM 2487 C CA . GLU B 1 82 ? 13.344 -6.734 -3.717 1 88.38 82 GLU B CA 1
ATOM 2488 C C . GLU B 1 82 ? 12.281 -7.762 -3.34 1 88.38 82 GLU B C 1
ATOM 2490 O O . GLU B 1 82 ? 11.203 -7.402 -2.857 1 88.38 82 GLU B O 1
ATOM 2495 N N . ILE B 1 83 ? 12.578 -8.977 -3.541 1 86.88 83 ILE B N 1
ATOM 2496 C CA . ILE B 1 83 ? 11.656 -10.047 -3.201 1 86.88 83 ILE B CA 1
ATOM 2497 C C . ILE B 1 83 ? 11.453 -10.102 -1.688 1 86.88 83 ILE B C 1
ATOM 2499 O O . ILE B 1 83 ? 10.32 -10.195 -1.207 1 86.88 83 ILE B O 1
ATOM 2503 N N . GLN B 1 84 ? 12.531 -10.023 -0.988 1 92.31 84 GLN B N 1
ATOM 2504 C CA . GLN B 1 84 ? 12.469 -10.047 0.469 1 92.31 84 GLN B CA 1
ATOM 2505 C C . GLN B 1 84 ? 11.641 -8.883 1.005 1 92.31 84 GLN B C 1
ATOM 2507 O O . GLN B 1 84 ? 10.789 -9.07 1.874 1 92.31 84 GLN B O 1
ATOM 2512 N N . ASP B 1 85 ? 11.898 -7.727 0.502 1 93.81 85 ASP B N 1
ATOM 2513 C CA . ASP B 1 85 ? 11.164 -6.539 0.929 1 93.81 85 ASP B CA 1
ATOM 2514 C C . ASP B 1 85 ? 9.664 -6.699 0.674 1 93.81 85 ASP B C 1
ATOM 2516 O O . ASP B 1 85 ? 8.844 -6.363 1.531 1 93.81 85 ASP B O 1
ATOM 2520 N N . PHE B 1 86 ? 9.398 -7.188 -0.415 1 89.44 86 PHE B N 1
ATOM 2521 C CA . PHE B 1 86 ? 8.008 -7.332 -0.817 1 89.44 86 PHE B CA 1
ATOM 2522 C C . PHE B 1 86 ? 7.281 -8.32 0.092 1 89.44 86 PHE B C 1
ATOM 2524 O O . PHE B 1 86 ? 6.176 -8.039 0.563 1 89.44 86 PHE B O 1
ATOM 2531 N N . TYR B 1 87 ? 7.852 -9.422 0.326 1 91.56 87 TYR B N 1
ATOM 2532 C CA . TYR B 1 87 ? 7.172 -10.453 1.099 1 91.56 87 TYR B CA 1
ATOM 2533 C C . TYR B 1 87 ? 7.086 -10.07 2.57 1 91.56 87 TYR B C 1
ATOM 2535 O O . TYR B 1 87 ? 6.121 -10.414 3.254 1 91.56 87 TYR B O 1
ATOM 2543 N N . GLU B 1 88 ? 8.109 -9.375 3.039 1 95.31 88 GLU B N 1
ATOM 2544 C CA . GLU B 1 88 ? 8.039 -8.859 4.402 1 95.31 88 GLU B CA 1
ATOM 2545 C C . GLU B 1 88 ? 6.855 -7.918 4.578 1 95.31 88 GLU B C 1
ATOM 2547 O O . GLU B 1 88 ? 6.102 -8.031 5.547 1 95.31 88 GLU B O 1
ATOM 2552 N N . LEU B 1 89 ? 6.652 -7.031 3.668 1 95.19 89 LEU B N 1
ATOM 2553 C CA . LEU B 1 89 ? 5.512 -6.117 3.682 1 95.19 89 LEU B CA 1
ATOM 2554 C C . LEU B 1 89 ? 4.203 -6.883 3.516 1 95.19 89 LEU B C 1
ATOM 2556 O O . LEU B 1 89 ? 3.246 -6.648 4.258 1 95.19 89 LEU B O 1
ATOM 2560 N N . ARG B 1 90 ? 4.164 -7.707 2.555 1 92.88 90 ARG B N 1
ATOM 2561 C CA . ARG B 1 90 ? 2.957 -8.477 2.281 1 92.88 90 ARG B CA 1
ATOM 2562 C C . ARG B 1 90 ? 2.525 -9.273 3.51 1 92.88 90 ARG B C 1
ATOM 2564 O O . ARG B 1 90 ? 1.335 -9.344 3.822 1 92.88 90 ARG B O 1
ATOM 2571 N N . ALA B 1 91 ? 3.523 -9.922 4.129 1 96 91 ALA B N 1
ATOM 2572 C CA . ALA B 1 91 ? 3.201 -10.688 5.328 1 96 91 ALA B CA 1
ATOM 2573 C C . ALA B 1 91 ? 2.518 -9.82 6.375 1 96 91 ALA B C 1
ATOM 2575 O O . ALA B 1 91 ? 1.562 -10.25 7.023 1 96 91 ALA B O 1
ATOM 2576 N N . GLU B 1 92 ? 2.988 -8.648 6.5 1 97.5 92 GLU B N 1
ATOM 2577 C CA . GLU B 1 92 ? 2.402 -7.723 7.461 1 97.5 92 GLU B CA 1
ATOM 2578 C C . GLU B 1 92 ? 0.968 -7.367 7.082 1 97.5 92 GLU B C 1
ATOM 2580 O O . GLU B 1 92 ? 0.065 -7.434 7.918 1 97.5 92 GLU B O 1
ATOM 2585 N N . LEU B 1 93 ? 0.721 -7.043 5.898 1 97.19 93 LEU B N 1
ATOM 2586 C CA . LEU B 1 93 ? -0.585 -6.586 5.438 1 97.19 93 LEU B CA 1
ATOM 2587 C C . LEU B 1 93 ? -1.593 -7.73 5.438 1 97.19 93 LEU B C 1
ATOM 2589 O O . LEU B 1 93 ? -2.734 -7.559 5.871 1 97.19 93 LEU B O 1
ATOM 2593 N N . GLU B 1 94 ? -1.18 -8.844 4.922 1 97.38 94 GLU B N 1
ATOM 2594 C CA . GLU B 1 94 ? -2.074 -10 4.918 1 97.38 94 GLU B CA 1
ATOM 2595 C C . GLU B 1 94 ? -2.373 -10.477 6.336 1 97.38 94 GLU B C 1
ATOM 2597 O O . GLU B 1 94 ? -3.471 -10.961 6.617 1 97.38 94 GLU B O 1
ATOM 2602 N N . GLY B 1 95 ? -1.328 -10.414 7.184 1 98.5 95 GLY B N 1
ATOM 2603 C CA . GLY B 1 95 ? -1.573 -10.695 8.586 1 98.5 95 GLY B CA 1
ATOM 2604 C C . GLY B 1 95 ? -2.629 -9.789 9.203 1 98.5 95 GLY B C 1
ATOM 2605 O O . GLY B 1 95 ? -3.523 -10.266 9.906 1 98.5 95 GLY B O 1
ATOM 2606 N N . LEU B 1 96 ? -2.52 -8.516 8.906 1 98.5 96 LEU B N 1
ATOM 2607 C CA . LEU B 1 96 ? -3.508 -7.559 9.391 1 98.5 96 LEU B CA 1
ATOM 2608 C C . LEU B 1 96 ? -4.895 -7.883 8.844 1 98.5 96 LEU B C 1
ATOM 2610 O O . LEU B 1 96 ? -5.887 -7.812 9.57 1 98.5 96 LEU B O 1
ATOM 2614 N N . SER B 1 97 ? -4.949 -8.18 7.613 1 98.56 97 SER B N 1
ATOM 2615 C CA . SER B 1 97 ? -6.211 -8.531 6.969 1 98.56 97 SER B CA 1
ATOM 2616 C C . SER B 1 97 ? -6.895 -9.695 7.68 1 98.56 97 SER B C 1
ATOM 2618 O O . SER B 1 97 ? -8.086 -9.625 7.992 1 98.56 97 SER B O 1
ATOM 2620 N N . ALA B 1 98 ? -6.145 -10.719 7.949 1 98.81 98 ALA B N 1
ATOM 2621 C CA . ALA B 1 98 ? -6.684 -11.898 8.617 1 98.81 98 ALA B CA 1
ATOM 2622 C C . ALA B 1 98 ? -7.117 -11.562 10.047 1 98.81 98 ALA B C 1
ATOM 2624 O O . ALA B 1 98 ? -8.164 -12.023 10.5 1 98.81 98 ALA B O 1
ATOM 2625 N N . GLN B 1 99 ? -6.305 -10.797 10.734 1 98.81 99 GLN B N 1
ATOM 2626 C CA . GLN B 1 99 ? -6.613 -10.375 12.094 1 98.81 99 GLN B CA 1
ATOM 2627 C C . GLN B 1 99 ? -7.941 -9.625 12.148 1 98.81 99 GLN B C 1
ATOM 2629 O O . GLN B 1 99 ? -8.805 -9.938 12.969 1 98.81 99 GLN B O 1
ATOM 2634 N N . LEU B 1 100 ? -8.07 -8.672 11.281 1 98.81 100 LEU B N 1
ATOM 2635 C CA . LEU B 1 100 ? -9.273 -7.852 11.266 1 98.81 100 LEU B CA 1
ATOM 2636 C C . LEU B 1 100 ? -10.484 -8.664 10.828 1 98.81 100 LEU B C 1
ATOM 2638 O O . LEU B 1 100 ? -11.594 -8.461 11.344 1 98.81 100 LEU B O 1
ATOM 2642 N N . ALA B 1 101 ? -10.305 -9.57 9.883 1 98.75 101 ALA B N 1
ATOM 2643 C CA . ALA B 1 101 ? -11.398 -10.438 9.461 1 98.75 101 ALA B CA 1
ATOM 2644 C C . ALA B 1 101 ? -11.906 -11.281 10.625 1 98.75 101 ALA B C 1
ATOM 2646 O O . ALA B 1 101 ? -13.117 -11.508 10.758 1 98.75 101 ALA B O 1
ATOM 2647 N N . ALA B 1 102 ? -11.023 -11.766 11.438 1 98.81 102 ALA B N 1
ATOM 2648 C CA . ALA B 1 102 ? -11.406 -12.555 12.609 1 98.81 102 ALA B CA 1
ATOM 2649 C C . ALA B 1 102 ? -12.266 -11.734 13.57 1 98.81 102 ALA B C 1
ATOM 2651 O O . ALA B 1 102 ? -13.062 -12.289 14.328 1 98.81 102 ALA B O 1
ATOM 2652 N N . MET B 1 103 ? -12.094 -10.445 13.5 1 98.62 103 MET B N 1
ATOM 2653 C CA . MET B 1 103 ? -12.789 -9.555 14.414 1 98.62 103 MET B CA 1
ATOM 2654 C C . MET B 1 103 ? -14.094 -9.047 13.805 1 98.62 103 MET B C 1
ATOM 2656 O O . MET B 1 103 ? -15.047 -8.742 14.523 1 98.62 103 MET B O 1
ATOM 2660 N N . ARG B 1 104 ? -14.148 -8.992 12.461 1 98.56 104 ARG B N 1
ATOM 2661 C CA . ARG B 1 104 ? -15.18 -8.133 11.891 1 98.56 104 ARG B CA 1
ATOM 2662 C C . ARG B 1 104 ? -16.031 -8.898 10.875 1 98.56 104 ARG B C 1
ATOM 2664 O O . ARG B 1 104 ? -17.125 -8.461 10.523 1 98.56 104 ARG B O 1
ATOM 2671 N N . ALA B 1 105 ? -15.539 -10.016 10.32 1 98.5 105 ALA B N 1
ATOM 2672 C CA . ALA B 1 105 ? -16.203 -10.688 9.211 1 98.5 105 ALA B CA 1
ATOM 2673 C C . ALA B 1 105 ? -17.594 -11.18 9.617 1 98.5 105 ALA B C 1
ATOM 2675 O O . ALA B 1 105 ? -17.781 -11.672 10.734 1 98.5 105 ALA B O 1
ATOM 2676 N N . SER B 1 106 ? -18.484 -11.117 8.703 1 98.31 106 SER B N 1
ATOM 2677 C CA . SER B 1 106 ? -19.812 -11.703 8.93 1 98.31 106 SER B CA 1
ATOM 2678 C C . SER B 1 106 ? -19.812 -13.195 8.633 1 98.31 106 SER B C 1
ATOM 2680 O O . SER B 1 106 ? -18.922 -13.695 7.93 1 98.31 106 SER B O 1
ATOM 2682 N N . GLU B 1 107 ? -20.859 -13.805 9.133 1 97.69 107 GLU B N 1
ATOM 2683 C CA . GLU B 1 107 ? -21 -15.234 8.875 1 97.69 107 GLU B CA 1
ATOM 2684 C C . GLU B 1 107 ? -21.172 -15.508 7.383 1 97.69 107 GLU B C 1
ATOM 2686 O O . GLU B 1 107 ? -20.656 -16.5 6.863 1 97.69 107 GLU B O 1
ATOM 2691 N N . VAL B 1 108 ? -21.859 -14.641 6.77 1 98.12 108 VAL B N 1
ATOM 2692 C CA . VAL B 1 108 ? -22.125 -14.797 5.344 1 98.12 108 VAL B CA 1
ATOM 2693 C C . VAL B 1 108 ? -20.812 -14.711 4.57 1 98.12 108 VAL B C 1
ATOM 2695 O O . VAL B 1 108 ? -20.562 -15.5 3.654 1 98.12 108 VAL B O 1
ATOM 2698 N N . GLN B 1 109 ? -19.984 -13.781 4.934 1 98.19 109 GLN B N 1
ATOM 2699 C CA . GLN B 1 109 ? -18.688 -13.641 4.293 1 98.19 109 GLN B CA 1
ATOM 2700 C C . GLN B 1 109 ? -17.828 -14.883 4.508 1 98.19 109 GLN B C 1
ATOM 2702 O O . GLN B 1 109 ? -17.172 -15.367 3.576 1 98.19 109 GLN B O 1
ATOM 2707 N N . LEU B 1 110 ? -17.828 -15.383 5.715 1 98.31 110 LEU B N 1
ATOM 2708 C CA . LEU B 1 110 ? -16.984 -16.516 6.055 1 98.31 110 LEU B CA 1
ATOM 2709 C C . LEU B 1 110 ? -17.469 -17.781 5.355 1 98.31 110 LEU B C 1
ATOM 2711 O O . LEU B 1 110 ? -16.656 -18.609 4.934 1 98.31 110 LEU B O 1
ATOM 2715 N N . LEU B 1 111 ? -18.734 -17.922 5.234 1 98.06 111 LEU B N 1
ATOM 2716 C CA . LEU B 1 111 ? -19.297 -19.047 4.508 1 98.06 111 LEU B CA 1
ATOM 2717 C C . LEU B 1 111 ? -18.906 -19 3.035 1 98.06 111 LEU B C 1
ATOM 2719 O O . LEU B 1 111 ? -18.609 -20.031 2.43 1 98.06 111 LEU B O 1
ATOM 2723 N N . ALA B 1 112 ? -18.906 -17.828 2.482 1 98.25 112 ALA B N 1
ATOM 2724 C CA . ALA B 1 112 ? -18.5 -17.656 1.088 1 98.25 112 ALA B CA 1
ATOM 2725 C C . ALA B 1 112 ? -17.047 -18.062 0.888 1 98.25 112 ALA B C 1
ATOM 2727 O O . ALA B 1 112 ? -16.703 -18.703 -0.115 1 98.25 112 ALA B O 1
ATOM 2728 N N . VAL B 1 113 ? -16.203 -17.719 1.815 1 98.31 113 VAL B N 1
ATOM 2729 C CA . VAL B 1 113 ? -14.797 -18.094 1.735 1 98.31 113 VAL B CA 1
ATOM 2730 C C . VAL B 1 113 ? -14.664 -19.609 1.83 1 98.31 113 VAL B C 1
ATOM 2732 O O . VAL B 1 113 ? -13.906 -20.219 1.072 1 98.31 113 VAL B O 1
ATOM 2735 N N . GLN B 1 114 ? -15.406 -20.156 2.785 1 98.25 114 GLN B N 1
ATOM 2736 C CA . GLN B 1 114 ? -15.359 -21.609 2.949 1 98.25 114 GLN B CA 1
ATOM 2737 C C . GLN B 1 114 ? -15.797 -22.312 1.672 1 98.25 114 GLN B C 1
ATOM 2739 O O . GLN B 1 114 ? -15.164 -23.281 1.246 1 98.25 114 GLN B O 1
ATOM 2744 N N . ASP B 1 115 ? -16.875 -21.812 1.075 1 97.88 115 ASP B N 1
ATOM 2745 C CA . ASP B 1 115 ? -17.375 -22.391 -0.168 1 97.88 115 ASP B CA 1
ATOM 2746 C C . ASP B 1 115 ? -16.312 -22.344 -1.262 1 97.88 115 ASP B C 1
ATOM 2748 O O . ASP B 1 115 ? -16.094 -23.328 -1.976 1 97.88 115 ASP B O 1
ATOM 2752 N N . MET B 1 116 ? -15.695 -21.25 -1.384 1 96.5 116 MET B N 1
ATOM 2753 C CA . MET B 1 116 ? -14.641 -21.078 -2.375 1 96.5 116 MET B CA 1
ATOM 2754 C C . MET B 1 116 ? -13.484 -22.031 -2.113 1 96.5 116 MET B C 1
ATOM 2756 O O . MET B 1 116 ? -12.953 -22.641 -3.045 1 96.5 116 MET B O 1
ATOM 2760 N N . LEU B 1 117 ? -13.086 -22.266 -0.846 1 96.56 117 LEU B N 1
ATOM 2761 C CA . LEU B 1 117 ? -11.984 -23.156 -0.487 1 96.56 117 LEU B CA 1
ATOM 2762 C C . LEU B 1 117 ? -12.344 -24.609 -0.774 1 96.56 117 LEU B C 1
ATOM 2764 O O . LEU B 1 117 ? -11.492 -25.375 -1.226 1 96.56 117 LEU B O 1
ATOM 2768 N N . ASP B 1 118 ? -13.586 -24.922 -0.465 1 96.38 118 ASP B N 1
ATOM 2769 C CA . ASP B 1 118 ? -14.047 -26.281 -0.757 1 96.38 118 ASP B CA 1
ATOM 2770 C C . ASP B 1 118 ? -13.961 -26.578 -2.252 1 96.38 118 ASP B C 1
ATOM 2772 O O . ASP B 1 118 ? -13.484 -27.641 -2.65 1 96.38 118 ASP B O 1
ATOM 2776 N N . GLU B 1 119 ? -14.375 -25.625 -3.01 1 94.25 119 GLU B N 1
ATOM 2777 C CA . GLU B 1 119 ? -14.289 -25.766 -4.461 1 94.25 119 GLU B CA 1
ATOM 2778 C C . GLU B 1 119 ? -12.844 -25.891 -4.922 1 94.25 119 GLU B C 1
ATOM 2780 O O . GLU B 1 119 ? -12.523 -26.734 -5.77 1 94.25 119 GLU B O 1
ATOM 2785 N N . ALA B 1 120 ? -11.984 -25.094 -4.41 1 92.25 120 ALA B N 1
ATOM 2786 C CA . ALA B 1 120 ? -10.562 -25.141 -4.754 1 92.25 120 ALA B CA 1
ATOM 2787 C C . ALA B 1 120 ? -9.945 -26.484 -4.391 1 92.25 120 ALA B C 1
ATOM 2789 O O . ALA B 1 120 ? -9.211 -27.062 -5.188 1 92.25 120 ALA B O 1
ATOM 2790 N N . GLY B 1 121 ? -10.266 -26.922 -3.176 1 91.44 121 GLY B N 1
ATOM 2791 C CA . GLY B 1 121 ? -9.758 -28.219 -2.736 1 91.44 121 GLY B CA 1
ATOM 2792 C C . GLY B 1 121 ? -10.141 -29.359 -3.66 1 91.44 121 GLY B C 1
ATOM 2793 O O . GLY B 1 121 ? -9.312 -30.203 -3.982 1 91.44 121 GLY B O 1
ATOM 2794 N N . GLU B 1 122 ? -11.32 -29.328 -4.086 1 91.19 122 GLU B N 1
ATOM 2795 C CA . GLU B 1 122 ? -11.812 -30.359 -4.988 1 91.19 122 GLU B CA 1
ATOM 2796 C C . GLU B 1 122 ? -11.141 -30.281 -6.352 1 91.19 122 GLU B C 1
ATOM 2798 O O . GLU B 1 122 ? -10.781 -31.297 -6.938 1 91.19 122 GLU B O 1
ATOM 2803 N N . ARG B 1 123 ? -10.992 -29.109 -6.812 1 87.62 123 ARG B N 1
ATOM 2804 C CA . ARG B 1 123 ? -10.391 -28.906 -8.133 1 87.62 123 ARG B CA 1
ATOM 2805 C C . ARG B 1 123 ? -8.914 -29.297 -8.125 1 87.62 123 ARG B C 1
ATOM 2807 O O . ARG B 1 123 ? -8.414 -29.859 -9.094 1 87.62 123 ARG B O 1
ATOM 2814 N N . MET B 1 124 ? -8.25 -28.984 -7.09 1 86.06 124 MET B N 1
ATOM 2815 C CA . MET B 1 124 ? -6.809 -29.203 -7.02 1 86.06 124 MET B CA 1
ATOM 2816 C C . MET B 1 124 ? -6.484 -30.688 -6.918 1 86.06 124 MET B C 1
ATOM 2818 O O . MET B 1 124 ? -5.352 -31.109 -7.18 1 86.06 124 MET B O 1
ATOM 2822 N N . LYS B 1 125 ? -7.426 -31.438 -6.465 1 84.44 125 LYS B N 1
ATOM 2823 C CA . LYS B 1 125 ? -7.242 -32.875 -6.391 1 84.44 125 LYS B CA 1
ATOM 2824 C C . LYS B 1 125 ? -7.281 -33.5 -7.781 1 84.44 125 LYS B C 1
ATOM 2826 O O . LYS B 1 125 ? -6.824 -34.625 -7.973 1 84.44 125 LYS B O 1
ATOM 2831 N N . LYS B 1 126 ? -7.773 -32.656 -8.633 1 80.44 126 LYS B N 1
ATOM 2832 C CA . LYS B 1 126 ? -7.867 -33.188 -9.992 1 80.44 126 LYS B CA 1
ATOM 2833 C C . LYS B 1 126 ? -6.555 -33 -10.75 1 80.44 126 LYS B C 1
ATOM 2835 O O . LYS B 1 126 ? -5.871 -31.984 -10.578 1 80.44 126 LYS B O 1
ATOM 2840 N N . THR B 1 127 ? -6.16 -33.906 -11.453 1 65.94 127 THR B N 1
ATOM 2841 C CA . THR B 1 127 ? -4.867 -33.969 -12.133 1 65.94 127 THR B CA 1
ATOM 2842 C C . THR B 1 127 ? -4.785 -32.906 -13.219 1 65.94 127 THR B C 1
ATOM 2844 O O . THR B 1 127 ? -3.697 -32.406 -13.531 1 65.94 127 THR B O 1
ATOM 2847 N N . SER B 1 128 ? -5.879 -32.531 -13.695 1 65.5 128 SER B N 1
ATOM 2848 C CA . SER B 1 128 ? -5.863 -31.656 -14.867 1 65.5 128 SER B CA 1
ATOM 2849 C C . SER B 1 128 ? -5.941 -30.188 -14.469 1 65.5 128 SER B C 1
ATOM 2851 O O . SER B 1 128 ? -6.125 -29.312 -15.32 1 65.5 128 SER B O 1
ATOM 2853 N N . VAL B 1 129 ? -5.652 -30 -13.195 1 62.38 129 VAL B N 1
ATOM 2854 C CA . VAL B 1 129 ? -5.84 -28.609 -12.805 1 62.38 129 VAL B CA 1
ATOM 2855 C C . VAL B 1 129 ? -4.699 -27.75 -13.359 1 62.38 129 VAL B C 1
ATOM 2857 O O . VAL B 1 129 ? -3.527 -28.094 -13.188 1 62.38 129 VAL B O 1
ATOM 2860 N N . HIS B 1 130 ? -5.219 -26.75 -14.039 1 67.94 130 HIS B N 1
ATOM 2861 C CA . HIS B 1 130 ? -4.316 -25.766 -14.648 1 67.94 130 HIS B CA 1
ATOM 2862 C C . HIS B 1 130 ? -3.758 -24.812 -13.609 1 67.94 130 HIS B C 1
ATOM 2864 O O . HIS B 1 130 ? -4.461 -24.422 -12.664 1 67.94 130 HIS B O 1
ATOM 2870 N N . GLU B 1 131 ? -2.521 -24.609 -13.586 1 70.5 131 GLU B N 1
ATOM 2871 C CA . GLU B 1 131 ? -1.785 -23.672 -12.734 1 70.5 131 GLU B CA 1
ATOM 2872 C C . GLU B 1 131 ? -2.525 -22.344 -12.609 1 70.5 131 GLU B C 1
ATOM 2874 O O . GLU B 1 131 ? -2.557 -21.75 -11.531 1 70.5 131 GLU B O 1
ATOM 2879 N N . MET B 1 132 ? -3.213 -22.062 -13.609 1 71.19 132 MET B N 1
ATOM 2880 C CA . MET B 1 132 ? -3.928 -20.781 -13.633 1 71.19 132 MET B CA 1
ATOM 2881 C C . MET B 1 132 ? -5.094 -20.797 -12.656 1 71.19 132 MET B C 1
ATOM 2883 O O . MET B 1 132 ? -5.41 -19.781 -12.039 1 71.19 132 MET B O 1
ATOM 2887 N N . GLU B 1 133 ? -5.664 -21.938 -12.539 1 78.38 133 GLU B N 1
ATOM 2888 C CA . GLU B 1 133 ? -6.785 -22.047 -11.609 1 78.38 133 GLU B CA 1
ATOM 2889 C C . GLU B 1 133 ? -6.309 -21.938 -10.164 1 78.38 133 GLU B C 1
ATOM 2891 O O . GLU B 1 133 ? -6.988 -21.328 -9.328 1 78.38 133 GLU B O 1
ATOM 2896 N N . ALA B 1 134 ? -5.195 -22.531 -9.891 1 80.94 134 ALA B N 1
ATOM 2897 C CA . ALA B 1 134 ? -4.613 -22.438 -8.555 1 80.94 134 ALA B CA 1
ATOM 2898 C C . ALA B 1 134 ? -4.289 -21 -8.195 1 80.94 134 ALA B C 1
ATOM 2900 O O . ALA B 1 134 ? -4.555 -20.547 -7.078 1 80.94 134 ALA B O 1
ATOM 2901 N N . VAL B 1 135 ? -3.805 -20.328 -9.156 1 78.44 135 VAL B N 1
ATOM 2902 C CA . VAL B 1 135 ? -3.451 -18.922 -8.953 1 78.44 135 VAL B CA 1
ATOM 2903 C C . VAL B 1 135 ? -4.711 -18.094 -8.703 1 78.44 135 VAL B C 1
ATOM 2905 O O . VAL B 1 135 ? -4.73 -17.234 -7.824 1 78.44 135 VAL B O 1
ATOM 2908 N N . ARG B 1 136 ? -5.715 -18.375 -9.438 1 80.81 136 ARG B N 1
ATOM 2909 C CA . ARG B 1 136 ? -6.98 -17.672 -9.273 1 80.81 136 ARG B CA 1
ATOM 2910 C C . ARG B 1 136 ? -7.566 -17.906 -7.887 1 80.81 136 ARG B C 1
ATOM 2912 O O . ARG B 1 136 ? -8.031 -16.969 -7.234 1 80.81 136 ARG B O 1
ATOM 2919 N N . HIS B 1 137 ? -7.547 -19.109 -7.477 1 86.56 137 HIS B N 1
ATOM 2920 C CA . HIS B 1 137 ? -8.086 -19.453 -6.16 1 86.56 137 HIS B CA 1
ATOM 2921 C C . HIS B 1 137 ? -7.289 -18.766 -5.051 1 86.56 137 HIS B C 1
ATOM 2923 O O . HIS B 1 137 ? -7.867 -18.281 -4.07 1 86.56 137 HIS B O 1
ATOM 2929 N N . ASN B 1 138 ? -6.016 -18.766 -5.234 1 87.5 138 ASN B N 1
ATOM 2930 C CA . ASN B 1 138 ? -5.164 -18.062 -4.273 1 87.5 138 ASN B CA 1
ATOM 2931 C C . ASN B 1 138 ? -5.496 -16.578 -4.199 1 87.5 138 ASN B C 1
ATOM 2933 O O . ASN B 1 138 ? -5.621 -16.016 -3.111 1 87.5 138 ASN B O 1
ATOM 2937 N N . HIS B 1 139 ? -5.648 -16.047 -5.324 1 85.31 139 HIS B N 1
ATOM 2938 C CA . HIS B 1 139 ? -6.008 -14.633 -5.422 1 85.31 139 HIS B CA 1
ATOM 2939 C C . HIS B 1 139 ? -7.359 -14.359 -4.766 1 85.31 139 HIS B C 1
ATOM 2941 O O . HIS B 1 139 ? -7.5 -13.398 -4.004 1 85.31 139 HIS B O 1
ATOM 2947 N N . ASP B 1 140 ? -8.25 -15.188 -5.059 1 90.88 140 ASP B N 1
ATOM 2948 C CA . ASP B 1 140 ? -9.602 -15.016 -4.535 1 90.88 140 ASP B CA 1
ATOM 2949 C C . ASP B 1 140 ? -9.625 -15.133 -3.012 1 90.88 140 ASP B C 1
ATOM 2951 O O . ASP B 1 140 ? -10.312 -14.367 -2.332 1 90.88 140 ASP B O 1
ATOM 2955 N N . PHE B 1 141 ? -8.875 -16.078 -2.479 1 95.62 141 PHE B N 1
ATOM 2956 C CA . PHE B 1 141 ? -8.844 -16.266 -1.032 1 95.62 141 PHE B CA 1
ATOM 2957 C C . PHE B 1 141 ? -8.391 -14.992 -0.333 1 95.62 141 PHE B C 1
ATOM 2959 O O . PHE B 1 141 ? -9.094 -14.461 0.524 1 95.62 141 PHE B O 1
ATOM 2966 N N . HIS B 1 142 ? -7.297 -14.477 -0.738 1 94.81 142 HIS B N 1
ATOM 2967 C CA . HIS B 1 142 ? -6.727 -13.297 -0.09 1 94.81 142 HIS B CA 1
ATOM 2968 C C . HIS B 1 142 ? -7.605 -12.07 -0.298 1 94.81 142 HIS B C 1
ATOM 2970 O O . HIS B 1 142 ? -7.746 -11.242 0.604 1 94.81 142 HIS B O 1
ATOM 2976 N N . GLY B 1 143 ? -8.18 -12.016 -1.517 1 94.62 143 GLY B N 1
ATOM 2977 C CA . GLY B 1 143 ? -9.102 -10.914 -1.778 1 94.62 143 GLY B CA 1
ATOM 2978 C C . GLY B 1 143 ? -10.328 -10.945 -0.884 1 94.62 143 GLY B C 1
ATOM 2979 O O . GLY B 1 143 ? -10.742 -9.906 -0.362 1 94.62 143 GLY B O 1
ATOM 2980 N N . MET B 1 144 ? -10.883 -12.102 -0.731 1 97.44 144 MET B N 1
ATOM 2981 C CA . MET B 1 144 ? -12.078 -12.242 0.094 1 97.44 144 MET B CA 1
ATOM 2982 C C . MET B 1 144 ? -11.773 -11.945 1.557 1 97.44 144 MET B C 1
ATOM 2984 O O . MET B 1 144 ? -12.57 -11.305 2.244 1 97.44 144 MET B O 1
ATOM 2988 N N . ILE B 1 145 ? -10.641 -12.375 2.033 1 98.5 145 ILE B N 1
AT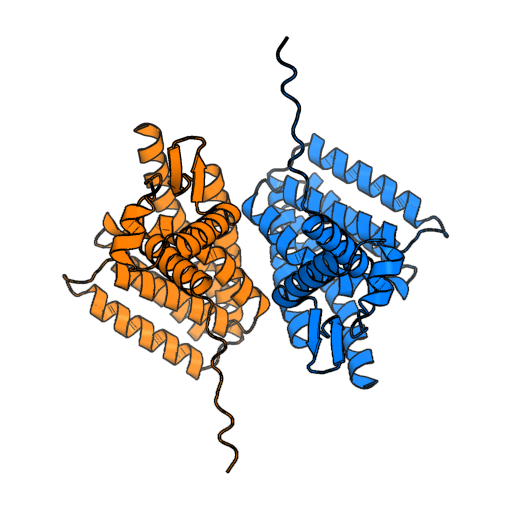OM 2989 C CA . ILE B 1 145 ? -10.25 -12.094 3.41 1 98.5 145 ILE B CA 1
ATOM 2990 C C . ILE B 1 145 ? -10.039 -10.594 3.592 1 98.5 145 ILE B C 1
ATOM 2992 O O . ILE B 1 145 ? -10.445 -10.016 4.605 1 98.5 145 ILE B O 1
ATOM 2996 N N . ALA B 1 146 ? -9.414 -9.992 2.629 1 97.75 146 ALA B N 1
ATOM 2997 C CA . ALA B 1 146 ? -9.195 -8.547 2.688 1 97.75 146 ALA B CA 1
ATOM 2998 C C . ALA B 1 146 ? -10.516 -7.793 2.77 1 97.75 146 ALA B C 1
ATOM 3000 O O . ALA B 1 146 ? -10.656 -6.863 3.566 1 97.75 146 ALA B O 1
ATOM 3001 N N . GLN B 1 147 ? -11.445 -8.203 1.997 1 97.38 147 GLN B N 1
ATOM 3002 C CA . GLN B 1 147 ? -12.766 -7.578 2.041 1 97.38 147 GLN B CA 1
ATOM 3003 C C . GLN B 1 147 ? -13.438 -7.816 3.389 1 97.38 147 GLN B C 1
ATOM 3005 O O . GLN B 1 147 ? -14.062 -6.906 3.945 1 97.38 147 GLN B O 1
ATOM 3010 N N . ALA B 1 148 ? -13.273 -8.977 3.877 1 98.25 148 ALA B N 1
ATOM 3011 C CA . ALA B 1 148 ? -13.906 -9.359 5.137 1 98.25 148 ALA B CA 1
ATOM 3012 C C . ALA B 1 148 ? -13.266 -8.625 6.316 1 98.25 148 ALA B C 1
ATOM 3014 O O . ALA B 1 148 ? -13.828 -8.594 7.414 1 98.25 148 ALA B O 1
ATOM 3015 N N . SER B 1 149 ? -12.07 -8.094 6.113 1 98.38 149 SER B N 1
ATOM 3016 C CA . SER B 1 149 ? -11.391 -7.328 7.156 1 98.38 149 SER B CA 1
ATOM 3017 C C . SER B 1 149 ? -12.188 -6.078 7.523 1 98.38 149 SER B C 1
ATOM 3019 O O . SER B 1 149 ? -11.977 -5.496 8.594 1 98.38 149 SER B O 1
ATOM 3021 N N . GLY B 1 150 ? -12.984 -5.621 6.562 1 97.5 150 GLY B N 1
ATOM 3022 C CA . GLY B 1 150 ? -13.766 -4.418 6.785 1 97.5 150 GLY B CA 1
ATOM 3023 C C . GLY B 1 150 ? -12.938 -3.146 6.715 1 97.5 150 GLY B C 1
ATOM 3024 O O . GLY B 1 150 ? -13.422 -2.064 7.047 1 97.5 150 GLY B O 1
ATOM 3025 N N . ASN B 1 151 ? -11.781 -3.225 6.379 1 97.44 151 ASN B N 1
ATOM 3026 C CA . ASN B 1 151 ? -10.922 -2.068 6.148 1 97.44 151 ASN B CA 1
ATOM 3027 C C . ASN B 1 151 ? -10.672 -1.841 4.66 1 97.44 151 ASN B C 1
ATOM 3029 O O . ASN B 1 151 ? -9.805 -2.477 4.066 1 97.44 151 ASN B O 1
ATOM 3033 N N . HIS B 1 152 ? -11.32 -0.925 4.121 1 93.56 152 HIS B N 1
ATOM 3034 C CA . HIS B 1 152 ? -11.305 -0.728 2.676 1 93.56 152 HIS B CA 1
ATOM 3035 C C . HIS B 1 152 ? -9.953 -0.191 2.213 1 93.56 152 HIS B C 1
ATOM 3037 O O . HIS B 1 152 ? -9.5 -0.512 1.112 1 93.56 152 HIS B O 1
ATOM 3043 N N . ALA B 1 153 ? -9.328 0.602 3.031 1 90.94 153 ALA B N 1
ATOM 3044 C CA . ALA B 1 153 ? -7.992 1.09 2.691 1 90.94 153 ALA B CA 1
ATOM 3045 C C . ALA B 1 153 ? -6.996 -0.063 2.588 1 90.94 153 ALA B C 1
ATOM 3047 O O . ALA B 1 153 ? -6.168 -0.095 1.675 1 90.94 153 ALA B O 1
ATOM 3048 N N . LEU B 1 154 ? -7.086 -0.949 3.502 1 95.25 154 LEU B N 1
ATOM 3049 C CA . LEU B 1 154 ? -6.238 -2.139 3.498 1 95.25 154 LEU B CA 1
ATOM 3050 C C . LEU B 1 154 ? -6.512 -2.994 2.266 1 95.25 154 LEU B C 1
ATOM 3052 O O . LEU B 1 154 ? -5.578 -3.406 1.573 1 95.25 154 LEU B O 1
ATOM 3056 N N . ALA B 1 155 ? -7.801 -3.23 2.012 1 94.38 155 ALA B N 1
ATOM 3057 C CA . ALA B 1 155 ? -8.18 -4.039 0.855 1 94.38 155 ALA B CA 1
ATOM 3058 C C . ALA B 1 155 ? -7.656 -3.424 -0.439 1 94.38 155 ALA B C 1
ATOM 3060 O O . ALA B 1 155 ? -7.082 -4.125 -1.278 1 94.38 155 ALA B O 1
ATOM 3061 N N . ASP B 1 156 ? -7.758 -2.15 -0.528 1 86.19 156 ASP B N 1
ATOM 3062 C CA . ASP B 1 156 ? -7.277 -1.44 -1.709 1 86.19 156 ASP B CA 1
ATOM 3063 C C . ASP B 1 156 ? -5.758 -1.538 -1.828 1 86.19 156 ASP B C 1
ATOM 3065 O O . ASP B 1 156 ? -5.23 -1.732 -2.924 1 86.19 156 ASP B O 1
ATOM 3069 N N . SER B 1 157 ? -5.09 -1.38 -0.753 1 88.62 157 SER B N 1
ATOM 3070 C CA . SER B 1 157 ? -3.633 -1.469 -0.74 1 88.62 157 SER B CA 1
ATOM 3071 C C . SER B 1 157 ? -3.16 -2.854 -1.168 1 88.62 157 SER B C 1
ATOM 3073 O O . SER B 1 157 ? -2.191 -2.98 -1.921 1 88.62 157 SER B O 1
ATOM 3075 N N . LEU B 1 158 ? -3.818 -3.82 -0.722 1 89.62 158 LEU B N 1
ATOM 3076 C CA . LEU B 1 158 ? -3.449 -5.195 -1.045 1 89.62 158 LEU B CA 1
ATOM 3077 C C . LEU B 1 158 ? -3.686 -5.488 -2.523 1 89.62 158 LEU B C 1
ATOM 3079 O O . LEU B 1 158 ? -2.904 -6.203 -3.152 1 89.62 158 LEU B O 1
ATOM 3083 N N . VAL B 1 159 ? -4.73 -4.969 -3.086 1 81.5 159 VAL B N 1
ATOM 3084 C CA . VAL B 1 159 ? -5.004 -5.129 -4.512 1 81.5 159 VAL B CA 1
ATOM 3085 C C . VAL B 1 159 ? -3.879 -4.5 -5.328 1 81.5 159 VAL B C 1
ATOM 3087 O O . VAL B 1 159 ? -3.398 -5.094 -6.297 1 81.5 159 VAL B O 1
ATOM 3090 N N . GLN B 1 160 ? -3.439 -3.404 -4.859 1 73.81 160 GLN B N 1
ATOM 3091 C CA . GLN B 1 160 ? -2.377 -2.695 -5.562 1 73.81 160 GLN B CA 1
ATOM 3092 C C . GLN B 1 160 ? -1.06 -3.459 -5.484 1 73.81 160 GLN B C 1
ATOM 3094 O O . GLN B 1 160 ? -0.295 -3.492 -6.449 1 73.81 160 GLN B O 1
ATOM 3099 N N . GLN B 1 161 ? -0.808 -4.078 -4.426 1 75.75 161 GLN B N 1
ATOM 3100 C CA . GLN B 1 161 ? 0.437 -4.809 -4.211 1 75.75 161 GLN B CA 1
ATOM 3101 C C . GLN B 1 161 ? 0.442 -6.125 -4.988 1 75.75 161 GLN B C 1
ATOM 3103 O O . GLN B 1 161 ? 1.492 -6.574 -5.449 1 75.75 161 GLN B O 1
ATOM 3108 N N . ARG B 1 162 ? -0.707 -6.77 -4.996 1 70.62 162 ARG B N 1
ATOM 3109 C CA . ARG B 1 162 ? -0.805 -8.078 -5.641 1 70.62 162 ARG B CA 1
ATOM 3110 C C . ARG B 1 162 ? -0.542 -7.969 -7.141 1 70.62 162 ARG B C 1
ATOM 3112 O O . ARG B 1 162 ? 0.086 -8.852 -7.73 1 70.62 162 ARG B O 1
ATOM 3119 N N . SER B 1 163 ? -0.919 -7.031 -7.742 1 59.78 163 SER B N 1
ATOM 3120 C CA . SER B 1 163 ? -0.737 -6.875 -9.18 1 59.78 163 SER B CA 1
ATOM 3121 C C . SER B 1 163 ? 0.741 -6.879 -9.555 1 59.78 163 SER B C 1
ATOM 3123 O O . SER B 1 163 ? 1.131 -7.48 -10.562 1 59.78 163 SER B O 1
ATOM 3125 N N . ASN B 1 164 ? 1.541 -6.418 -8.703 1 56.94 164 ASN B N 1
ATOM 3126 C CA . ASN B 1 164 ? 2.965 -6.293 -9 1 56.94 164 ASN B CA 1
ATOM 3127 C C . ASN B 1 164 ? 3.682 -7.633 -8.867 1 56.94 164 ASN B C 1
ATOM 3129 O O . ASN B 1 164 ? 4.699 -7.867 -9.523 1 56.94 164 ASN B O 1
ATOM 3133 N N . PHE B 1 165 ? 3.053 -8.625 -8.148 1 58.56 165 PHE B N 1
ATOM 3134 C CA . PHE B 1 165 ? 3.916 -9.742 -7.797 1 58.56 165 PHE B CA 1
ATOM 3135 C C . PHE B 1 165 ? 3.275 -11.062 -8.188 1 58.56 165 PHE B C 1
ATOM 3137 O O . PHE B 1 165 ? 3.902 -12.125 -8.086 1 58.56 165 PHE B O 1
ATOM 3144 N N . ASN B 1 166 ? 2.051 -11.125 -8.609 1 58.81 166 ASN B N 1
ATOM 3145 C CA . ASN B 1 166 ? 1.459 -12.383 -9.055 1 58.81 166 ASN B CA 1
ATOM 3146 C C . ASN B 1 166 ? 2.385 -13.133 -10.008 1 58.81 166 ASN B C 1
ATOM 3148 O O . ASN B 1 166 ? 2.422 -14.359 -10.008 1 58.81 166 ASN B O 1
ATOM 3152 N N . LEU B 1 167 ? 3.195 -12.453 -10.586 1 54.75 167 LEU B N 1
ATOM 3153 C CA . LEU B 1 167 ? 4.074 -13.07 -11.578 1 54.75 167 LEU B CA 1
ATOM 3154 C C . LEU B 1 167 ? 5.016 -14.078 -10.914 1 54.75 167 LEU B C 1
ATOM 3156 O O . LEU B 1 167 ? 5.211 -15.18 -11.43 1 54.75 167 LEU B O 1
ATOM 3160 N N . LEU B 1 168 ? 5.57 -13.664 -9.852 1 58.44 168 LEU B N 1
ATOM 3161 C CA . LEU B 1 168 ? 6.555 -14.523 -9.203 1 58.44 168 LEU B CA 1
ATOM 3162 C C . LEU B 1 168 ? 5.922 -15.828 -8.742 1 58.44 168 LEU B C 1
ATOM 3164 O O . LEU B 1 168 ? 6.539 -16.891 -8.844 1 58.44 168 LEU B O 1
ATOM 3168 N N . ARG B 1 169 ? 4.75 -15.758 -8.438 1 60.69 169 ARG B N 1
ATOM 3169 C CA . ARG B 1 169 ? 4.051 -16.906 -7.879 1 60.69 169 ARG B CA 1
ATOM 3170 C C . ARG B 1 169 ? 3.785 -17.969 -8.945 1 60.69 169 ARG B C 1
ATOM 3172 O O . ARG B 1 169 ? 3.988 -19.156 -8.711 1 60.69 169 ARG B O 1
ATOM 3179 N N . VAL B 1 170 ? 3.301 -17.516 -10 1 57.12 170 VAL B N 1
ATOM 3180 C CA . VAL B 1 170 ? 2.969 -18.422 -11.094 1 57.12 170 VAL B CA 1
ATOM 3181 C C . VAL B 1 170 ? 4.203 -19.234 -11.484 1 57.12 170 VAL B C 1
ATOM 3183 O O . VAL B 1 170 ? 4.105 -20.438 -11.742 1 57.12 170 VAL B O 1
ATOM 3186 N N . MET B 1 171 ? 5.148 -18.609 -11.469 1 57.44 171 MET B N 1
ATOM 3187 C CA . MET B 1 171 ? 6.379 -19.266 -11.891 1 57.44 171 MET B CA 1
ATOM 3188 C C . MET B 1 171 ? 6.766 -20.375 -10.914 1 57.44 171 MET B C 1
ATOM 3190 O O . MET B 1 171 ? 7.277 -21.422 -11.328 1 57.44 171 MET B O 1
ATOM 3194 N N . LEU B 1 172 ? 6.504 -20.125 -9.734 1 60.44 172 LEU B N 1
ATOM 3195 C CA . LEU B 1 172 ? 6.898 -21.062 -8.688 1 60.44 172 LEU B CA 1
ATOM 3196 C C . LEU B 1 172 ? 5.977 -22.281 -8.664 1 60.44 172 LEU B C 1
ATOM 3198 O O . LEU B 1 172 ? 6.434 -23.406 -8.461 1 60.44 172 LEU B O 1
ATOM 3202 N N . TRP B 1 173 ? 4.754 -22.016 -8.961 1 63.12 173 TRP B N 1
ATOM 3203 C CA . TRP B 1 173 ? 3.789 -23.078 -8.734 1 63.12 173 TRP B CA 1
ATOM 3204 C C . TRP B 1 173 ? 3.838 -24.109 -9.859 1 63.12 173 TRP B C 1
ATOM 3206 O O . TRP B 1 173 ? 3.436 -25.266 -9.672 1 63.12 173 TRP B O 1
ATOM 3216 N N . GLY B 1 174 ? 4.367 -23.75 -10.898 1 62.22 174 GLY B N 1
ATOM 3217 C CA . GLY B 1 174 ? 4.52 -24.719 -11.969 1 62.22 174 GLY B CA 1
ATOM 3218 C C . GLY B 1 174 ? 5.535 -25.812 -11.656 1 62.22 174 GLY B C 1
ATOM 3219 O O . GLY B 1 174 ? 5.477 -26.906 -12.219 1 62.22 174 GLY B O 1
ATOM 3220 N N . LYS B 1 175 ? 6.289 -25.547 -10.758 1 64.06 175 LYS B N 1
ATOM 3221 C CA . LYS B 1 175 ? 7.383 -26.5 -10.539 1 64.06 175 LYS B CA 1
ATOM 3222 C C . LYS B 1 175 ? 7.039 -27.484 -9.438 1 64.06 175 LYS B C 1
ATOM 3224 O O . LYS B 1 175 ? 7.672 -28.531 -9.32 1 64.06 175 LYS B O 1
ATOM 3229 N N . ASP B 1 176 ? 6.16 -27.25 -8.586 1 73.75 176 ASP B N 1
ATOM 3230 C CA . ASP B 1 176 ? 5.77 -28.094 -7.473 1 73.75 176 ASP B CA 1
ATOM 3231 C C . ASP B 1 176 ? 4.277 -28.422 -7.527 1 73.75 176 ASP B C 1
ATOM 3233 O O . ASP B 1 176 ? 3.447 -27.625 -7.105 1 73.75 176 ASP B O 1
ATOM 3237 N N . LYS B 1 177 ? 3.984 -29.703 -7.941 1 75.38 177 LYS B N 1
ATOM 3238 C CA . LYS B 1 177 ? 2.609 -30.125 -8.172 1 75.38 177 LYS B CA 1
ATOM 3239 C C . LYS B 1 177 ? 1.827 -30.203 -6.859 1 75.38 177 LYS B C 1
ATOM 3241 O O . LYS B 1 177 ? 0.594 -30.203 -6.867 1 75.38 177 LYS B O 1
ATOM 3246 N N . GLN B 1 178 ? 2.549 -30.234 -5.754 1 82.5 178 GLN B N 1
ATOM 3247 C CA . GLN B 1 178 ? 1.875 -30.359 -4.469 1 82.5 178 GLN B CA 1
ATOM 3248 C C . GLN B 1 178 ? 1.57 -28.984 -3.873 1 82.5 178 GLN B C 1
ATOM 3250 O O . GLN B 1 178 ? 0.796 -28.875 -2.92 1 82.5 178 GLN B O 1
ATOM 3255 N N . ARG B 1 179 ? 2.082 -28.047 -4.438 1 84.44 179 ARG B N 1
ATOM 3256 C CA . ARG B 1 179 ? 2.035 -26.719 -3.836 1 84.44 179 ARG B CA 1
ATOM 3257 C C . ARG B 1 179 ? 0.601 -26.203 -3.756 1 84.44 179 ARG B C 1
ATOM 3259 O O . ARG B 1 179 ? 0.195 -25.641 -2.742 1 84.44 179 ARG B O 1
ATOM 3266 N N . PRO B 1 180 ? -0.166 -26.484 -4.773 1 84.88 180 PRO B N 1
ATOM 3267 C CA . PRO B 1 180 ? -1.544 -26 -4.684 1 84.88 180 PRO B CA 1
ATOM 3268 C C . PRO B 1 180 ? -2.316 -26.625 -3.523 1 84.88 180 PRO B C 1
ATOM 3270 O O . PRO B 1 180 ? -3.059 -25.922 -2.824 1 84.88 180 PRO B O 1
ATOM 3273 N N . LEU B 1 181 ? -2.09 -27.875 -3.322 1 87.75 181 LEU B N 1
ATOM 3274 C CA . LEU B 1 181 ? -2.791 -28.547 -2.238 1 87.75 181 LEU B CA 1
ATOM 3275 C C . LEU B 1 181 ? -2.299 -28.062 -0.881 1 87.75 181 LEU B C 1
ATOM 3277 O O . LEU B 1 181 ? -3.094 -27.875 0.044 1 87.75 181 LEU B O 1
ATOM 3281 N N . VAL B 1 182 ? -1.053 -27.891 -0.774 1 90.19 182 VAL B N 1
ATOM 3282 C CA . VAL B 1 182 ? -0.471 -27.359 0.45 1 90.19 182 VAL B CA 1
ATOM 3283 C C . VAL B 1 182 ? -1.03 -25.953 0.718 1 90.19 182 VAL B C 1
ATOM 3285 O O . VAL B 1 182 ? -1.363 -25.625 1.857 1 90.19 182 VAL B O 1
ATOM 3288 N N . THR B 1 183 ? -1.142 -25.172 -0.294 1 91.69 183 THR B N 1
ATOM 3289 C CA . THR B 1 183 ? -1.654 -23.812 -0.186 1 91.69 183 THR B CA 1
ATOM 3290 C C . THR B 1 183 ? -3.105 -23.812 0.288 1 91.69 183 THR B C 1
ATOM 3292 O O . THR B 1 183 ? -3.482 -23.016 1.151 1 91.69 183 THR B O 1
ATOM 3295 N N . VAL B 1 184 ? -3.893 -24.734 -0.225 1 93.44 184 VAL B N 1
ATOM 3296 C CA . VAL B 1 184 ? -5.285 -24.844 0.191 1 93.44 184 VAL B CA 1
ATOM 3297 C C . VAL B 1 184 ? -5.359 -25.188 1.679 1 93.44 184 VAL B C 1
ATOM 3299 O O . VAL B 1 184 ? -6.176 -24.625 2.41 1 93.44 184 VAL B O 1
ATOM 3302 N N . SER B 1 185 ? -4.543 -26.047 2.096 1 95.56 185 SER B N 1
ATOM 3303 C CA . SER B 1 185 ? -4.508 -26.422 3.502 1 95.56 185 SER B CA 1
ATOM 3304 C C . SER B 1 185 ? -4.113 -25.25 4.391 1 95.56 185 SER B C 1
ATOM 3306 O O . SER B 1 185 ? -4.672 -25.078 5.473 1 95.56 185 SER B O 1
ATOM 3308 N N . GLN B 1 186 ? -3.162 -24.516 3.979 1 96.94 186 GLN B N 1
ATOM 3309 C CA . GLN B 1 186 ? -2.736 -23.328 4.715 1 96.94 186 GLN B CA 1
ATOM 3310 C C . GLN B 1 186 ? -3.855 -22.297 4.777 1 96.94 186 GLN B C 1
ATOM 3312 O O . GLN B 1 186 ? -4.074 -21.672 5.82 1 96.94 186 GLN B O 1
ATOM 3317 N N . HIS B 1 187 ? -4.527 -22.125 3.646 1 98 187 HIS B N 1
ATOM 3318 C CA . HIS B 1 187 ? -5.656 -21.203 3.615 1 98 187 HIS B CA 1
ATOM 3319 C C . HIS B 1 187 ? -6.758 -21.656 4.57 1 98 187 HIS B C 1
ATOM 3321 O O . HIS B 1 187 ? -7.355 -20.828 5.266 1 98 187 HIS B O 1
ATOM 3327 N N . GLN B 1 188 ? -6.973 -22.938 4.605 1 98.31 188 GLN B N 1
ATOM 3328 C CA . GLN B 1 188 ? -7.973 -23.469 5.523 1 98.31 188 GLN B CA 1
ATOM 3329 C C . GLN B 1 188 ? -7.605 -23.172 6.973 1 98.31 188 GLN B C 1
ATOM 3331 O O . GLN B 1 188 ? -8.469 -22.812 7.777 1 98.31 188 GLN B O 1
ATOM 3336 N N . ALA B 1 189 ? -6.387 -23.328 7.305 1 98.62 189 ALA B N 1
ATOM 3337 C CA . ALA B 1 189 ? -5.914 -23.047 8.656 1 98.62 189 ALA B CA 1
ATOM 3338 C C . ALA B 1 189 ? -6.141 -21.578 9.023 1 98.62 189 ALA B C 1
ATOM 3340 O O . ALA B 1 189 ? -6.516 -21.266 10.156 1 98.62 189 ALA B O 1
ATOM 3341 N N . ILE B 1 190 ? -5.91 -20.703 8.117 1 98.81 190 ILE B N 1
ATOM 3342 C CA . ILE B 1 190 ? -6.152 -19.281 8.328 1 98.81 190 ILE B CA 1
ATOM 3343 C C . ILE B 1 190 ? -7.645 -19.047 8.562 1 98.81 190 ILE B C 1
ATOM 3345 O O . ILE B 1 190 ? -8.023 -18.375 9.516 1 98.81 190 ILE B O 1
ATOM 3349 N N . LEU B 1 191 ? -8.461 -19.641 7.672 1 98.81 191 LEU B N 1
ATOM 3350 C CA . LEU B 1 191 ? -9.906 -19.469 7.789 1 98.81 191 LEU B CA 1
ATOM 3351 C C . LEU B 1 191 ? -10.422 -20.016 9.117 1 98.81 191 LEU B C 1
ATOM 3353 O O . LEU B 1 191 ? -11.273 -19.391 9.758 1 98.81 191 LEU B O 1
ATOM 3357 N N . ASP B 1 192 ? -9.898 -21.141 9.508 1 98.75 192 ASP B N 1
ATOM 3358 C CA . ASP B 1 192 ? -10.305 -21.734 10.781 1 98.75 192 ASP B CA 1
ATOM 3359 C C . ASP B 1 192 ? -10.055 -20.781 11.938 1 98.75 192 ASP B C 1
ATOM 3361 O O . ASP B 1 192 ? -10.914 -20.609 12.805 1 98.75 192 ASP B O 1
ATOM 3365 N N . ALA B 1 193 ? -8.914 -20.172 11.93 1 98.81 193 ALA B N 1
ATOM 3366 C CA . ALA B 1 193 ? -8.578 -19.203 12.984 1 98.81 193 ALA B CA 1
ATOM 3367 C C . ALA B 1 193 ? -9.516 -18 12.945 1 98.81 193 ALA B C 1
ATOM 3369 O O . ALA B 1 193 ? -9.867 -17.453 13.992 1 98.81 193 ALA B O 1
ATOM 3370 N N . ILE B 1 194 ? -9.922 -17.594 11.75 1 98.88 194 ILE B N 1
ATOM 3371 C CA . ILE B 1 194 ? -10.836 -16.469 11.586 1 98.88 194 ILE B CA 1
ATOM 3372 C C . ILE B 1 194 ? -12.227 -16.844 12.094 1 98.88 194 ILE B C 1
ATOM 3374 O O . ILE B 1 194 ? -12.844 -16.078 12.836 1 98.88 194 ILE B O 1
ATOM 3378 N N . VAL B 1 195 ? -12.664 -18 11.719 1 98.62 195 VAL B N 1
ATOM 3379 C CA . VAL B 1 195 ? -13.984 -18.484 12.117 1 98.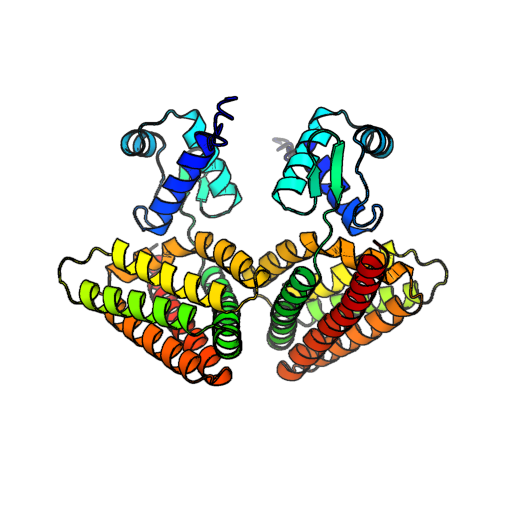62 195 VAL B CA 1
ATOM 3380 C C . VAL B 1 195 ? -14.047 -18.625 13.633 1 98.62 195 VAL B C 1
ATOM 3382 O O . VAL B 1 195 ? -15.078 -18.344 14.25 1 98.62 195 VAL B O 1
ATOM 3385 N N . ASP B 1 196 ? -12.922 -19 14.203 1 98.5 196 ASP B N 1
ATOM 3386 C CA . ASP B 1 196 ? -12.82 -19.172 15.648 1 98.5 196 ASP B CA 1
ATOM 3387 C C . ASP B 1 196 ? -12.672 -17.828 16.359 1 98.5 196 ASP B C 1
ATOM 3389 O O . ASP B 1 196 ? -12.531 -17.781 17.578 1 98.5 196 ASP B O 1
ATOM 3393 N N . ARG B 1 197 ? -12.602 -16.812 15.641 1 98.62 197 ARG B N 1
ATOM 3394 C CA . ARG B 1 197 ? -12.453 -15.469 16.172 1 98.62 197 ARG B CA 1
ATOM 3395 C C . ARG B 1 197 ? -11.211 -15.344 17.031 1 98.62 197 ARG B C 1
ATOM 3397 O O . ARG B 1 197 ? -11.266 -14.805 18.141 1 98.62 197 ARG B O 1
ATOM 3404 N N . ASN B 1 198 ? -10.188 -15.875 16.562 1 98.75 198 ASN B N 1
ATOM 3405 C CA . ASN B 1 198 ? -8.859 -15.766 17.172 1 98.75 198 ASN B CA 1
ATOM 3406 C C . ASN B 1 198 ? -7.938 -14.883 16.328 1 98.75 198 ASN B C 1
ATOM 3408 O O . ASN B 1 198 ? -7.109 -15.383 15.57 1 98.75 198 ASN B O 1
ATOM 3412 N N . PRO B 1 199 ? -8.008 -13.57 16.578 1 98.69 199 PRO B N 1
ATOM 3413 C CA . PRO B 1 199 ? -7.285 -12.625 15.719 1 98.69 199 PRO B CA 1
ATOM 3414 C C . PRO B 1 199 ? -5.777 -12.859 15.727 1 98.69 199 PRO B C 1
ATOM 3416 O O . PRO B 1 199 ? -5.121 -12.75 14.688 1 98.69 199 PRO B O 1
ATOM 3419 N N . GLY B 1 200 ? -5.258 -13.109 16.875 1 98.56 200 GLY B N 1
ATOM 3420 C CA . GLY B 1 200 ? -3.824 -13.344 16.953 1 98.56 200 GLY B CA 1
ATOM 3421 C C . GLY B 1 200 ? -3.365 -14.547 16.156 1 98.56 200 GLY B C 1
ATOM 3422 O O . GLY B 1 200 ? -2.361 -14.477 15.438 1 98.56 200 GLY B O 1
ATOM 3423 N N . LEU B 1 201 ? -4.086 -15.641 16.297 1 98.75 201 LEU B N 1
ATOM 3424 C CA . LEU B 1 201 ? -3.74 -16.844 15.555 1 98.75 201 LEU B CA 1
ATOM 3425 C C . LEU B 1 201 ? -3.955 -16.641 14.055 1 98.75 201 LEU B C 1
ATOM 3427 O O . LEU B 1 201 ? -3.17 -17.125 13.242 1 98.75 201 LEU B O 1
ATOM 3431 N N . ALA B 1 202 ? -5.039 -15.945 13.672 1 98.88 202 ALA B N 1
ATOM 3432 C CA . ALA B 1 202 ? -5.305 -15.656 12.266 1 98.88 202 ALA B CA 1
ATOM 3433 C C . ALA B 1 202 ? -4.152 -14.875 11.641 1 98.88 202 ALA B C 1
ATOM 3435 O O . ALA B 1 202 ? -3.678 -15.219 10.555 1 98.88 202 ALA B O 1
ATOM 3436 N N . ARG B 1 203 ? -3.701 -13.883 12.336 1 98.81 203 ARG B N 1
ATOM 3437 C CA . ARG B 1 203 ? -2.566 -13.094 11.867 1 98.81 203 ARG B CA 1
ATOM 3438 C C . ARG B 1 203 ? -1.324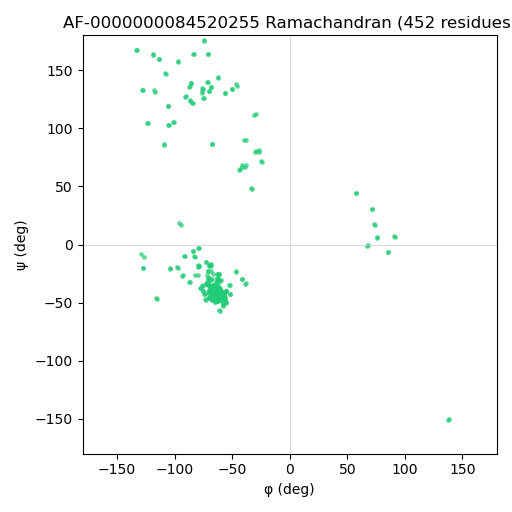 -13.961 11.703 1 98.81 203 ARG B C 1
ATOM 3440 O O . ARG B 1 203 ? -0.665 -13.922 10.656 1 98.81 203 ARG B O 1
ATOM 3447 N N . LYS B 1 204 ? -1.075 -14.719 12.695 1 98.69 204 LYS B N 1
ATOM 3448 C CA . LYS B 1 204 ? 0.119 -15.555 12.688 1 98.69 204 LYS B CA 1
ATOM 3449 C C . LYS B 1 204 ? 0.095 -16.547 11.531 1 98.69 204 LYS B C 1
ATOM 3451 O O . LYS B 1 204 ? 1.086 -16.688 10.805 1 98.69 204 LYS B O 1
ATOM 3456 N N . ARG B 1 205 ? -0.989 -17.219 11.344 1 98.69 205 ARG B N 1
ATOM 3457 C CA . ARG B 1 205 ? -1.104 -18.219 10.289 1 98.69 205 ARG B CA 1
ATOM 3458 C C . ARG B 1 205 ? -0.973 -17.578 8.906 1 98.69 205 ARG B C 1
ATOM 3460 O O . ARG B 1 205 ? -0.344 -18.141 8.016 1 98.69 205 ARG B O 1
ATOM 3467 N N . ALA B 1 206 ? -1.561 -16.406 8.742 1 98.56 206 ALA B N 1
ATOM 3468 C CA . ALA B 1 206 ? -1.446 -15.703 7.469 1 98.56 206 ALA B CA 1
ATOM 3469 C C . ALA B 1 206 ? -0 -15.297 7.191 1 98.56 206 ALA B C 1
ATOM 3471 O O . ALA B 1 206 ? 0.5 -15.484 6.078 1 98.56 206 ALA B O 1
ATOM 3472 N N . GLN B 1 207 ? 0.64 -14.781 8.164 1 98.25 207 GLN B N 1
ATOM 3473 C CA . GLN B 1 207 ? 2.037 -14.383 8.016 1 98.25 207 GLN B CA 1
ATOM 3474 C C . GLN B 1 207 ? 2.914 -15.586 7.672 1 98.25 207 GLN B C 1
ATOM 3476 O O . GLN B 1 207 ? 3.764 -15.508 6.781 1 98.25 207 GLN B O 1
ATOM 3481 N N . GLU B 1 208 ? 2.686 -16.672 8.375 1 97.75 208 GLU B N 1
ATOM 3482 C CA . GLU B 1 208 ? 3.449 -17.891 8.117 1 97.75 208 GLU B CA 1
ATOM 3483 C C . GLU B 1 208 ? 3.238 -18.391 6.688 1 97.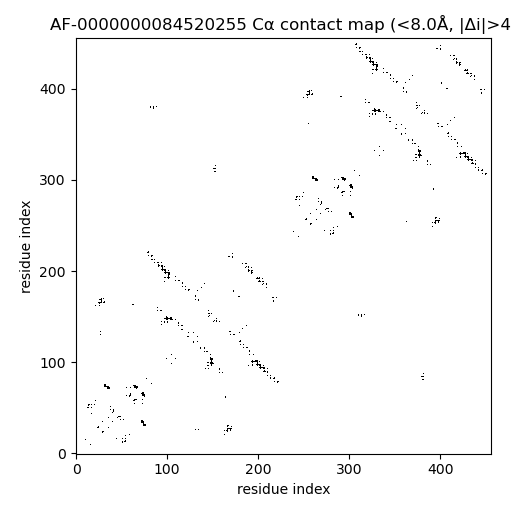75 208 GLU B C 1
ATOM 3485 O O . GLU B 1 208 ? 4.188 -18.797 6.023 1 97.75 208 GLU B O 1
ATOM 3490 N N . HIS B 1 209 ? 2.029 -18.344 6.219 1 95.69 209 HIS B N 1
ATOM 3491 C CA . HIS B 1 209 ? 1.695 -18.75 4.859 1 95.69 209 HIS B CA 1
ATOM 3492 C C . HIS B 1 209 ? 2.438 -17.906 3.828 1 95.69 209 HIS B C 1
ATOM 3494 O O . HIS B 1 209 ? 3.021 -18.453 2.885 1 95.69 209 HIS B O 1
ATOM 3500 N N . ILE B 1 210 ? 2.463 -16.609 4.008 1 93.69 210 ILE B N 1
ATOM 3501 C CA . ILE B 1 210 ? 3.111 -15.695 3.078 1 93.69 210 ILE B CA 1
ATOM 3502 C C . ILE B 1 210 ? 4.625 -15.906 3.113 1 93.69 210 ILE B C 1
ATOM 3504 O O . ILE B 1 210 ? 5.277 -15.945 2.068 1 93.69 210 ILE B O 1
ATOM 3508 N N . LEU B 1 211 ? 5.156 -16.078 4.32 1 94.19 211 LEU B N 1
ATOM 3509 C CA . LEU B 1 211 ? 6.602 -16.219 4.461 1 94.19 211 LEU B CA 1
ATOM 3510 C C . LEU B 1 211 ? 7.066 -17.562 3.912 1 94.19 211 LEU B C 1
ATOM 3512 O O . LEU B 1 211 ? 8.18 -17.672 3.385 1 94.19 211 LEU B O 1
ATOM 3516 N N . ASP B 1 212 ? 6.207 -18.562 4.023 1 91.56 212 ASP B N 1
ATOM 3517 C CA . ASP B 1 212 ? 6.488 -19.828 3.369 1 91.56 212 ASP B CA 1
ATOM 3518 C C . ASP B 1 212 ? 6.625 -19.656 1.859 1 91.56 212 ASP B C 1
ATOM 3520 O O . ASP B 1 212 ? 7.539 -20.219 1.244 1 91.56 212 ASP B O 1
ATOM 3524 N N . SER B 1 213 ? 5.742 -18.922 1.297 1 86.31 213 SER B N 1
ATOM 3525 C CA . SER B 1 213 ? 5.816 -18.609 -0.126 1 86.31 213 SER B CA 1
ATOM 3526 C C . SER B 1 213 ? 7.09 -17.828 -0.454 1 86.31 213 SER B C 1
ATOM 3528 O O . SER B 1 213 ? 7.707 -18.062 -1.498 1 86.31 213 SER B O 1
ATOM 3530 N N . ALA B 1 214 ? 7.465 -16.969 0.43 1 88.31 214 ALA B N 1
ATOM 3531 C CA . ALA B 1 214 ? 8.688 -16.188 0.244 1 88.31 214 ALA B CA 1
ATOM 3532 C C . ALA B 1 214 ? 9.914 -17.094 0.168 1 88.31 214 ALA B C 1
ATOM 3534 O O . ALA B 1 214 ? 10.789 -16.891 -0.673 1 88.31 214 ALA B O 1
ATOM 3535 N N . THR B 1 215 ? 9.945 -18.016 1.038 1 89.12 215 THR B N 1
ATOM 3536 C CA . THR B 1 215 ? 11.062 -18.938 1.082 1 89.12 215 THR B CA 1
ATOM 3537 C C . THR B 1 215 ? 11.211 -19.672 -0.251 1 89.12 215 THR B C 1
ATOM 3539 O O . THR B 1 215 ? 12.32 -19.812 -0.768 1 89.12 215 THR B O 1
ATOM 3542 N N . LEU B 1 216 ? 10.141 -20.078 -0.765 1 83 216 LEU B N 1
ATOM 3543 C CA . LEU B 1 216 ? 10.148 -20.781 -2.047 1 83 216 LEU B CA 1
ATOM 3544 C C . LEU B 1 216 ? 10.602 -19.859 -3.168 1 83 216 LEU B C 1
ATOM 3546 O O . LEU B 1 216 ? 11.398 -20.25 -4.02 1 83 216 LEU B O 1
ATOM 3550 N N . MET B 1 217 ? 10.148 -18.688 -3.166 1 81.38 217 MET B N 1
ATOM 3551 C CA . MET B 1 217 ? 10.5 -17.719 -4.195 1 81.38 217 MET B CA 1
ATOM 3552 C C . MET B 1 217 ? 11.984 -17.375 -4.137 1 81.38 217 MET B C 1
ATOM 3554 O O . MET B 1 217 ? 12.641 -17.266 -5.176 1 81.38 217 MET B O 1
ATOM 3558 N N . LEU B 1 218 ? 12.43 -17.219 -2.979 1 86.19 218 LEU B N 1
ATOM 3559 C CA . LEU B 1 218 ? 13.828 -16.859 -2.797 1 86.19 218 LEU B CA 1
ATOM 3560 C C . LEU B 1 218 ? 14.75 -17.984 -3.244 1 86.19 218 LEU B C 1
ATOM 3562 O O . LEU B 1 218 ? 15.82 -17.75 -3.797 1 86.19 218 LEU B O 1
ATOM 3566 N N . LYS B 1 219 ? 14.289 -19.141 -3.012 1 83.38 219 LYS B N 1
ATOM 3567 C CA . LYS B 1 219 ? 15.047 -20.297 -3.486 1 83.38 219 LYS B CA 1
ATOM 3568 C C . LYS B 1 219 ? 15.141 -20.312 -5.008 1 83.38 219 LYS B C 1
ATOM 3570 O O . LYS B 1 219 ? 16.219 -20.516 -5.57 1 83.38 219 LYS B O 1
ATOM 3575 N N . VAL B 1 220 ? 14.055 -20.047 -5.613 1 76.62 220 VAL B N 1
ATOM 3576 C CA . VAL B 1 220 ? 14.008 -20.047 -7.07 1 76.62 220 VAL B CA 1
ATOM 3577 C C . VAL B 1 220 ? 14.852 -18.891 -7.609 1 76.62 220 VAL B C 1
ATOM 3579 O O . VAL B 1 220 ? 15.586 -19.062 -8.594 1 76.62 220 VAL B O 1
ATOM 3582 N N . ALA B 1 221 ? 14.719 -17.766 -7.027 1 78 221 ALA B N 1
ATOM 3583 C CA . ALA B 1 221 ? 15.453 -16.578 -7.465 1 78 221 ALA B CA 1
ATOM 3584 C C . ALA B 1 221 ? 16.953 -16.797 -7.363 1 78 221 ALA B C 1
ATOM 3586 O O . ALA B 1 221 ? 17.719 -16.375 -8.234 1 78 221 ALA B O 1
ATOM 3587 N N . LYS B 1 222 ? 17.312 -17.438 -6.348 1 82.06 222 LYS B N 1
ATOM 3588 C CA . LYS B 1 222 ? 18.734 -17.719 -6.148 1 82.06 222 LYS B CA 1
ATOM 3589 C C . LYS B 1 222 ? 19.25 -18.688 -7.203 1 82.06 222 LYS B C 1
ATOM 3591 O O . LYS B 1 222 ? 20.391 -18.562 -7.676 1 82.06 222 LYS B O 1
ATOM 3596 N N . GLU B 1 223 ? 18.406 -19.594 -7.562 1 76.88 223 GLU B N 1
ATOM 3597 C CA . GLU B 1 223 ? 18.766 -20.547 -8.602 1 76.88 223 GLU B CA 1
ATOM 3598 C C . GLU B 1 223 ? 18.922 -19.875 -9.953 1 76.88 223 GLU B C 1
ATOM 3600 O O . GLU B 1 223 ? 19.812 -20.234 -10.742 1 76.88 223 GLU B O 1
ATOM 3605 N N . LEU B 1 224 ? 18.141 -18.938 -10.164 1 71.56 224 LEU B N 1
ATOM 3606 C CA . LEU B 1 224 ? 18.203 -18.203 -11.438 1 71.56 224 LEU B CA 1
ATOM 3607 C C . LEU B 1 224 ? 19.422 -17.297 -11.492 1 71.56 224 LEU B C 1
ATOM 3609 O O . LEU B 1 224 ? 19.984 -17.078 -12.562 1 71.56 224 LEU B O 1
ATOM 3613 N N . GLU B 1 225 ? 19.672 -16.641 -10.398 1 72 225 GLU B N 1
ATOM 3614 C CA . GLU B 1 225 ? 20.844 -15.773 -10.336 1 72 225 GLU B CA 1
ATOM 3615 C C . GLU B 1 225 ? 22.125 -16.578 -10.547 1 72 225 GLU B C 1
ATOM 3617 O O . GLU B 1 225 ? 23.078 -16.078 -11.156 1 72 225 GLU B O 1
ATOM 3622 N N . ASN B 1 226 ? 22.125 -17.688 -10.047 1 67.44 226 ASN B N 1
ATOM 3623 C CA . ASN B 1 226 ? 23.297 -18.547 -10.18 1 67.44 226 ASN B CA 1
ATOM 3624 C C . ASN B 1 226 ? 23.453 -19.078 -11.609 1 67.44 226 ASN B C 1
ATOM 3626 O O . ASN B 1 226 ? 24.562 -19.391 -12.047 1 67.44 226 ASN B O 1
ATOM 3630 N N . LYS B 1 227 ? 22.406 -19.156 -12.242 1 60.16 227 LYS B N 1
ATOM 3631 C CA . LYS B 1 227 ? 22.484 -19.656 -13.617 1 60.16 227 LYS B CA 1
ATOM 3632 C C . LYS B 1 227 ? 22.891 -18.531 -14.578 1 60.16 227 LYS B C 1
ATOM 3634 O O . LYS B 1 227 ? 23.297 -18.797 -15.703 1 60.16 227 LYS B O 1
ATOM 3639 N N . SER B 1 228 ? 22.625 -17.234 -14.289 1 51.72 228 SER B N 1
ATOM 3640 C CA . SER B 1 228 ? 23.078 -16.156 -15.164 1 51.72 228 SER B CA 1
ATOM 3641 C C . SER B 1 228 ? 24.562 -15.844 -14.93 1 51.72 228 SER B C 1
ATOM 3643 O O . SER B 1 228 ? 25.031 -15.898 -13.789 1 51.72 228 SER B O 1
#

Nearest PDB structures (foldseek):
  7xp0-assembly1_A-2  TM=7.914E-01  e=3.008E-12  Pseudomonas aeruginosa PAO1
  7xp1-assembly1_A-2  TM=7.966E-01  e=6.909E-12  Pseudomonas aeruginosa PAO1
  7u5q-assembly2_B  TM=8.751E-01  e=1.506E-10  Brucella melitensis ATCC 23457
  6za7-assembly1_A  TM=6.306E-01  e=1.661E-10  Agrobacterium fabrum str. C58
  6za7-assembly1_B  TM=6.726E-01  e=7.946E-10  Agrobacterium fabrum str. C58

InterPro domains:
  IPR000524 Transcription regulator HTH, GntR [PF00392] (14-75)
  IPR000524 Transcription regulator HTH, GntR [PS50949] (11-78)
  IPR000524 Transcription regulator HTH, GntR [SM00345] (17-75)
  IPR008920 Transcription regulator FadR/GntR, C-terminal [G3DSA:1.20.120.530] (78-220)
  IPR008920 Transcription regulator FadR/GntR, C-terminal [SSF48008] (81-219)
  IPR011711 GntR, C-terminal [PF07729] (85-210)
  IPR011711 GntR, C-terminal [SM00895] (85-212)
  IPR036388 Winged helix-like DNA-binding domain superfamily [G3DSA:1.10.10.10] (10-76)
  IPR036390 Winged helix DNA-binding domain superfamily [SSF46785] (12-79)

Secondary structure (DSSP, 8-state):
------------HHHHHHHHHHHHHHHTSS-TT-EE-HHHHHHHH---HHHHHHHHHHHHHTTSEEEETTTEEEEPPPPHHHHHHHHHHHHHHHHHHHHHHHHH--HHHHHHHHHHHHHHHHHHTSTT--HHHHHHHHHHHHHHHHHHTT-HHHHHHHHHHHHHHHHHHHHHHTT-TTHHHHHHHHHHHHHHHHHTT-HHHHHHHHHHHHHHHHHHHHHHHHHHHHH-/------------HHHHHHHHHHHHHHHTSS-TT-EE-HHHHHHHH---HHHHHHHHHHHHHTTSEEEETTTEEEEPPPPHHHHHHHHHHHHHHHHHHHHHHHHH--HHHHHHHHHHHHHHHHHHTSTT--HHHHHHHHHHHHHHHHHHTT-HHHHHHHHHHHHHHHHHHHHHHTT-TTHHHHHHHHHHHHHHHHHTT-HHHHHHHHHHHHHHHHHHHHHHHHHHHHH-

Radius of gyration: 23.92 Å; Cα contacts (8 Å, |Δi|>4): 577; chains: 2; bounding box: 74×67×54 Å

Sequence (456 aa):
MVEVSKKLIKETTTTAVYNRLSELIASGYFQMGEWIRERHIREILGVSSTPIREALRMLVQERLLESVPHHGVRIRRLSIKEIQDFYELRAELEGLSAQLAAMRASEVQLLAVQDMLDEAGERMKKTSVHEMEAVRHNHDFHGMIAQASGNHALADSLVQQRSNFNLLRVMLWGKDKQRPLVTVSQHQAILDAIVDRNPGLARKRAQEHILDSATLMLKVAKELENKSMVEVSKKLIKETTTTAVYNRLSELIASGYFQMGEWIRERHIREILGVSSTPIREALRMLVQERLLESVPHHGVRIRRLSIKEIQDFYELRAELEGLSAQLAAMRASEVQLLAVQDMLDEAGERMKKTSVHEMEAVRHNHDFHGMIAQASGNHALADSLVQQRSNFNLLRVMLWGKDKQRPLVTVSQHQAILDAIVDRNPGLARKRAQEHILDSATLMLKVAKELENKS

Solvent-accessible surface area (backbone atoms only — not comparable to full-atom values): 23744 Å² total; per-residue (Å²): 131,82,77,74,70,76,75,65,79,68,68,48,65,34,53,50,44,32,50,50,50,50,47,39,36,34,51,32,75,51,52,78,56,35,72,58,52,67,70,59,49,30,69,75,66,68,50,64,64,65,37,47,53,52,24,51,50,52,36,33,75,67,57,46,26,38,77,41,87,98,76,46,39,23,31,46,74,75,50,71,66,56,50,52,26,42,40,55,45,47,22,51,52,49,12,49,23,31,20,34,21,18,73,58,43,48,70,68,56,53,50,50,52,50,52,54,50,54,52,46,52,59,46,60,71,37,86,79,55,50,67,51,56,51,50,48,50,52,51,48,51,54,49,51,38,22,56,31,22,72,27,62,50,49,34,52,51,49,56,62,52,45,70,66,43,37,34,63,50,35,60,54,49,73,74,37,86,58,48,58,56,53,48,48,52,50,49,48,54,26,47,50,26,24,76,66,50,32,32,69,56,6,18,49,45,35,25,50,51,42,47,52,53,41,54,54,48,51,53,51,52,51,54,51,56,68,70,101,132,82,76,74,71,78,75,66,79,65,67,48,66,35,52,50,44,32,50,50,52,50,48,40,36,33,52,31,75,51,53,80,56,33,74,58,52,66,69,59,49,30,68,75,66,68,50,64,66,65,38,48,52,52,24,50,49,53,37,32,74,68,57,44,26,39,76,42,86,98,75,46,38,23,31,46,73,75,50,72,66,55,50,50,24,42,41,56,46,46,20,51,51,48,11,50,23,31,21,34,20,17,74,57,43,47,71,68,57,51,49,52,52,49,52,52,50,54,50,46,53,58,47,60,72,37,86,81,55,51,69,51,55,51,50,49,50,52,50,49,52,56,50,52,38,22,57,31,22,71,28,64,50,50,33,51,51,50,56,61,54,45,69,67,45,35,35,64,50,36,60,54,50,72,74,37,88,58,47,59,56,54,48,48,52,52,51,48,54,25,48,50,26,24,75,66,50,33,31,68,57,6,18,50,44,35,25,50,51,42,47,53,52,41,54,55,48,50,52,52,50,52,53,52,57,68,70,100